Protein 6VVG (pdb70)

Structure (mmCIF, N/CA/C/O backbone):
data_6VVG
#
_entry.id   6VVG
#
_cell.length_a   41.937
_cell.length_b   115.370
_cell.length_c   119.395
_cell.angle_alpha   90.000
_cell.angle_beta   90.000
_cell.angle_gamma   90.000
#
_symmetry.space_group_name_H-M   'P 21 21 21'
#
loop_
_entity.id
_entity.type
_entity.pdbx_description
1 polymer 'Arginine kinase'
2 non-polymer 'ADENOSINE MONOPHOSPHATE'
3 water water
#
loop_
_atom_site.group_PDB
_atom_site.id
_atom_site.type_symbol
_atom_site.label_atom_id
_atom_site.label_alt_id
_atom_site.label_comp_id
_atom_site.label_asym_id
_atom_site.label_entity_id
_atom_site.label_seq_id
_atom_site.pdbx_PDB_ins_code
_atom_site.Cartn_x
_atom_site.Cartn_y
_atom_site.Cartn_z
_atom_site.occupancy
_atom_site.B_iso_or_equiv
_atom_site.auth_seq_id
_atom_site.auth_comp_id
_atom_site.auth_asym_id
_atom_site.auth_atom_id
_atom_site.pdbx_PDB_model_num
ATOM 1 N N . PRO A 1 3 ? -38.03257 49.12442 105.57696 1.000 73.36875 3 PRO A N 1
ATOM 2 C CA . PRO A 1 3 ? -38.26802 49.46399 106.99033 1.000 81.27055 3 PRO A CA 1
ATOM 3 C C . PRO A 1 3 ? -37.03258 49.30519 107.87125 1.000 80.98892 3 PRO A C 1
ATOM 4 O O . PRO A 1 3 ? -37.07815 49.63285 109.05637 1.000 78.23246 3 PRO A O 1
ATOM 15 N N . SER A 1 4 ? -35.94235 48.82535 107.27989 1.000 87.38467 4 SER A N 1
ATOM 16 C CA . SER A 1 4 ? -34.67290 48.47583 107.90368 1.000 78.79717 4 SER A CA 1
ATOM 17 C C . SER A 1 4 ? -34.73325 47.12828 108.62264 1.000 78.93782 4 SER A C 1
ATOM 18 O O . SER A 1 4 ? -33.68637 46.62488 109.02820 1.000 78.30671 4 SER A O 1
ATOM 26 N N . LYS A 1 5 ? -35.90846 46.51275 108.77683 1.000 73.07811 5 LYS A N 1
ATOM 27 C CA . LYS A 1 5 ? -35.95800 45.12119 109.20558 1.000 69.88893 5 LYS A CA 1
ATOM 28 C C . LYS A 1 5 ? -35.75487 44.19223 108.01757 1.000 69.55631 5 LYS A C 1
ATOM 29 O O . LYS A 1 5 ? -35.30831 43.05218 108.19019 1.000 59.86909 5 LYS A O 1
ATOM 33 N N . SER A 1 6 ? -36.09099 44.66336 106.81271 1.000 78.33409 6 SER A N 1
ATOM 34 C CA . SER A 1 6 ? -35.84030 43.88034 105.60741 1.000 73.69106 6 SER A CA 1
ATOM 35 C C . SER A 1 6 ? -34.37066 43.49524 105.51068 1.000 64.07999 6 SER A C 1
ATOM 36 O O . SER A 1 6 ? -34.03432 42.32063 105.31287 1.000 60.73528 6 SER A O 1
ATOM 40 N N . ILE A 1 7 ? -33.47551 44.47606 105.65040 1.000 68.72816 7 ILE A N 1
ATOM 41 C CA . ILE A 1 7 ? -32.04430 44.20613 105.53230 1.000 40.42444 7 ILE A CA 1
ATOM 42 C C . ILE A 1 7 ? -31.63619 43.09102 106.48233 1.000 61.57047 7 ILE A C 1
ATOM 43 O O . ILE A 1 7 ? -31.03510 42.08791 106.07855 1.000 61.86695 7 ILE A O 1
ATOM 59 N N . SER A 1 8 ? -31.93523 43.26362 107.77071 1.000 54.65804 8 SER A N 1
ATOM 60 C CA . SER A 1 8 ? -31.52594 42.26276 108.74754 1.000 62.23004 8 SER A CA 1
ATOM 61 C C . SER A 1 8 ? -32.29719 40.95700 108.58642 1.000 58.71562 8 SER A C 1
ATOM 62 O O . SER A 1 8 ? -31.78212 39.90249 108.97161 1.000 50.43408 8 SER A O 1
ATOM 70 N N . ARG A 1 9 ? -33.51371 40.99194 108.02626 1.000 57.10212 9 ARG A N 1
ATOM 71 C CA . ARG A 1 9 ? -34.21844 39.75323 107.72308 1.000 52.35797 9 ARG A CA 1
ATOM 72 C C . ARG A 1 9 ? -33.49776 38.98383 106.61401 1.000 50.84246 9 ARG A C 1
ATOM 73 O O . ARG A 1 9 ? -33.42367 37.75753 106.63800 1.000 55.63328 9 ARG A O 1
ATOM 77 N N . VAL A 1 10 ? -33.01157 39.70986 105.61332 1.000 58.61975 10 VAL A N 1
ATOM 78 C CA . VAL A 1 10 ? -32.17863 39.09151 104.58916 1.000 51.84147 10 VAL A CA 1
ATOM 79 C C . VAL A 1 10 ? -30.98599 38.39493 105.22589 1.000 53.01717 10 VAL A C 1
ATOM 80 O O . VAL A 1 10 ? -30.70518 37.21985 104.94391 1.000 60.02245 10 VAL A O 1
ATOM 93 N N . ALA A 1 11 ? -30.30640 39.07131 106.14101 1.000 57.50320 11 ALA A N 1
ATOM 94 C CA . ALA A 1 11 ? -29.19029 38.46312 106.86013 1.000 53.45673 11 ALA A CA 1
ATOM 95 C C . ALA A 1 11 ? -29.65864 37.33072 107.76367 1.000 58.21648 11 ALA A C 1
ATOM 96 O O . ALA A 1 11 ? -28.95372 36.32616 107.95713 1.000 53.64634 11 ALA A O 1
ATOM 103 N N . GLN A 1 12 ? -30.85564 37.47533 108.32161 1.000 61.57418 12 GLN A N 1
ATOM 104 C CA . GLN A 1 12 ? -31.40059 36.42524 109.16814 1.000 61.85086 12 GLN A CA 1
ATOM 105 C C . GLN A 1 12 ? -31.80395 35.21145 108.33972 1.000 56.98798 12 GLN A C 1
ATOM 106 O O . GLN A 1 12 ? -31.43417 34.07845 108.67300 1.000 40.77180 12 GLN A O 1
ATOM 110 N N . GLU A 1 13 ? -32.57197 35.42113 107.26403 1.000 47.55603 13 GLU A N 1
ATOM 111 C CA . GLU A 1 13 ? -33.01478 34.30198 106.44318 1.000 52.31514 13 GLU A CA 1
ATOM 112 C C . GLU A 1 13 ? -31.81698 33.55824 105.85786 1.000 56.44537 13 GLU A C 1
ATOM 113 O O . GLU A 1 13 ? -31.66416 32.34686 106.04780 1.000 46.34775 13 GLU A O 1
ATOM 125 N N . LEU A 1 14 ? -30.96957 34.27790 105.11353 1.000 62.57642 14 LEU A N 1
ATOM 126 C CA . LEU A 1 14 ? -29.83980 33.64803 104.44612 1.000 54.39773 14 LEU A CA 1
ATOM 127 C C . LEU A 1 14 ? -28.74666 33.21467 105.41432 1.000 40.36522 14 LEU A C 1
ATOM 128 O O . LEU A 1 14 ? -27.72608 32.67968 104.96178 1.000 52.68931 14 LEU A O 1
ATOM 144 N N . SER A 1 15 ? -28.93249 33.40973 106.71795 1.000 53.67401 15 SER A N 1
ATOM 145 C CA . SER A 1 15 ? -28.04382 32.85216 107.72938 1.000 47.93819 15 SER A CA 1
ATOM 146 C C . SER A 1 15 ? -28.49855 31.48424 108.21876 1.000 40.19787 15 SER A C 1
ATOM 147 O O . SER A 1 15 ? -27.79857 30.86193 109.02606 1.000 40.44650 15 SER A O 1
ATOM 155 N N . LYS A 1 16 ? -29.65615 31.00943 107.76104 1.000 37.15304 16 LYS A N 1
ATOM 156 C CA . LYS A 1 16 ? -30.14710 29.69917 108.16293 1.000 48.89339 16 LYS A CA 1
ATOM 157 C C . LYS A 1 16 ? -29.51030 28.56570 107.36811 1.000 43.22693 16 LYS A C 1
ATOM 158 O O . LYS A 1 16 ? -29.56238 27.41136 107.80725 1.000 40.25480 16 LYS A O 1
ATOM 177 N N . TYR A 1 17 ? -28.91124 28.86752 106.21993 1.000 39.53055 17 TYR A N 1
ATOM 178 C CA . TYR A 1 17 ? -28.40538 27.83617 105.32684 1.000 38.85888 17 TYR A CA 1
ATOM 179 C C . TYR A 1 17 ? -27.03635 27.34069 105.77558 1.000 38.44336 17 TYR A C 1
ATOM 180 O O . TYR A 1 17 ? -26.16292 28.12844 106.15016 1.000 50.94108 17 TYR A O 1
ATOM 198 N N . GLU A 1 18 ? -26.86270 26.01936 105.73809 1.000 37.24103 18 GLU A N 1
ATOM 199 C CA . GLU A 1 18 ? -25.63131 25.35159 106.13414 1.000 40.54704 18 GLU A CA 1
ATOM 200 C C . GLU A 1 18 ? -25.17128 24.45132 104.99685 1.000 40.62355 18 GLU A C 1
ATOM 201 O O . GLU A 1 18 ? -25.99157 23.83775 104.30694 1.000 32.40921 18 GLU A O 1
ATOM 213 N N . ILE A 1 19 ? -23.85780 24.37608 104.80857 1.000 48.45187 19 ILE A N 1
ATOM 214 C CA . ILE A 1 19 ? -23.27012 23.73550 103.63723 1.000 32.18130 19 ILE A CA 1
ATOM 215 C C . ILE A 1 19 ? -22.99140 22.27234 103.94845 1.000 41.66252 19 ILE A C 1
ATOM 216 O O . ILE A 1 19 ? -22.32435 21.95156 104.93924 1.000 47.84241 19 ILE A O 1
ATOM 232 N N . LEU A 1 20 ? -23.48750 21.38254 103.09047 1.000 35.42778 20 LEU A N 1
ATOM 233 C CA . LEU A 1 20 ? -23.33464 19.94582 103.28388 1.000 44.76349 20 LEU A CA 1
ATOM 234 C C . LEU A 1 20 ? -22.19752 19.34583 102.46742 1.000 50.42403 20 LEU A C 1
ATOM 235 O O . LEU A 1 20 ? -21.44780 18.51117 102.98685 1.000 44.54349 20 LEU A O 1
ATOM 251 N N . LYS A 1 21 ? -22.04083 19.75314 101.21067 1.000 29.50037 21 LYS A N 1
ATOM 252 C CA . LYS A 1 21 ? -20.96381 19.22827 100.39043 1.000 35.84784 21 LYS A CA 1
ATOM 253 C C . LYS A 1 21 ? -20.82651 20.07478 99.13436 1.000 34.35935 21 LYS A C 1
ATOM 254 O O . LYS A 1 21 ? -21.73702 20.82345 98.76597 1.000 32.52612 21 LYS A O 1
ATOM 273 N N . LYS A 1 22 ? -19.68613 19.89981 98.46108 1.000 21.74978 22 LYS A N 1
ATOM 274 C CA . LYS A 1 22 ? -19.44426 20.47572 97.14381 1.000 25.27610 22 LYS A CA 1
ATOM 275 C C . LYS A 1 22 ? -19.92416 19.48089 96.09852 1.000 25.60826 22 LYS A C 1
ATOM 276 O O . LYS A 1 22 ? -19.55159 18.30423 96.13833 1.000 33.05605 22 LYS A O 1
ATOM 295 N N . LEU A 1 23 ? -20.75576 19.94935 95.17193 1.000 24.05207 23 LEU A N 1
ATOM 296 C CA . LEU A 1 23 ? -21.42772 19.05769 94.23426 1.000 23.99035 23 LEU A CA 1
ATOM 297 C C . LEU A 1 23 ? -20.74008 18.95819 92.88140 1.000 29.36191 23 LEU A C 1
ATOM 298 O O . LEU A 1 23 ? -20.85732 17.92391 92.21570 1.000 40.11115 23 LEU A O 1
ATOM 314 N N . ASP A 1 24 ? -20.03271 19.99598 92.45804 1.000 29.75160 24 ASP A N 1
ATOM 315 C CA . ASP A 1 24 ? -19.44272 20.04674 91.13249 1.000 38.92927 24 ASP A CA 1
ATOM 316 C C . ASP A 1 24 ? -17.96138 19.68033 91.19854 1.000 43.04479 24 ASP A C 1
ATOM 317 O O . ASP A 1 24 ? -17.44503 19.25551 92.23700 1.000 46.43261 24 ASP A O 1
ATOM 326 N N . GLU A 1 25 ? -17.26910 19.83777 90.07485 1.000 51.35545 25 GLU A N 1
ATOM 327 C CA . GLU A 1 25 ? -15.84022 19.55439 90.00042 1.000 44.55234 25 GLU A CA 1
ATOM 328 C C . GLU A 1 25 ? -15.04642 20.85728 89.93825 1.000 50.29471 25 GLU A C 1
ATOM 329 O O . GLU A 1 25 ? -13.87550 20.87028 89.55624 1.000 52.07217 25 GLU A O 1
ATOM 341 N N . SER A 1 30 ? -12.48164 28.47098 88.44364 1.000 65.24641 30 SER A N 1
ATOM 342 C CA . SER A 1 30 ? -13.77933 28.45683 87.78001 1.000 45.65499 30 SER A CA 1
ATOM 343 C C . SER A 1 30 ? -14.64261 29.62975 88.22971 1.000 46.69570 30 SER A C 1
ATOM 344 O O . SER A 1 30 ? -14.52458 30.11550 89.35860 1.000 46.90020 30 SER A O 1
ATOM 352 N N . TYR A 1 31 ? -15.52119 30.07927 87.33319 1.000 44.02683 31 TYR A N 1
ATOM 353 C CA . TYR A 1 31 ? -16.36342 31.23133 87.63419 1.000 45.08913 31 TYR A CA 1
ATOM 354 C C . TYR A 1 31 ? -17.33266 30.94525 88.77302 1.000 40.30788 31 TYR A C 1
ATOM 355 O O . TYR A 1 31 ? -17.65143 31.84344 89.55922 1.000 35.85490 31 TYR A O 1
ATOM 359 N N . SER A 1 32 ? -17.76531 29.70015 88.91383 1.000 37.97963 32 SER A N 1
ATOM 360 C CA . SER A 1 32 ? -18.80605 29.34470 89.85821 1.000 28.40080 32 SER A CA 1
ATOM 361 C C . SER A 1 32 ? -18.42395 28.04430 90.54106 1.000 39.27114 32 SER A C 1
ATOM 362 O O . SER A 1 32 ? -17.63290 27.25677 90.01522 1.000 32.85858 32 SER A O 1
ATOM 370 N N . SER A 1 33 ? -19.05421 27.80183 91.69172 1.000 31.86147 33 SER A N 1
ATOM 371 C CA . SER A 1 33 ? -18.98146 26.52296 92.38776 1.000 37.13816 33 SER A CA 1
ATOM 372 C C . SER A 1 33 ? -20.33151 26.25686 93.03698 1.000 35.13250 33 SER A C 1
ATOM 373 O O . SER A 1 33 ? -20.98419 27.18027 93.53091 1.000 21.19422 33 SER A O 1
ATOM 381 N N . VAL A 1 34 ? -20.75304 24.99587 93.02251 1.000 24.60367 34 VAL A N 1
ATOM 382 C CA . VAL A 1 34 ? -22.10387 24.60515 93.40758 1.000 25.09407 34 VAL A CA 1
ATOM 383 C C . VAL A 1 34 ? -22.01428 23.67958 94.60957 1.000 22.90285 34 VAL A C 1
ATOM 384 O O . VAL A 1 34 ? -21.20746 22.74185 94.61946 1.000 27.11404 34 VAL A O 1
ATOM 397 N N . TYR A 1 35 ? -22.85173 23.93506 95.61109 1.000 16.28617 35 TYR A N 1
ATOM 398 C CA . TYR A 1 35 ? -22.80957 23.20298 96.86606 1.000 17.91252 35 TYR A CA 1
ATOM 399 C C . TYR A 1 35 ? -24.19898 22.72704 97.26380 1.000 19.42726 35 TYR A C 1
ATOM 400 O O . TYR A 1 35 ? -25.20752 23.37243 96.96341 1.000 15.50393 35 TYR A O 1
ATOM 418 N N . LEU A 1 36 ? -24.23236 21.59409 97.96499 1.000 21.11257 36 LEU A N 1
ATOM 419 C CA . LEU A 1 36 ? -25.44841 21.12460 98.61450 1.000 17.11357 36 LEU A CA 1
ATOM 420 C C . LEU A 1 36 ? -25.65231 21.89334 99.91622 1.000 20.40452 36 LEU A C 1
ATOM 421 O O . LEU A 1 36 ? -24.73184 22.01521 100.73054 1.000 22.42112 36 LEU A O 1
ATOM 437 N N . CYS A 1 37 ? -26.85692 22.41528 100.10639 1.000 15.80502 37 CYS A N 1
ATOM 438 C CA . CYS A 1 37 ? -27.16305 23.27307 101.23791 1.000 20.56418 37 CYS A CA 1
ATOM 439 C C . CYS A 1 37 ? -28.36021 22.72946 101.99201 1.000 23.56634 37 CYS A C 1
ATOM 440 O O . CYS A 1 37 ? -29.07867 21.85492 101.50494 1.000 18.48088 37 CYS A O 1
ATOM 448 N N . LYS A 1 38 ? -28.60152 23.30652 103.17121 1.000 24.48708 38 LYS A N 1
ATOM 449 C CA . LYS A 1 38 ? -29.72469 22.89991 104.00643 1.000 21.23815 38 LYS A CA 1
ATOM 450 C C . LYS A 1 38 ? -29.96115 23.95206 105.08266 1.000 27.02008 38 LYS A C 1
ATOM 451 O O . LYS A 1 38 ? -29.00919 24.52864 105.61345 1.000 30.74385 38 LYS A O 1
ATOM 470 N N . LYS A 1 39 ? -31.23302 24.21089 105.37977 1.000 26.42518 39 LYS A N 1
ATOM 471 C CA . LYS A 1 39 ? -31.57801 25.03096 106.53423 1.000 23.88636 39 LYS A CA 1
ATOM 472 C C . LYS A 1 39 ? -31.35996 24.23118 107.81554 1.000 28.78802 39 LYS A C 1
ATOM 473 O O . LYS A 1 39 ? -31.72748 23.05606 107.90155 1.000 33.10304 39 LYS A O 1
ATOM 492 N N . LYS A 1 40 ? -30.74844 24.86727 108.81340 1.000 29.20393 40 LYS A N 1
ATOM 493 C CA . LYS A 1 40 ? -30.45756 24.17634 110.06466 1.000 40.25357 40 LYS A CA 1
ATOM 494 C C . LYS A 1 40 ? -31.73503 23.59954 110.66319 1.000 40.30812 40 LYS A C 1
ATOM 495 O O . LYS A 1 40 ? -32.74370 24.29758 110.80426 1.000 34.84488 40 LYS A O 1
ATOM 499 N N . GLY A 1 41 ? -31.69420 22.31168 110.99406 1.000 35.38522 41 GLY A N 1
ATOM 500 C CA . GLY A 1 41 ? -32.83172 21.63955 111.58082 1.000 36.76519 41 GLY A CA 1
ATOM 501 C C . GLY A 1 41 ? -33.96755 21.32701 110.63363 1.000 41.17930 41 GLY A C 1
ATOM 502 O O . GLY A 1 41 ? -34.98648 20.78801 111.08016 1.000 42.57100 41 GLY A O 1
ATOM 506 N N . GLU A 1 42 ? -33.83277 21.63863 109.34773 1.000 31.40089 42 GLU A N 1
ATOM 507 C CA . GLU A 1 42 ? -34.88496 21.41916 108.36822 1.000 31.88125 42 GLU A CA 1
ATOM 508 C C . GLU A 1 42 ? -34.40471 20.44121 107.30652 1.000 27.06705 42 GLU A C 1
ATOM 509 O O . GLU A 1 42 ? -33.21169 20.36503 106.99613 1.000 34.53019 42 GLU A O 1
ATOM 521 N N . HIS A 1 43 ? -35.35308 19.68511 106.75516 1.000 28.64667 43 HIS A N 1
ATOM 522 C CA . HIS A 1 43 ? -34.99161 18.51666 105.96129 1.000 20.85790 43 HIS A CA 1
ATOM 523 C C . HIS A 1 43 ? -34.55012 18.88919 104.55189 1.000 21.32352 43 HIS A C 1
ATOM 524 O O . HIS A 1 43 ? -33.51994 18.40649 104.07059 1.000 20.38782 43 HIS A O 1
ATOM 538 N N . LYS A 1 44 ? -35.32730 19.72802 103.87113 1.000 16.71577 44 LYS A N 1
ATOM 539 C CA . LYS A 1 44 ? -35.17951 19.88757 102.43051 1.000 17.92489 44 LYS A CA 1
ATOM 540 C C . LYS A 1 44 ? -33.75425 20.25996 102.04656 1.000 19.59156 44 LYS A C 1
ATOM 541 O O . LYS A 1 44 ? -33.12302 21.11678 102.67052 1.000 15.42360 44 LYS A O 1
ATOM 560 N N . ARG A 1 45 ? -33.25584 19.60355 101.00378 1.000 15.68540 45 ARG A N 1
ATOM 561 C CA . ARG A 1 45 ? -31.96367 19.93011 100.42490 1.000 19.10714 45 ARG A CA 1
ATOM 562 C C . ARG A 1 45 ? -32.14128 20.96883 99.32645 1.000 22.10743 45 ARG A C 1
ATOM 563 O O . ARG A 1 45 ? -33.07514 20.88974 98.52358 1.000 21.51708 45 ARG A O 1
ATOM 584 N N . PHE A 1 46 ? -31.24710 21.94680 99.30011 1.000 17.27932 46 PHE A N 1
ATOM 585 C CA . PHE A 1 46 ? -31.21008 22.95108 98.24972 1.000 20.48474 46 PHE A CA 1
ATOM 586 C C . PHE A 1 46 ? -29.83994 22.91030 97.58319 1.000 20.09972 46 PHE A C 1
ATOM 587 O O . PHE A 1 46 ? -28.92076 22.22485 98.03934 1.000 17.49106 46 PHE A O 1
ATOM 604 N N . VAL A 1 47 ? -29.67976 23.73301 96.55149 1.000 13.95053 47 VAL A N 1
ATOM 605 C CA . VAL A 1 47 ? -28.40706 23.91747 95.86383 1.000 15.29201 47 VAL A CA 1
ATOM 606 C C . VAL A 1 47 ? -28.01824 25.38340 95.98442 1.000 19.80535 47 VAL A C 1
ATOM 607 O O . VAL A 1 47 ? -28.76963 26.26417 95.54563 1.000 13.96076 47 VAL A O 1
ATOM 620 N N . CYS A 1 48 ? -26.85313 25.65507 96.56922 1.000 16.74981 48 CYS A N 1
ATOM 621 C CA . CYS A 1 48 ? -26.34115 27.01974 96.67619 1.000 15.19133 48 CYS A CA 1
ATOM 622 C C . CYS A 1 48 ? -25.15323 27.18488 95.73684 1.000 15.36895 48 CYS A C 1
ATOM 623 O O . CYS A 1 48 ? -24.14426 26.48699 95.88404 1.000 16.31214 48 CYS A O 1
ATOM 631 N N . LYS A 1 49 ? -25.27281 28.10350 94.78214 1.000 16.13288 49 LYS A N 1
ATOM 632 C CA . LYS A 1 49 ? -24.26563 28.36724 93.76231 1.000 13.64697 49 LYS A CA 1
ATOM 633 C C . LYS A 1 49 ? -23.59547 29.69191 94.09266 1.000 20.55975 49 LYS A C 1
ATOM 634 O O . LYS A 1 49 ? -24.27062 30.72295 94.18491 1.000 16.12508 49 LYS A O 1
ATOM 653 N N . ILE A 1 50 ? -22.28166 29.65580 94.28291 1.000 21.20420 50 ILE A N 1
ATOM 654 C CA . ILE A 1 50 ? -21.48942 30.83184 94.61861 1.000 26.04393 50 ILE A CA 1
ATOM 655 C C . ILE A 1 50 ? -20.74322 31.26873 93.36548 1.000 30.43940 50 ILE A C 1
ATOM 656 O O . ILE A 1 50 ? -19.97281 30.49026 92.79210 1.000 26.85374 50 ILE A O 1
ATOM 672 N N . VAL A 1 51 ? -20.94473 32.51509 92.94781 1.000 22.73595 51 VAL A N 1
ATOM 673 C CA . VAL A 1 51 ? -20.32024 33.04788 91.74230 1.000 26.30017 51 VAL A CA 1
ATOM 674 C C . VAL A 1 51 ? -19.26759 34.07613 92.13231 1.000 21.14520 51 VAL A C 1
ATOM 675 O O . VAL A 1 51 ? -19.48163 34.89193 93.03674 1.000 31.03745 51 VAL A O 1
ATOM 688 N N . LYS A 1 52 ? -18.14251 34.05174 91.41890 1.000 39.23178 52 LYS A N 1
ATOM 689 C CA . LYS A 1 52 ? -17.02043 34.92293 91.72756 1.000 38.82531 52 LYS A CA 1
ATOM 690 C C . LYS A 1 52 ? -17.38468 36.38375 91.46524 1.000 31.42094 52 LYS A C 1
ATOM 691 O O . LYS A 1 52 ? -18.27070 36.67860 90.65540 1.000 28.43750 52 LYS A O 1
ATOM 710 N N . PRO A 1 53 ? -16.70735 37.32091 92.12883 1.000 40.61080 53 PRO A N 1
ATOM 711 C CA . PRO A 1 53 ? -16.93205 38.74077 91.81859 1.000 39.94087 53 PRO A CA 1
ATOM 712 C C . PRO A 1 53 ? -16.59790 39.06592 90.37091 1.000 33.32314 53 PRO A C 1
ATOM 713 O O . PRO A 1 53 ? -15.65178 38.52773 89.79250 1.000 32.08716 53 PRO A O 1
ATOM 724 N N . SER A 1 54 ? -17.39824 39.96189 89.79226 1.000 35.78320 54 SER A N 1
ATOM 725 C CA . SER A 1 54 ? -17.16626 40.50305 88.45372 1.000 37.66723 54 SER A CA 1
ATOM 726 C C . SER A 1 54 ? -17.22273 39.42967 87.37182 1.000 38.95166 54 SER A C 1
ATOM 727 O O . SER A 1 54 ? -16.59996 39.56931 86.31544 1.000 35.19532 54 SER A O 1
ATOM 735 N N . THR A 1 55 ? -17.97812 38.35850 87.60586 1.000 31.28620 55 THR A N 1
ATOM 736 C CA . THR A 1 55 ? -18.16822 37.33927 86.58482 1.000 40.50283 55 THR A CA 1
ATOM 737 C C . THR A 1 55 ? -19.63080 37.01769 86.31303 1.000 27.05762 55 THR A C 1
ATOM 738 O O . THR A 1 55 ? -19.90933 36.17870 85.45051 1.000 28.77232 55 THR A O 1
ATOM 749 N N . PHE A 1 56 ? -20.56928 37.65068 87.00787 1.000 22.40679 56 PHE A N 1
ATOM 750 C CA . PHE A 1 56 ? -21.95613 37.21710 86.92195 1.000 20.64171 56 PHE A CA 1
ATOM 751 C C . PHE A 1 56 ? -22.59364 37.65361 85.60899 1.000 24.82666 56 PHE A C 1
ATOM 752 O O . PHE A 1 56 ? -22.44666 38.80327 85.18410 1.000 20.52793 56 PHE A O 1
ATOM 769 N N . ASN A 1 57 ? -23.31088 36.72550 84.97611 1.000 13.26807 57 ASN A N 1
ATOM 770 C CA . ASN A 1 57 ? -24.17817 37.01992 83.83925 1.000 18.23781 57 ASN A CA 1
ATOM 771 C C . ASN A 1 57 ? -25.56902 37.31623 84.39096 1.000 14.70903 57 ASN A C 1
ATOM 772 O O . ASN A 1 57 ? -26.27258 36.40505 84.83843 1.000 15.64457 57 ASN A O 1
ATOM 783 N N . SER A 1 58 ? -25.96582 38.59187 84.36168 1.000 16.43641 58 SER A N 1
ATOM 784 C CA . SER A 1 58 ? -27.21549 38.98912 85.00490 1.000 11.72437 58 SER A CA 1
ATOM 785 C C . SER A 1 58 ? -28.41649 38.25793 84.41924 1.000 14.15488 58 SER A C 1
ATOM 786 O O . SER A 1 58 ? -29.42684 38.07489 85.10863 1.000 13.68780 58 SER A O 1
ATOM 794 N N . LEU A 1 59 ? -28.33275 37.83228 83.15835 1.000 12.33346 59 LEU A N 1
ATOM 795 C CA . LEU A 1 59 ? -29.45437 37.13262 82.54232 1.000 11.99851 59 LEU A CA 1
ATOM 796 C C . LEU A 1 59 ? -29.75033 35.80029 83.21900 1.000 11.52634 59 LEU A C 1
ATOM 797 O O . LEU A 1 59 ? -30.86413 35.28189 83.08057 1.000 9.98438 59 LEU A O 1
ATOM 813 N N . GLU A 1 60 ? -28.78003 35.22902 83.93637 1.000 11.33096 60 GLU A N 1
ATOM 814 C CA . GLU A 1 60 ? -29.03455 33.99051 84.66386 1.000 9.18750 60 GLU A CA 1
ATOM 815 C C . GLU A 1 60 ? -30.18235 34.16703 85.64907 1.000 12.72801 60 GLU A C 1
ATOM 816 O O . GLU A 1 60 ? -30.99817 33.25690 85.83479 1.000 13.36596 60 GLU A O 1
ATOM 828 N N . PHE A 1 61 ? -30.26936 35.33932 86.27929 1.000 11.18545 61 PHE A N 1
ATOM 829 C CA . PHE A 1 61 ? -31.38160 35.62070 87.18066 1.000 11.38058 61 PHE A CA 1
ATOM 830 C C . PHE A 1 61 ? -32.70647 35.61102 86.42673 1.000 10.31977 61 PHE A C 1
ATOM 831 O O . PHE A 1 61 ? -33.68910 35.01287 86.87956 1.000 11.77521 61 PHE A O 1
ATOM 848 N N . ASP A 1 62 ? -32.74641 36.25927 85.26031 1.000 12.08746 62 ASP A N 1
ATOM 849 C CA . ASP A 1 62 ? -33.99634 36.35951 84.51165 1.000 11.47260 62 ASP A CA 1
ATOM 850 C C . ASP A 1 62 ? -34.53938 34.98660 84.13876 1.000 12.29615 62 ASP A C 1
ATOM 851 O O . ASP A 1 62 ? -35.75070 34.74759 84.21705 1.000 12.25540 62 ASP A O 1
ATOM 860 N N . VAL A 1 63 ? -33.66489 34.07841 83.70178 1.000 9.13711 63 VAL A N 1
ATOM 861 C CA . VAL A 1 63 ? -34.13120 32.77150 83.24841 1.000 11.57471 63 VAL A CA 1
ATOM 862 C C . VAL A 1 63 ? -34.85561 32.05076 84.37770 1.000 9.49350 63 VAL A C 1
ATOM 863 O O . VAL A 1 63 ? -35.93778 31.48644 84.18344 1.000 13.15476 63 VAL A O 1
ATOM 876 N N . HIS A 1 64 ? -34.26993 32.05810 85.57757 1.000 10.94299 64 HIS A N 1
ATOM 877 C CA . HIS A 1 64 ? -34.94457 31.45614 86.72372 1.000 9.10214 64 HIS A CA 1
ATOM 878 C C . HIS A 1 64 ? -36.32640 32.06628 86.91524 1.000 11.63739 64 HIS A C 1
ATOM 879 O O . HIS A 1 64 ? -37.32929 31.35036 87.02589 1.000 12.14681 64 HIS A O 1
ATOM 893 N N . ILE A 1 65 ? -36.39303 33.39931 86.95834 1.000 16.05319 65 ILE A N 1
ATOM 894 C CA . ILE A 1 65 ? -37.65441 34.08109 87.23173 1.000 9.32669 65 ILE A CA 1
ATOM 895 C C . ILE A 1 65 ? -38.64518 33.84328 86.10100 1.000 11.54687 65 ILE A C 1
ATOM 896 O O . ILE A 1 65 ? -39.79158 33.43887 86.33000 1.000 9.58992 65 ILE A O 1
ATOM 912 N N . LEU A 1 66 ? -38.22300 34.10828 84.86325 1.000 11.25123 66 LEU A N 1
ATOM 913 C CA . LEU A 1 66 ? -39.13619 33.98342 83.73352 1.000 12.03708 66 LEU A CA 1
ATOM 914 C C . LEU A 1 66 ? -39.73034 32.58359 83.65546 1.000 13.46575 66 LEU A C 1
ATOM 915 O O . LEU A 1 66 ? -40.90333 32.41962 83.30237 1.000 19.33212 66 LEU A O 1
ATOM 931 N N . MET A 1 67 ? -38.94075 31.56144 83.98673 1.000 16.71722 67 MET A N 1
ATOM 932 C CA . MET A 1 67 ? -39.37052 30.17372 83.87669 1.000 12.18621 67 MET A CA 1
ATOM 933 C C . MET A 1 67 ? -39.80520 29.58999 85.21731 1.000 13.31913 67 MET A C 1
ATOM 934 O O . MET A 1 67 ? -39.83539 28.36446 85.37539 1.000 15.68036 67 MET A O 1
ATOM 948 N N . ARG A 1 68 ? -40.16704 30.44540 86.17518 1.000 11.78443 68 ARG A N 1
ATOM 949 C CA . ARG A 1 68 ? -40.51412 29.97032 87.51120 1.000 13.06199 68 ARG A CA 1
ATOM 950 C C . ARG A 1 68 ? -41.59921 28.90164 87.47268 1.000 13.21111 68 ARG A C 1
ATOM 951 O O . ARG A 1 68 ? -41.54693 27.92617 88.23011 1.000 18.89012 68 ARG A O 1
ATOM 955 N N . ASN A 1 69 ? -42.58832 29.06048 86.59866 1.000 13.35496 69 ASN A N 1
ATOM 956 C CA . ASN A 1 69 ? -43.74649 28.17944 86.57112 1.000 18.21281 69 ASN A CA 1
ATOM 957 C C . ASN A 1 69 ? -43.63377 27.07285 85.52870 1.000 22.10982 69 ASN A C 1
ATOM 958 O O . ASN A 1 69 ? -44.62291 26.38143 85.26605 1.000 19.29899 69 ASN A O 1
ATOM 969 N N . ASN A 1 70 ? -42.45699 26.88381 84.93587 1.000 21.48877 70 ASN A N 1
ATOM 970 C CA . ASN A 1 70 ? -42.23803 25.79818 83.99183 1.000 16.50828 70 ASN A CA 1
ATOM 971 C C . ASN A 1 70 ? -41.64213 24.61769 84.73962 1.000 16.56082 70 ASN A C 1
ATOM 972 O O . ASN A 1 70 ? -40.58985 24.77798 85.37952 1.000 16.73657 70 ASN A O 1
ATOM 983 N N . PRO A 1 71 ? -42.25348 23.43083 84.69202 1.000 16.89510 71 PRO A N 1
ATOM 984 C CA . PRO A 1 71 ? -41.74206 22.31365 85.50763 1.000 18.94432 71 PRO A CA 1
ATOM 985 C C . PRO A 1 71 ? -40.37120 21.80567 85.08028 1.000 19.05500 71 PRO A C 1
ATOM 986 O O . PRO A 1 71 ? -39.76576 21.02685 85.82850 1.000 18.12503 71 PRO A O 1
ATOM 997 N N . ASN A 1 72 ? -39.85953 22.20886 83.91931 1.000 13.47277 72 ASN A N 1
ATOM 998 C CA . ASN A 1 72 ? -38.58860 21.70255 83.41930 1.000 17.35499 72 ASN A CA 1
ATOM 999 C C . ASN A 1 72 ? -37.43135 22.67242 83.64006 1.000 18.66927 72 ASN A C 1
ATOM 1000 O O . ASN A 1 72 ? -36.32268 22.41983 83.15518 1.000 13.20523 72 ASN A O 1
ATOM 1011 N N . PHE A 1 73 ? -37.66154 23.76511 84.36011 1.000 14.50470 73 PHE A N 1
ATOM 1012 C CA . PHE A 1 73 ? -36.61814 24.67513 84.80601 1.000 14.20207 73 PHE A CA 1
ATOM 1013 C C . PHE A 1 73 ? -36.55522 24.63653 86.32883 1.000 14.26073 73 PHE A C 1
ATOM 1014 O O . PHE A 1 73 ? -37.37682 23.99451 86.98857 1.000 18.82234 73 PHE A O 1
ATOM 1031 N N . ILE A 1 74 ? -35.55450 25.31206 86.88986 1.000 9.22900 74 ILE A N 1
ATOM 1032 C CA . ILE A 1 74 ? -35.20833 25.18523 88.30296 1.000 18.97202 74 ILE A CA 1
ATOM 1033 C C . ILE A 1 74 ? -35.59997 26.46649 89.02575 1.000 16.00058 74 ILE A C 1
ATOM 1034 O O . ILE A 1 74 ? -35.19522 27.56505 88.62597 1.000 12.44030 74 ILE A O 1
ATOM 1050 N N . LYS A 1 75 ? -36.38369 26.32321 90.09231 1.000 13.96112 75 LYS A N 1
ATOM 1051 C CA . LYS A 1 75 ? -36.87063 27.48523 90.82238 1.000 13.85409 75 LYS A CA 1
ATOM 1052 C C . LYS A 1 75 ? -35.74525 28.12199 91.63253 1.000 13.14915 75 LYS A C 1
ATOM 1053 O O . LYS A 1 75 ? -34.95207 27.43103 92.27896 1.000 13.51745 75 LYS A O 1
ATOM 1072 N N . LEU A 1 76 ? -35.68775 29.45023 91.60571 1.000 17.13354 76 LEU A N 1
ATOM 1073 C CA . LEU A 1 76 ? -34.72892 30.21687 92.39257 1.000 11.56261 76 LEU A CA 1
ATOM 1074 C C . LEU A 1 76 ? -35.41689 30.72490 93.65438 1.000 16.94899 76 LEU A C 1
ATOM 1075 O O . LEU A 1 76 ? -36.40759 31.45743 93.57278 1.000 15.33466 76 LEU A O 1
ATOM 1091 N N . HIS A 1 77 ? -34.88093 30.35359 94.81504 1.000 16.75439 77 HIS A N 1
ATOM 1092 C CA . HIS A 1 77 ? -35.50082 30.71365 96.08391 1.000 20.42798 77 HIS A CA 1
ATOM 1093 C C . HIS A 1 77 ? -34.90865 31.99122 96.66640 1.000 23.52533 77 HIS A C 1
ATOM 1094 O O . HIS A 1 77 ? -35.64926 32.86791 97.11998 1.000 17.88806 77 HIS A O 1
ATOM 1108 N N . ASN A 1 78 ? -33.58529 32.12145 96.64860 1.000 15.94582 78 ASN A N 1
ATOM 1109 C CA . ASN A 1 78 ? -32.92506 33.33123 97.11387 1.000 19.60086 78 ASN A CA 1
ATOM 1110 C C . ASN A 1 78 ? -31.77623 33.66066 96.17496 1.000 16.82985 78 ASN A C 1
ATOM 1111 O O . ASN A 1 78 ? -31.22865 32.77735 95.51308 1.000 16.24126 78 ASN A O 1
ATOM 1122 N N . PHE A 1 79 ? -31.41131 34.94056 96.13050 1.000 16.42887 79 PHE A N 1
ATOM 1123 C CA . PHE A 1 79 ? -30.32582 35.40229 95.27556 1.000 17.65604 79 PHE A CA 1
ATOM 1124 C C . PHE A 1 79 ? -29.79827 36.70281 95.85899 1.000 15.39464 79 PHE A C 1
ATOM 1125 O O . PHE A 1 79 ? -30.56877 37.63691 96.10138 1.000 16.41013 79 PHE A O 1
ATOM 1142 N N . VAL A 1 80 ? -28.49379 36.74429 96.10535 1.000 15.97950 80 VAL A N 1
ATOM 1143 C CA . VAL A 1 80 ? -27.81905 37.91521 96.64175 1.000 17.80335 80 VAL A CA 1
ATOM 1144 C C . VAL A 1 80 ? -26.66696 38.23166 95.70068 1.000 22.03596 80 VAL A C 1
ATOM 1145 O O . VAL A 1 80 ? -25.72877 37.43613 95.57698 1.000 22.90020 80 VAL A O 1
ATOM 1158 N N . PHE A 1 81 ? -26.73757 39.37699 95.03047 1.000 20.27133 81 PHE A N 1
ATOM 1159 C CA . PHE A 1 81 ? -25.65417 39.85432 94.18457 1.000 20.01719 81 PHE A CA 1
ATOM 1160 C C . PHE A 1 81 ? -24.88126 40.92928 94.93412 1.000 18.83756 81 PHE A C 1
ATOM 1161 O O . PHE A 1 81 ? -25.47922 41.80191 95.56951 1.000 15.16307 81 PHE A O 1
ATOM 1178 N N . ASN A 1 82 ? -23.55127 40.85339 94.87048 1.000 18.57500 82 ASN A N 1
ATOM 1179 C CA . ASN A 1 82 ? -22.66992 41.87401 95.42902 1.000 18.56794 82 ASN A CA 1
ATOM 1180 C C . ASN A 1 82 ? -21.69583 42.32558 94.35150 1.000 25.72700 82 ASN A C 1
ATOM 1181 O O . ASN A 1 82 ? -21.02988 41.49455 93.72698 1.000 22.33575 82 ASN A O 1
ATOM 1192 N N . ASP A 1 83 ? -21.62708 43.63534 94.11431 1.000 16.54719 83 ASP A N 1
ATOM 1193 C CA . ASP A 1 83 ? -20.68392 44.15018 93.12650 1.000 19.95639 83 ASP A CA 1
ATOM 1194 C C . ASP A 1 83 ? -19.24377 43.85191 93.52748 1.000 22.10269 83 ASP A C 1
ATOM 1195 O O . ASP A 1 83 ? -18.41221 43.50756 92.67924 1.000 23.92373 83 ASP A O 1
ATOM 1204 N N . ASN A 1 84 ? -18.93201 43.97402 94.81568 1.000 23.41004 84 ASN A N 1
ATOM 1205 C CA . ASN A 1 84 ? -17.56977 43.85168 95.32417 1.000 39.78802 84 ASN A CA 1
ATOM 1206 C C . ASN A 1 84 ? -17.36021 42.54656 96.08639 1.000 45.51368 84 ASN A C 1
ATOM 1207 O O . ASN A 1 84 ? -16.68142 42.51561 97.11561 1.000 46.54458 84 ASN A O 1
ATOM 1218 N N . GLY A 1 85 ? -17.94341 41.45749 95.60404 1.000 32.49289 85 GLY A N 1
ATOM 1219 C CA . GLY A 1 85 ? -17.74605 40.18533 96.26688 1.000 30.45700 85 GLY A CA 1
ATOM 1220 C C . GLY A 1 85 ? -18.47542 39.05490 95.58172 1.000 31.11185 85 GLY A C 1
ATOM 1221 O O . GLY A 1 85 ? -18.77442 39.11377 94.38741 1.000 28.80666 85 GLY A O 1
ATOM 1225 N N . GLU A 1 86 ? -18.74681 38.01365 96.36349 1.000 28.10949 86 GLU A N 1
ATOM 1226 C CA . GLU A 1 86 ? -19.42548 36.82893 95.86485 1.000 30.49903 86 GLU A CA 1
ATOM 1227 C C . GLU A 1 86 ? -20.93290 37.04839 95.83230 1.000 27.40669 86 GLU A C 1
ATOM 1228 O O . GLU A 1 86 ? -21.49021 37.81424 96.62382 1.000 32.09345 86 GLU A O 1
ATOM 1240 N N . SER A 1 87 ? -21.59149 36.35883 94.90561 1.000 32.45103 87 SER A N 1
ATOM 1241 C CA . SER A 1 87 ? -23.04124 36.36910 94.79060 1.000 24.00781 87 SER A CA 1
ATOM 1242 C C . SER A 1 87 ? -23.57408 34.94927 94.91491 1.000 29.56978 87 SER A C 1
ATOM 1243 O O . SER A 1 87 ? -22.94908 33.98418 94.46038 1.000 20.41483 87 SER A O 1
ATOM 1251 N N . LEU A 1 88 ? -24.74022 34.83524 95.53506 1.000 21.55499 88 LEU A N 1
ATOM 1252 C CA . LEU A 1 88 ? -25.31785 33.55025 95.88996 1.000 21.40969 88 LEU A CA 1
ATOM 1253 C C . LEU A 1 88 ? -26.61993 33.31451 95.14160 1.000 18.46790 88 LEU A C 1
ATOM 1254 O O . LEU A 1 88 ? -27.45968 34.21103 95.04485 1.000 17.87322 88 LEU A O 1
ATOM 1270 N N . LEU A 1 89 ? -26.79657 32.09540 94.64306 1.000 18.13255 89 LEU A N 1
ATOM 1271 C CA . LEU A 1 89 ? -28.07938 31.63131 94.13042 1.000 16.64985 89 LEU A CA 1
ATOM 1272 C C . LEU A 1 89 ? -28.46703 30.37434 94.89720 1.000 17.31558 89 LEU A C 1
ATOM 1273 O O . LEU A 1 89 ? -27.75148 29.36933 94.84016 1.000 17.06443 89 LEU A O 1
ATOM 1289 N N . ILE A 1 90 ? -29.58629 30.42743 95.61445 1.000 18.18280 90 ILE A N 1
ATOM 1290 C CA . ILE A 1 90 ? -30.10240 29.27805 96.35424 1.000 15.91506 90 ILE A CA 1
ATOM 1291 C C . ILE A 1 90 ? -31.31111 28.75165 95.59391 1.000 14.69329 90 ILE A C 1
ATOM 1292 O O . ILE A 1 90 ? -32.33972 29.43289 95.49355 1.000 12.78737 90 ILE A O 1
ATOM 1308 N N . MET A 1 91 ? -31.18798 27.53496 95.06733 1.000 13.63023 91 MET A N 1
ATOM 1309 C CA . MET A 1 91 ? -32.16578 26.94598 94.16688 1.000 15.02436 91 MET A CA 1
ATOM 1310 C C . MET A 1 91 ? -32.53747 25.55278 94.65560 1.000 15.92218 91 MET A C 1
ATOM 1311 O O . MET A 1 91 ? -31.89719 24.98594 95.54515 1.000 12.56009 91 MET A O 1
ATOM 1325 N N . ASP A 1 92 ? -33.58991 25.00119 94.05935 1.000 14.82585 92 ASP A N 1
ATOM 1326 C CA . ASP A 1 92 ? -33.99883 23.64547 94.39023 1.000 15.10907 92 ASP A CA 1
ATOM 1327 C C . ASP A 1 92 ? -32.91576 22.64759 93.99192 1.000 16.25220 92 ASP A C 1
ATOM 1328 O O . ASP A 1 92 ? -32.16631 22.86179 93.03545 1.000 15.01614 92 ASP A O 1
ATOM 1337 N N . TYR A 1 93 ? -32.83547 21.54967 94.74608 1.000 13.68264 93 TYR A N 1
ATOM 1338 C CA . TYR A 1 93 ? -32.16354 20.33259 94.30352 1.000 16.69571 93 TYR A CA 1
ATOM 1339 C C . TYR A 1 93 ? -33.21591 19.46644 93.61985 1.000 12.08399 93 TYR A C 1
ATOM 1340 O O . TYR A 1 93 ? -34.19694 19.07319 94.25696 1.000 16.54932 93 TYR A O 1
ATOM 1358 N N . VAL A 1 94 ? -33.02864 19.17959 92.33150 1.000 16.04100 94 VAL A N 1
ATOM 1359 C CA . VAL A 1 94 ? -34.03847 18.47175 91.56065 1.000 10.97734 94 VAL A CA 1
ATOM 1360 C C . VAL A 1 94 ? -33.63015 17.04273 91.21981 1.000 15.13110 94 VAL A C 1
ATOM 1361 O O . VAL A 1 94 ? -34.50486 16.17350 91.12189 1.000 16.12790 94 VAL A O 1
ATOM 1374 N N . SER A 1 95 ? -32.34230 16.77034 91.02497 1.000 16.15860 95 SER A N 1
ATOM 1375 C CA . SER A 1 95 ? -31.93116 15.43069 90.62812 1.000 19.36797 95 SER A CA 1
ATOM 1376 C C . SER A 1 95 ? -30.43017 15.27705 90.80625 1.000 17.49674 95 SER A C 1
ATOM 1377 O O . SER A 1 95 ? -29.67931 16.25604 90.75604 1.000 17.23402 95 SER A O 1
ATOM 1385 N N . ASP A 1 96 ? -30.00848 14.02963 91.00392 1.000 11.65248 96 ASP A N 1
ATOM 1386 C CA . ASP A 1 96 ? -28.60035 13.68736 91.12782 1.000 18.99244 96 ASP A CA 1
ATOM 1387 C C . ASP A 1 96 ? -27.94644 13.35265 89.79291 1.000 15.84181 96 ASP A C 1
ATOM 1388 O O . ASP A 1 96 ? -26.71426 13.30651 89.71996 1.000 15.84097 96 ASP A O 1
ATOM 1397 N N . GLY A 1 97 ? -28.73254 13.10941 88.73972 1.000 15.76557 97 GLY A N 1
ATOM 1398 C CA . GLY A 1 97 ? -28.21250 12.62385 87.48172 1.000 15.82046 97 GLY A CA 1
ATOM 1399 C C . GLY A 1 97 ? -28.40795 13.61446 86.34344 1.000 13.37817 97 GLY A C 1
ATOM 1400 O O . GLY A 1 97 ? -29.07583 14.64569 86.48205 1.000 13.06554 97 GLY A O 1
ATOM 1404 N N . ASP A 1 98 ? -27.80256 13.28184 85.20426 1.000 9.09246 98 ASP A N 1
ATOM 1405 C CA . ASP A 1 98 ? -27.94843 14.06560 83.98628 1.000 13.18132 98 ASP A CA 1
ATOM 1406 C C . ASP A 1 98 ? -27.80408 13.12576 82.79855 1.000 10.61418 98 ASP A C 1
ATOM 1407 O O . ASP A 1 98 ? -27.49310 11.94134 82.95162 1.000 12.53775 98 ASP A O 1
ATOM 1416 N N . LEU A 1 99 ? -28.02830 13.66941 81.60138 1.000 7.91152 99 LEU A N 1
ATOM 1417 C CA . LEU A 1 99 ? -28.03457 12.82756 80.41122 1.000 12.84595 99 LEU A CA 1
ATOM 1418 C C . LEU A 1 99 ? -26.65275 12.26201 80.11510 1.000 12.59689 99 LEU A C 1
ATOM 1419 O O . LEU A 1 99 ? -26.54313 11.20102 79.49006 1.000 16.00093 99 LEU A O 1
ATOM 1435 N N . PHE A 1 100 ? -25.58882 12.93519 80.56071 1.000 14.12357 100 PHE A N 1
ATOM 1436 C CA . PHE A 1 100 ? -24.25482 12.38640 80.34395 1.000 13.14890 100 PHE A CA 1
ATOM 1437 C C . PHE A 1 100 ? -24.06055 11.08411 81.10486 1.000 12.71305 100 PHE A C 1
ATOM 1438 O O . PHE A 1 100 ? -23.33898 10.19363 80.64002 1.000 11.86250 100 PHE A O 1
ATOM 1455 N N . ASP A 1 101 ? -24.68341 10.95849 82.27977 1.000 13.29431 101 ASP A N 1
ATOM 1456 C CA . ASP A 1 101 ? -24.56947 9.72134 83.04467 1.000 14.24972 101 ASP A CA 1
ATOM 1457 C C . ASP A 1 101 ? -25.06866 8.52596 82.24436 1.000 13.42527 101 ASP A C 1
ATOM 1458 O O . ASP A 1 101 ? -24.61697 7.39613 82.46451 1.000 13.97061 101 ASP A O 1
ATOM 1467 N N . PHE A 1 102 ? -25.99340 8.75128 81.31415 1.000 15.65286 102 PHE A N 1
ATOM 1468 C CA . PHE A 1 102 ? -26.60565 7.66745 80.55935 1.000 14.24735 102 PHE A CA 1
ATOM 1469 C C . PHE A 1 102 ? -25.84178 7.30369 79.29906 1.000 24.12634 102 PHE A C 1
ATOM 1470 O O . PHE A 1 102 ? -26.20680 6.33244 78.62771 1.000 17.23690 102 PHE A O 1
ATOM 1487 N N . VAL A 1 103 ? -24.77809 8.03731 78.95682 1.000 15.06609 103 VAL A N 1
ATOM 1488 C CA . VAL A 1 103 ? -23.97915 7.73557 77.79461 1.000 13.13365 103 VAL A CA 1
ATOM 1489 C C . VAL A 1 103 ? -22.50035 7.56469 78.10619 1.000 15.49518 103 VAL A C 1
ATOM 1490 O O . VAL A 1 103 ? -21.74137 7.11857 77.23985 1.000 17.82560 103 VAL A O 1
ATOM 1503 N N . LYS A 1 104 ? -22.07108 7.88437 79.32789 1.000 14.59963 104 LYS A N 1
ATOM 1504 C CA . LYS A 1 104 ? -20.65832 7.82796 79.66323 1.000 19.74422 104 LYS A CA 1
ATOM 1505 C C . LYS A 1 104 ? -20.12804 6.39660 79.61908 1.000 17.42150 104 LYS A C 1
ATOM 1506 O O . LYS A 1 104 ? -20.87468 5.41448 79.67587 1.000 15.49172 104 LYS A O 1
ATOM 1525 N N . MET A 1 105 ? -18.79975 6.29677 79.54467 1.000 17.21396 105 MET A N 1
ATOM 1526 C CA . MET A 1 105 ? -18.15358 4.99351 79.42272 1.000 17.99993 105 MET A CA 1
ATOM 1527 C C . MET A 1 105 ? -18.23427 4.20635 80.72635 1.000 22.79497 105 MET A C 1
ATOM 1528 O O . MET A 1 105 ? -18.48128 2.99593 80.70963 1.000 22.48898 105 MET A O 1
ATOM 1542 N N . ASN A 1 106 ? -18.04741 4.87054 81.86480 1.000 15.87293 106 ASN A N 1
ATOM 1543 C CA . ASN A 1 106 ? -18.08838 4.21658 83.17345 1.000 20.15362 106 ASN A CA 1
ATOM 1544 C C . ASN A 1 106 ? -19.54336 4.10439 83.60577 1.000 22.42081 106 ASN A C 1
ATOM 1545 O O . ASN A 1 106 ? -20.09610 5.00035 84.24473 1.000 34.47593 106 ASN A O 1
ATOM 1556 N N . ASP A 1 107 ? -20.17669 2.98903 83.25351 1.000 20.77709 107 ASP A N 1
ATOM 1557 C CA . ASP A 1 107 ? -21.59159 2.76759 83.54343 1.000 20.99560 107 ASP A CA 1
ATOM 1558 C C . ASP A 1 107 ? -21.71872 1.55529 84.45710 1.000 22.52611 107 ASP A C 1
ATOM 1559 O O . ASP A 1 107 ? -22.00045 0.44144 84.00782 1.000 40.35652 107 ASP A O 1
ATOM 1568 N N . THR A 1 108 ? -21.55151 1.79159 85.75818 1.000 16.32785 108 THR A N 1
ATOM 1569 C CA . THR A 1 108 ? -21.66260 0.72180 86.73858 1.000 18.52995 108 THR A CA 1
ATOM 1570 C C . THR A 1 108 ? -23.10725 0.43268 87.11540 1.000 15.66246 108 THR A C 1
ATOM 1571 O O . THR A 1 108 ? -23.39819 -0.65881 87.61691 1.000 20.32017 108 THR A O 1
ATOM 1582 N N . ARG A 1 109 ? -24.01400 1.37819 86.87946 1.000 25.16525 109 ARG A N 1
ATOM 1583 C CA . ARG A 1 109 ? -25.39797 1.26593 87.31459 1.000 19.19349 109 ARG A CA 1
ATOM 1584 C C . ARG A 1 109 ? -26.33485 0.83254 86.19360 1.000 21.12487 109 ARG A C 1
ATOM 1585 O O . ARG A 1 109 ? -27.55678 0.92607 86.34877 1.000 20.28734 109 ARG A O 1
ATOM 1606 N N . GLU A 1 110 ? -25.79085 0.35832 85.07406 1.000 19.53191 110 GLU A N 1
ATOM 1607 C CA . GLU A 1 110 ? -26.59151 -0.18339 83.97637 1.000 19.44275 110 GLU A CA 1
ATOM 1608 C C . GLU A 1 110 ? -27.59677 0.84229 83.46066 1.000 18.03743 110 GLU A C 1
ATOM 1609 O O . GLU A 1 110 ? -28.73854 0.51113 83.13285 1.000 23.81950 110 GLU A O 1
ATOM 1621 N N . LEU A 1 111 ? -27.16601 2.09649 83.37583 1.000 19.95199 111 LEU A N 1
ATOM 1622 C CA . LEU A 1 111 ? -28.03106 3.14944 82.86471 1.000 20.01414 111 LEU A CA 1
ATOM 1623 C C . LEU A 1 111 ? -28.13537 3.04794 81.34851 1.000 15.89946 111 LEU A C 1
ATOM 1624 O O . LEU A 1 111 ? -27.12263 2.93289 80.65186 1.000 19.10601 111 LEU A O 1
ATOM 1640 N N . ARG A 1 112 ? -29.36097 3.08869 80.83393 1.000 16.04154 112 ARG A N 1
ATOM 1641 C CA . ARG A 1 112 ? -29.56084 3.13119 79.39405 1.000 14.85764 112 ARG A CA 1
ATOM 1642 C C . ARG A 1 112 ? -30.81146 3.92989 79.06224 1.000 17.46615 112 ARG A C 1
ATOM 1643 O O . ARG A 1 112 ? -31.78063 3.93995 79.82476 1.000 20.17751 112 ARG A O 1
ATOM 1664 N N . LEU A 1 113 ? -30.78668 4.57283 77.89428 1.000 12.79697 113 LEU A N 1
ATOM 1665 C CA . LEU A 1 113 ? -31.92900 5.29767 77.34567 1.000 11.04103 113 LEU A CA 1
ATOM 1666 C C . LEU A 1 113 ? -32.29011 4.66218 76.00778 1.000 15.11216 113 LEU A C 1
ATOM 1667 O O . LEU A 1 113 ? -31.52158 4.76115 75.04386 1.000 15.87521 113 LEU A O 1
ATOM 1683 N N . ASN A 1 114 ? -33.44910 4.00961 75.94105 1.000 14.61708 114 ASN A N 1
ATOM 1684 C CA . ASN A 1 114 ? -33.90504 3.45675 74.67445 1.000 15.78938 114 ASN A CA 1
ATOM 1685 C C . ASN A 1 114 ? -34.54856 4.55842 73.83123 1.000 18.63767 114 ASN A C 1
ATOM 1686 O O . ASN A 1 114 ? -34.67341 5.71159 74.25446 1.000 18.41899 114 ASN A O 1
ATOM 1697 N N . GLU A 1 115 ? -34.96468 4.19889 72.61392 1.000 13.24388 115 GLU A N 1
ATOM 1698 C CA . GLU A 1 115 ? -35.49024 5.20177 71.69162 1.000 20.39586 115 GLU A CA 1
ATOM 1699 C C . GLU A 1 115 ? -36.68122 5.93917 72.29041 1.000 15.79388 115 GLU A C 1
ATOM 1700 O O . GLU A 1 115 ? -36.76999 7.16733 72.18832 1.000 14.97610 115 GLU A O 1
ATOM 1712 N N . ALA A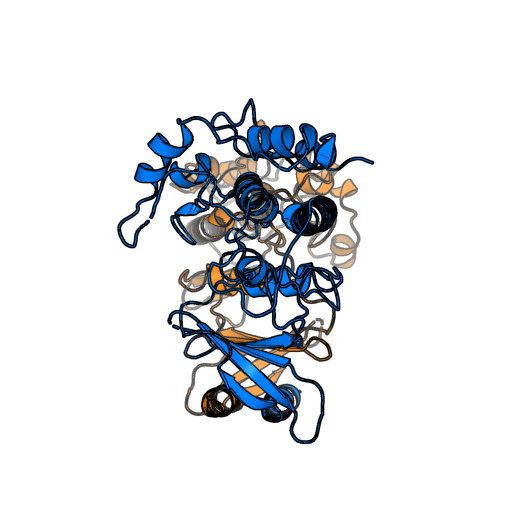 1 116 ? -37.60901 5.21014 72.91643 1.000 18.79226 116 ALA A N 1
ATOM 1713 C CA . ALA A 1 116 ? -38.78358 5.85334 73.49841 1.000 17.20571 116 ALA A CA 1
ATOM 1714 C C . ALA A 1 116 ? -38.38544 6.87674 74.55407 1.000 13.84720 116 ALA A C 1
ATOM 1715 O O . ALA A 1 116 ? -38.95803 7.97216 74.61721 1.000 11.96977 116 ALA A O 1
ATOM 1722 N N . ALA A 1 117 ? -37.39858 6.54203 75.38820 1.000 15.21493 117 ALA A N 1
ATOM 1723 C CA . ALA A 1 117 ? -36.94968 7.48340 76.40834 1.000 11.32773 117 ALA A CA 1
ATOM 1724 C C . ALA A 1 117 ? -36.33463 8.72431 75.77559 1.000 13.18768 117 ALA A C 1
ATOM 1725 O O . ALA A 1 117 ? -36.52915 9.84283 76.26579 1.000 12.72683 117 ALA A O 1
ATOM 1732 N N . CYS A 1 118 ? -35.57958 8.54480 74.68993 1.000 12.19839 118 CYS A N 1
ATOM 1733 C CA . CYS A 1 118 ? -34.98732 9.68909 74.00657 1.000 14.18451 118 CYS A CA 1
ATOM 1734 C C . CYS A 1 118 ? -36.06418 10.56587 73.37798 1.000 12.11676 118 CYS A C 1
ATOM 1735 O O . CYS A 1 118 ? -35.99225 11.79663 73.45508 1.000 11.95188 118 CYS A O 1
ATOM 1743 N N . LYS A 1 119 ? -37.07062 9.94926 72.75656 1.000 16.06288 119 LYS A N 1
ATOM 1744 C CA . LYS A 1 119 ? -38.16745 10.71291 72.17227 1.000 17.74608 119 LYS A CA 1
ATOM 1745 C C . LYS A 1 119 ? -38.81897 11.61008 73.21509 1.000 16.13060 119 LYS A C 1
ATOM 1746 O O . LYS A 1 119 ? -38.99307 12.81323 72.99930 1.000 7.86429 119 LYS A O 1
ATOM 1765 N N . LYS A 1 120 ? -39.16811 11.03818 74.36668 1.000 10.37855 120 LYS A N 1
ATOM 1766 C CA . LYS A 1 120 ? -39.82008 11.81995 75.41305 1.000 14.86743 120 LYS A CA 1
ATOM 1767 C C . LYS A 1 120 ? -38.92531 12.94608 75.91038 1.000 15.47220 120 LYS A C 1
ATOM 1768 O O . LYS A 1 120 ? -39.37934 14.08480 76.07358 1.000 12.79175 120 LYS A O 1
ATOM 1772 N N . ILE A 1 121 ? -37.64631 12.65870 76.13791 1.000 16.80498 121 ILE A N 1
ATOM 1773 C CA . ILE A 1 121 ? -36.71812 13.68671 76.60000 1.000 11.84480 121 ILE A CA 1
ATOM 1774 C C . ILE A 1 121 ? -36.63841 14.82226 75.58750 1.000 12.82166 121 ILE A C 1
ATOM 1775 O O . ILE A 1 121 ? -36.68492 16.00935 75.94120 1.000 7.77397 121 ILE A O 1
ATOM 1791 N N . ILE A 1 122 ? -36.53661 14.47160 74.30581 1.000 10.48498 122 ILE A N 1
ATOM 1792 C CA . ILE A 1 122 ? -36.35140 15.48521 73.27545 1.000 8.76412 122 ILE A CA 1
ATOM 1793 C C . ILE A 1 122 ? -37.59347 16.35475 73.14929 1.000 9.23442 122 ILE A C 1
ATOM 1794 O O . ILE A 1 122 ? -37.49555 17.57544 72.97665 1.000 12.60666 122 ILE A O 1
ATOM 1810 N N . ILE A 1 123 ? -38.77991 15.74998 73.22179 1.000 9.68139 123 ILE A N 1
ATOM 1811 C CA . ILE A 1 123 ? -40.00624 16.53954 73.16449 1.000 12.72491 123 ILE A CA 1
ATOM 1812 C C . ILE A 1 123 ? -40.03121 17.54068 74.31120 1.000 14.05192 123 ILE A C 1
ATOM 1813 O O . ILE A 1 123 ? -40.31804 18.72845 74.12179 1.000 11.22020 123 ILE A O 1
ATOM 1829 N N . THR A 1 124 ? -39.72782 17.06945 75.52176 1.000 9.88067 124 THR A N 1
ATOM 1830 C CA . THR A 1 124 ? -39.70825 17.94966 76.68430 1.000 10.38177 124 THR A CA 1
ATOM 1831 C C . THR A 1 124 ? -38.67647 19.05604 76.51386 1.000 10.54300 124 THR A C 1
ATOM 1832 O O . THR A 1 124 ? -38.96118 20.23208 76.76598 1.000 9.98685 124 THR A O 1
ATOM 1843 N N . LEU A 1 125 ? -37.46411 18.69440 76.09029 1.000 10.79864 125 LEU A N 1
ATOM 1844 C CA . LEU A 1 125 ? -36.40376 19.68563 75.93434 1.000 10.42169 125 LEU A CA 1
ATOM 1845 C C . LEU A 1 125 ? -36.79260 20.75135 74.91827 1.000 13.34291 125 LEU A C 1
ATOM 1846 O O . LEU A 1 125 ? -36.62328 21.95160 75.16306 1.000 10.51679 125 LEU A O 1
ATOM 1862 N N . VAL A 1 126 ? -37.30694 20.32638 73.76248 1.000 10.11587 126 VAL A N 1
ATOM 1863 C CA . VAL A 1 126 ? -37.69518 21.27343 72.72021 1.000 11.59453 126 VAL A CA 1
ATOM 1864 C C . VAL A 1 126 ? -38.79772 22.19254 73.22757 1.000 13.03908 126 VAL A C 1
ATOM 1865 O O . VAL A 1 126 ? -38.75628 23.41336 73.03236 1.000 10.04386 126 VAL A O 1
ATOM 1878 N N . THR A 1 127 ? -39.80140 21.61435 73.88968 1.000 8.22033 127 THR A N 1
ATOM 1879 C CA . THR A 1 127 ? -40.90456 22.40980 74.41608 1.000 13.52888 127 THR A CA 1
ATOM 1880 C C . THR A 1 127 ? -40.41735 23.40098 75.46251 1.000 11.56700 127 THR A C 1
ATOM 1881 O O . THR A 1 127 ? -40.83097 24.56655 75.46434 1.000 10.83578 127 THR A O 1
ATOM 1892 N N . ALA A 1 128 ? -39.53896 22.95494 76.36234 1.000 8.09304 128 ALA A N 1
ATOM 1893 C CA . ALA A 1 128 ? -39.03678 23.83335 77.41191 1.000 10.27022 128 ALA A CA 1
ATOM 1894 C C . ALA A 1 128 ? -38.21585 24.97225 76.82342 1.000 8.99858 128 ALA A C 1
ATOM 1895 O O . ALA A 1 128 ? -38.40049 26.13903 77.18709 1.000 8.16113 128 ALA A O 1
ATOM 1902 N N . LEU A 1 129 ? -37.29371 24.65217 75.91391 1.000 11.70176 129 LEU A N 1
ATOM 1903 C CA . LEU A 1 129 ? -36.47722 25.69936 75.30914 1.000 9.27343 129 LEU A CA 1
ATOM 1904 C C . LEU A 1 129 ? -37.33890 26.67123 74.51136 1.000 9.86912 129 LEU A C 1
ATOM 1905 O O . LEU A 1 129 ? -37.08003 27.88073 74.50741 1.000 10.34702 129 LEU A O 1
ATOM 1921 N N . ASN A 1 130 ? -38.37639 26.16531 73.83665 1.000 13.57281 130 ASN A N 1
ATOM 1922 C CA . ASN A 1 130 ? -39.28897 27.06287 73.13192 1.000 12.78438 130 ASN A CA 1
ATOM 1923 C C . ASN A 1 130 ? -39.94334 28.03922 74.09558 1.000 13.47665 130 ASN A C 1
ATOM 1924 O O . ASN A 1 130 ? -40.05254 29.23825 73.79992 1.000 14.22786 130 ASN A O 1
ATOM 1935 N N . ASP A 1 131 ? -40.40449 27.55306 75.25493 1.000 10.22238 131 ASP A N 1
ATOM 1936 C CA A ASP A 1 131 ? -40.99583 28.43061 76.25032 0.497 13.83183 131 ASP A CA 1
ATOM 1937 C CA B ASP A 1 131 ? -40.99657 28.43182 76.24837 0.503 15.75488 131 ASP A CA 1
ATOM 1938 C C . ASP A 1 131 ? -40.02250 29.54091 76.65475 1.000 13.78872 131 ASP A C 1
ATOM 1939 O O . ASP A 1 131 ? -40.40248 30.70347 76.75540 1.000 12.72458 131 ASP A O 1
ATOM 1955 N N . LEU A 1 132 ? -38.75912 29.17278 76.88210 1.000 13.37199 132 LEU A N 1
ATOM 1956 C CA . LEU A 1 132 ? -37.74817 30.18964 77.16736 1.000 20.02159 132 LEU A CA 1
ATOM 1957 C C . LEU A 1 132 ? -37.61795 31.16849 76.01055 1.000 10.01095 132 LEU A C 1
ATOM 1958 O O . LEU A 1 132 ? -37.54642 32.38420 76.22186 1.000 11.18592 132 LEU A O 1
ATOM 1974 N N . HIS A 1 133 ? -37.60422 30.65753 74.77833 1.000 10.02242 133 HIS A N 1
ATOM 1975 C CA . HIS A 1 133 ? -37.37305 31.49491 73.61010 1.000 9.07327 133 HIS A CA 1
ATOM 1976 C C . HIS A 1 133 ? -38.46500 32.53482 73.40749 1.000 10.21693 133 HIS A C 1
ATOM 1977 O O . HIS A 1 133 ? -38.19800 33.57657 72.80037 1.000 10.71494 133 HIS A O 1
ATOM 1991 N N . LYS A 1 134 ? -39.68220 32.28901 73.89922 1.000 10.46057 134 LYS A N 1
ATOM 1992 C CA . LYS A 1 134 ? -40.73033 33.29586 73.78010 1.000 13.41194 134 LYS A CA 1
ATOM 1993 C C . LYS A 1 134 ? -40.32519 34.61936 74.42252 1.000 15.81336 134 LYS A C 1
ATOM 1994 O O . LYS A 1 134 ? -40.89854 35.66376 74.08944 1.000 10.74149 134 LYS A O 1
ATOM 2013 N N . ASN A 1 135 ? -39.35986 34.59718 75.33822 1.000 14.55192 135 ASN A N 1
ATOM 2014 C CA . ASN A 1 135 ? -38.84288 35.80060 75.97569 1.000 12.99717 135 ASN A CA 1
ATOM 2015 C C . ASN A 1 135 ? -37.70354 36.43864 75.19131 1.000 10.61434 135 ASN A C 1
ATOM 2016 O O . ASN A 1 135 ? -37.12950 37.42891 75.65690 1.000 12.49544 135 ASN A O 1
ATOM 2027 N N . ASN A 1 136 ? -37.37577 35.90207 74.01357 1.000 12.92536 136 ASN A N 1
ATOM 2028 C CA . ASN A 1 136 ? -36.22972 36.35321 73.22133 1.000 12.80002 136 ASN A CA 1
ATOM 2029 C C . ASN A 1 136 ? -34.92827 36.18797 74.00365 1.000 6.89220 136 ASN A C 1
ATOM 2030 O O . ASN A 1 136 ? -34.03812 37.04043 73.97079 1.000 8.08972 136 ASN A O 1
ATOM 2041 N N . ILE A 1 137 ? -34.82266 35.06710 74.70790 1.000 9.93328 137 ILE A N 1
ATOM 2042 C CA . ILE A 1 137 ? -33.61102 34.65831 75.40384 1.000 11.55746 137 ILE A CA 1
ATOM 2043 C C . ILE A 1 137 ? -33.25981 33.25489 74.93089 1.000 11.21960 137 ILE A C 1
ATOM 2044 O O . ILE A 1 137 ? -34.14929 32.41819 74.74151 1.000 11.71802 137 ILE A O 1
ATOM 2060 N N . VAL A 1 138 ? -31.96944 32.99487 74.73900 1.000 8.22756 138 VAL A N 1
ATOM 2061 C CA . VAL A 1 138 ? -31.48599 31.66292 74.39492 1.000 11.81442 138 VAL A CA 1
ATOM 2062 C C . VAL A 1 138 ? -30.66365 31.13210 75.56125 1.000 12.42080 138 VAL A C 1
ATOM 2063 O O . VAL A 1 138 ? -30.00322 31.89066 76.28012 1.000 8.60793 138 VAL A O 1
ATOM 2076 N N . HIS A 1 139 ? -30.71425 29.81286 75.75391 1.000 12.90238 139 HIS A N 1
ATOM 2077 C CA . HIS A 1 139 ? -29.95648 29.19517 76.83903 1.000 11.82833 139 HIS A CA 1
ATOM 2078 C C . HIS A 1 139 ? -28.45841 29.26154 76.56158 1.000 11.06583 139 HIS A C 1
ATOM 2079 O O . HIS A 1 139 ? -27.67074 29.67284 77.42225 1.000 9.19128 139 HIS A O 1
ATOM 2093 N N . ASN A 1 140 ? -28.04708 28.85673 75.36317 1.000 9.72826 140 ASN A N 1
ATOM 2094 C CA . ASN A 1 140 ? -26.70884 29.06057 74.82080 1.000 8.84947 140 ASN A CA 1
ATOM 2095 C C . ASN A 1 140 ? -25.64066 28.16667 75.44170 1.000 11.35673 140 ASN A C 1
ATOM 2096 O O . ASN A 1 140 ? -24.46317 28.34187 75.12022 1.000 9.78965 140 ASN A O 1
ATOM 2107 N N . ASP A 1 141 ? -25.98412 27.24335 76.33808 1.000 11.28140 141 ASP A N 1
ATOM 2108 C CA . ASP A 1 141 ? -25.02093 26.20824 76.71736 1.000 10.99181 141 ASP A CA 1
ATOM 2109 C C . ASP A 1 141 ? -25.73324 24.85477 76.90133 1.000 13.80921 141 ASP A C 1
ATOM 2110 O O . ASP A 1 141 ? -25.52139 24.15470 77.89465 1.000 12.33948 141 ASP A O 1
ATOM 2119 N N . VAL A 1 142 ? -26.72612 24.55888 76.06606 1.000 9.03647 142 VAL A N 1
ATOM 2120 C CA . VAL A 1 142 ? -27.40614 23.26713 76.11382 1.000 12.07014 142 VAL A CA 1
ATOM 2121 C C . VAL A 1 142 ? -26.39831 22.15447 75.85017 1.000 7.23378 142 VAL A C 1
ATOM 2122 O O . VAL A 1 142 ? -25.70971 22.15682 74.82288 1.000 9.68234 142 VAL A O 1
ATOM 2135 N N . LYS A 1 143 ? -26.31165 21.19990 76.77206 1.000 11.13496 143 LYS A N 1
ATOM 2136 C CA . LYS A 1 143 ? -25.46261 20.02824 76.61177 1.000 8.90253 143 LYS A CA 1
ATOM 2137 C C . LYS A 1 143 ? -25.88229 18.99917 77.65157 1.000 6.73877 143 LYS A C 1
ATOM 2138 O O . LYS A 1 143 ? -26.64529 19.29430 78.57479 1.000 7.48671 143 LYS A O 1
ATOM 2157 N N . LEU A 1 144 ? -25.35379 17.78474 77.49509 1.000 9.19912 144 LEU A N 1
ATOM 2158 C CA . LEU A 1 144 ? -25.73939 16.67992 78.36648 1.000 13.11213 144 LEU A CA 1
ATOM 2159 C C . LEU A 1 144 ? -25.60760 17.05408 79.83792 1.000 13.40614 144 LEU A C 1
ATOM 2160 O O . LEU A 1 144 ? -26.49609 16.77119 80.64752 1.000 14.60780 144 LEU A O 1
ATOM 2176 N N . GLU A 1 145 ? -24.49599 17.69082 80.20129 1.000 13.47134 145 GLU A N 1
ATOM 2177 C CA . GLU A 1 145 ? -24.21658 17.97845 81.60141 1.000 13.79061 145 GLU A CA 1
ATOM 2178 C C . GLU A 1 145 ? -25.16894 19.01113 82.19387 1.000 18.66565 145 GLU A C 1
ATOM 2179 O O . GLU A 1 145 ? -25.25478 19.12217 83.42177 1.000 13.93261 145 GLU A O 1
ATOM 2191 N N . ASN A 1 146 ? -25.89071 19.76013 81.36155 1.000 16.23825 146 ASN A N 1
ATOM 2192 C CA . ASN A 1 146 ? -26.83930 20.75716 81.83865 1.000 9.78206 146 ASN A CA 1
ATOM 2193 C C . ASN A 1 146 ? -28.28813 20.30071 81.69532 1.000 12.85889 146 ASN A C 1
ATOM 2194 O O . ASN A 1 146 ? -29.20348 21.12604 81.77597 1.000 10.09378 146 ASN A O 1
ATOM 2205 N N . LEU A 1 147 ? -28.51370 19.00690 81.48392 1.000 7.44766 147 LEU A N 1
ATOM 2206 C CA . LEU A 1 147 ? -29.85056 18.43084 81.35828 1.000 11.61011 147 LEU A CA 1
ATOM 2207 C C . LEU A 1 147 ? -29.95567 17.34912 82.43143 1.000 10.77677 147 LEU A C 1
ATOM 2208 O O . LEU A 1 147 ? -29.56275 16.19976 82.21694 1.000 9.93624 147 LEU A O 1
ATOM 2224 N N . LEU A 1 148 ? -30.46576 17.73289 83.59862 1.000 10.63353 148 LEU A N 1
ATOM 2225 C CA . LEU A 1 148 ? -30.58016 16.81716 84.72370 1.000 12.27636 148 LEU A CA 1
ATOM 2226 C C . LEU A 1 148 ? -31.73761 15.85271 84.49854 1.000 16.37878 148 LEU A C 1
ATOM 2227 O O . LEU A 1 148 ? -32.78809 16.23452 83.97611 1.000 12.22766 148 LEU A O 1
ATOM 2243 N N . TYR A 1 149 ? -31.53415 14.59555 84.89286 1.000 13.02621 149 TYR A N 1
ATOM 2244 C CA . TYR A 1 149 ? -32.46351 13.50840 84.60929 1.000 14.83057 149 TYR A CA 1
ATOM 2245 C C . TYR A 1 149 ? -32.02101 12.28968 85.40848 1.000 14.00282 149 TYR A C 1
ATOM 2246 O O . TYR A 1 149 ? -30.82372 12.00484 85.49256 1.000 14.69048 149 TYR A O 1
ATOM 2264 N N . ASP A 1 150 ? -32.98461 11.59122 86.00681 1.000 20.25363 150 ASP A N 1
ATOM 2265 C CA . ASP A 1 150 ? -32.72768 10.33838 86.70545 1.000 16.93751 150 ASP A CA 1
ATOM 2266 C C . ASP A 1 150 ? -33.82849 9.35432 86.33477 1.000 21.46156 150 ASP A C 1
ATOM 2267 O O . ASP A 1 150 ? -34.92402 9.74524 85.92946 1.000 16.95022 150 ASP A O 1
ATOM 2276 N N . ARG A 1 151 ? -33.52887 8.06759 86.46131 1.000 20.86117 151 ARG A N 1
ATOM 2277 C CA . ARG A 1 151 ? -34.44548 7.04993 85.97194 1.000 31.43320 151 ARG A CA 1
ATOM 2278 C C . ARG A 1 151 ? -35.57563 6.74195 86.92902 1.000 29.43190 151 ARG A C 1
ATOM 2279 O O . ARG A 1 151 ? -36.39193 5.85812 86.64643 1.000 32.51605 151 ARG A O 1
ATOM 2300 N N . LYS A 1 152 ? -35.67848 7.46804 88.02969 1.000 21.81414 152 LYS A N 1
ATOM 2301 C CA . LYS A 1 152 ? -36.83164 7.33494 88.91187 1.000 29.35489 152 LYS A CA 1
ATOM 2302 C C . LYS A 1 152 ? -37.87653 8.42912 88.70600 1.000 28.45511 152 LYS A C 1
ATOM 2303 O O . LYS A 1 152 ? -39.03862 8.13148 88.43082 1.000 35.11850 152 LYS A O 1
ATOM 2322 N N . LYS A 1 153 ? -37.47561 9.69757 88.77524 1.000 26.02731 153 LYS A N 1
ATOM 2323 C CA . LYS A 1 153 ? -38.38156 10.78664 88.40208 1.000 23.37352 153 LYS A CA 1
ATOM 2324 C C . LYS A 1 153 ? -38.66284 10.79355 86.89897 1.000 24.71523 153 LYS A C 1
ATOM 2325 O O . LYS A 1 153 ? -39.79999 11.03036 86.46556 1.000 22.62232 153 LYS A O 1
ATOM 2344 N N . LYS A 1 154 ? -37.63948 10.52425 86.09069 1.000 19.98231 154 LYS A N 1
ATOM 2345 C CA . LYS A 1 154 ? -37.74598 10.64823 84.64067 1.000 22.04395 154 LYS A CA 1
ATOM 2346 C C . LYS A 1 154 ? -38.22066 12.04491 84.25839 1.000 19.07745 154 LYS A C 1
ATOM 2347 O O . LYS A 1 154 ? -38.96921 12.22008 83.29739 1.000 20.50679 154 LYS A O 1
ATOM 2366 N N . ARG A 1 155 ? -37.79718 13.04318 85.02816 1.000 16.34155 155 ARG A N 1
ATOM 2367 C CA . ARG A 1 155 ? -38.13237 14.43798 84.78791 1.000 15.52615 155 ARG A CA 1
ATOM 2368 C C . ARG A 1 155 ? -36.88497 15.15875 84.30218 1.000 14.36542 155 ARG A C 1
ATOM 2369 O O . ARG A 1 155 ? -35.82651 15.07058 84.93373 1.000 12.67973 155 ARG A O 1
ATOM 2390 N N . LEU A 1 156 ? -37.01689 15.86621 83.18553 1.000 16.30525 156 LEU A N 1
ATOM 2391 C CA . LEU A 1 156 ? -35.91270 16.61554 82.60784 1.000 14.26923 156 LEU A CA 1
ATOM 2392 C C . LEU A 1 156 ? -35.90068 18.02833 83.17285 1.000 15.47579 156 LEU A C 1
ATOM 2393 O O . LEU A 1 156 ? -36.91703 18.72935 83.13268 1.000 18.48454 156 LEU A O 1
ATOM 2409 N N . PHE A 1 157 ? -34.75062 18.44045 83.70032 1.000 9.74190 157 PHE A N 1
ATOM 2410 C CA . PHE A 1 157 ? -34.54435 19.80379 84.17263 1.000 16.94117 157 PHE A CA 1
ATOM 2411 C C . PHE A 1 157 ? -33.41023 20.43750 83.38033 1.000 11.64206 157 PHE A C 1
ATOM 2412 O O . PHE A 1 157 ? -32.28717 19.92364 83.38689 1.000 11.90203 157 PHE A O 1
ATOM 2429 N N . VAL A 1 158 ? -33.70546 21.54823 82.70764 1.000 5.84099 158 VAL A N 1
ATOM 2430 C CA . VAL A 1 158 ? -32.67594 22.40083 82.12144 1.000 7.49439 158 VAL A CA 1
ATOM 2431 C C . VAL A 1 158 ? -32.05396 23.23178 83.23475 1.000 7.39395 158 VAL A C 1
ATOM 2432 O O . VAL A 1 158 ? -32.76992 23.80653 84.06321 1.000 14.22235 158 VAL A O 1
ATOM 2445 N N . CYS A 1 159 ? -30.72344 23.30760 83.25931 1.000 12.50751 159 CYS A N 1
ATOM 2446 C CA . CYS A 1 159 ? -30.03280 24.01680 84.32677 1.000 9.63983 159 CYS A CA 1
ATOM 2447 C C . CYS A 1 159 ? -28.86003 24.81622 83.77329 1.000 13.63751 159 CYS A C 1
ATOM 2448 O O . CYS A 1 159 ? -28.52424 24.74522 82.58813 1.000 13.88735 159 CYS A O 1
ATOM 2456 N N . ASP A 1 160 ? -28.24240 25.59122 84.66953 1.000 12.51955 160 ASP A N 1
ATOM 2457 C CA . ASP A 1 160 ? -27.08380 26.44067 84.37749 1.000 11.37979 160 ASP A CA 1
ATOM 2458 C C . ASP A 1 160 ? -27.39380 27.47163 83.28500 1.000 12.15969 160 ASP A C 1
ATOM 2459 O O . ASP A 1 160 ? -26.97532 27.35768 82.13255 1.000 12.71465 160 ASP A O 1
ATOM 2468 N N . TYR A 1 161 ? -28.18380 28.46544 83.67129 1.000 12.51699 161 TYR A N 1
ATOM 2469 C CA . TYR A 1 161 ? -28.49226 29.59814 82.80614 1.000 10.77463 161 TYR A CA 1
ATOM 2470 C C . TYR A 1 161 ? -27.39865 30.67231 82.81175 1.000 13.45984 161 TYR A C 1
ATOM 2471 O O . TYR A 1 161 ? -27.66053 31.81348 82.41394 1.000 9.95251 161 TYR A O 1
ATOM 2489 N N . GLY A 1 162 ? -26.17278 30.31835 83.20492 1.000 13.89022 162 GLY A N 1
ATOM 2490 C CA . GLY A 1 162 ? -25.10947 31.29976 83.34305 1.000 13.32498 162 GLY A CA 1
ATOM 2491 C C . GLY A 1 162 ? -24.54762 31.82131 82.03504 1.000 14.94987 162 GLY A C 1
ATOM 2492 O O . GLY A 1 162 ? -23.87348 32.85698 82.03557 1.000 10.79448 162 GLY A O 1
ATOM 2496 N N . LEU A 1 163 ? -24.79754 31.13118 80.92347 1.000 9.14525 163 LEU A N 1
ATOM 2497 C CA . LEU A 1 163 ? -24.35855 31.59269 79.61214 1.000 10.00849 163 LEU A CA 1
ATOM 2498 C C . LEU A 1 163 ? -25.52095 32.06800 78.74903 1.000 13.11257 163 LEU A C 1
ATOM 2499 O O . LEU A 1 163 ? -25.34587 32.26178 77.54040 1.000 13.42595 163 LEU A O 1
ATOM 2515 N N . SER A 1 164 ? -26.69752 32.26870 79.34201 1.000 11.27984 164 SER A N 1
ATOM 2516 C CA A SER A 1 164 ? -27.86075 32.68359 78.57396 0.454 43.84652 164 SER A CA 1
ATOM 2517 C CA B SER A 1 164 ? -27.87256 32.69359 78.59364 0.546 38.55326 164 SER A CA 1
ATOM 2518 C C . SER A 1 164 ? -27.66185 34.07968 77.99206 1.000 13.84479 164 SER A C 1
ATOM 2519 O O . SER A 1 164 ? -26.95955 34.92618 78.55532 1.000 11.36515 164 SER A O 1
ATOM 2534 N N . ARG A 1 165 ? -28.29323 34.31197 76.84247 1.000 7.04920 165 ARG A N 1
ATOM 2535 C CA . ARG A 1 165 ? -28.09652 35.55340 76.11104 1.000 10.22412 165 ARG A CA 1
ATOM 2536 C C . ARG A 1 165 ? -29.40496 36.05627 75.51389 1.000 11.78629 165 ARG A C 1
ATOM 2537 O O . ARG A 1 165 ? -30.35246 35.29739 75.28710 1.000 7.90229 165 ARG A O 1
ATOM 2558 N N . ILE A 1 166 ? -29.42472 37.35845 75.23189 1.000 11.47947 166 ILE A N 1
ATOM 2559 C CA . ILE A 1 166 ? -30.56500 37.99662 74.58290 1.000 9.51889 166 ILE A CA 1
ATOM 2560 C C . ILE A 1 166 ? -30.45886 37.79758 73.07665 1.000 12.07584 166 ILE A C 1
ATOM 2561 O O . ILE A 1 166 ? -29.39343 38.00151 72.48302 1.000 9.29246 166 ILE A O 1
ATOM 2577 N N . VAL A 1 167 ? -31.57350 37.41116 72.45265 1.000 9.05517 167 VAL A N 1
ATOM 2578 C CA . VAL A 1 167 ? -31.59233 37.19879 71.01106 1.000 10.72661 167 VAL A CA 1
ATOM 2579 C C . VAL A 1 167 ? -31.19925 38.48296 70.29922 1.000 9.93793 167 VAL A C 1
ATOM 2580 O O . VAL A 1 167 ? -31.70246 39.56869 70.61457 1.000 10.98305 167 VAL A O 1
ATOM 2593 N N . GLY A 1 168 ? -30.28870 38.36544 69.33375 1.000 10.51537 168 GLY A N 1
ATOM 2594 C CA . GLY A 1 168 ? -29.92097 39.47421 68.47947 1.000 14.85970 168 GLY A CA 1
ATOM 2595 C C . GLY A 1 168 ? -28.63618 40.18710 68.84572 1.000 11.74523 168 GLY A C 1
ATOM 2596 O O . GLY A 1 168 ? -28.15737 41.00282 68.04756 1.000 14.40005 168 GLY A O 1
ATOM 2600 N N . THR A 1 169 ? -28.06300 39.90672 70.01025 1.000 13.41048 169 THR A N 1
ATOM 2601 C CA . THR A 1 169 ? -26.84364 40.57262 70.43396 1.000 12.94236 169 THR A CA 1
ATOM 2602 C C . THR A 1 169 ? -25.61983 39.90091 69.82151 1.000 14.64074 169 THR A C 1
ATOM 2603 O O . THR A 1 169 ? -25.67282 38.73396 69.42522 1.000 12.69763 169 THR A O 1
ATOM 2614 N N . PRO A 1 170 ? -24.50422 40.62442 69.71896 1.000 15.20589 170 PRO A N 1
ATOM 2615 C CA . PRO A 1 170 ? -23.29482 40.02609 69.12990 1.000 16.27310 170 PRO A CA 1
ATOM 2616 C C . PRO A 1 170 ? -22.81179 38.84044 69.95357 1.000 11.24974 170 PRO A C 1
ATOM 2617 O O . PRO A 1 170 ? -22.75076 38.89816 71.18297 1.000 10.43409 170 PRO A O 1
ATOM 2628 N N . SER A 1 171 ? -22.44416 37.76825 69.26637 1.000 13.62524 171 SER A N 1
ATOM 2629 C CA . SER A 1 171 ? -22.00868 36.56214 69.95077 1.000 19.22970 171 SER A CA 1
ATOM 2630 C C . SER A 1 171 ? -20.48771 36.52856 70.08182 1.000 16.93583 171 SER A C 1
ATOM 2631 O O . SER A 1 171 ? -19.75564 37.19262 69.34422 1.000 8.72776 171 SER A O 1
ATOM 2639 N N . PHE A 1 172 ? -20.02536 35.74021 71.04971 1.000 13.82780 172 PHE A N 1
ATOM 2640 C CA . PHE A 1 172 ? -18.61558 35.43735 71.24428 1.000 17.25273 172 PHE A CA 1
ATOM 2641 C C . PHE A 1 172 ? -18.51578 33.96338 71.61624 1.000 18.36829 172 PHE A C 1
ATOM 2642 O O . PHE A 1 172 ? -19.52382 33.28668 71.84130 1.000 17.50464 172 PHE A O 1
ATOM 2659 N N . TYR A 1 173 ? -17.28534 33.46311 71.68560 1.000 15.14408 173 TYR A N 1
ATOM 2660 C CA . TYR A 1 173 ? -17.04548 32.03066 71.84553 1.000 17.01234 173 TYR A CA 1
ATOM 2661 C C . TYR A 1 173 ? -17.14074 31.60676 73.31570 1.000 17.13189 173 TYR A C 1
ATOM 2662 O O . TYR A 1 173 ? -16.18380 31.12935 73.92458 1.000 21.13368 173 TYR A O 1
ATOM 2680 N N . ASP A 1 174 ? -18.32694 31.79093 73.88633 1.000 15.58006 174 ASP A N 1
ATOM 2681 C CA . ASP A 1 174 ? -18.61547 31.26852 75.21395 1.000 13.20123 174 ASP A CA 1
ATOM 2682 C C . ASP A 1 174 ? -19.27160 29.89370 75.09846 1.000 14.01787 174 ASP A C 1
ATOM 2683 O O . ASP A 1 174 ? -19.84030 29.53446 74.06604 1.000 16.91377 174 ASP A O 1
ATOM 2692 N N . GLY A 1 175 ? -19.16028 29.11095 76.16301 1.000 12.18501 175 GLY A N 1
ATOM 2693 C CA . GLY A 1 175 ? -19.72446 27.77574 76.16127 1.000 19.71577 175 GLY A CA 1
ATOM 2694 C C . GLY A 1 175 ? -18.74148 26.72881 75.67363 1.000 13.62776 175 GLY A C 1
ATOM 2695 O O . GLY A 1 175 ? -17.52093 26.91450 75.68284 1.000 14.81135 175 GLY A O 1
ATOM 2699 N N . THR A 1 176 ? -19.29535 25.60724 75.22245 1.000 14.65919 176 THR A N 1
ATOM 2700 C CA . THR A 1 176 ? -18.50188 24.44035 74.85329 1.000 11.94168 176 THR A CA 1
ATOM 2701 C C . THR A 1 176 ? -18.39357 24.33449 73.33700 1.000 19.05896 176 THR A C 1
ATOM 2702 O O . THR A 1 176 ? -19.40484 24.18303 72.64017 1.000 15.16952 176 THR A O 1
ATOM 2713 N N . THR A 1 177 ? -17.15505 24.35760 72.84241 1.000 13.41834 177 THR A N 1
ATOM 2714 C CA . THR A 1 177 ? -16.90352 24.44925 71.41006 1.000 14.24432 177 THR A CA 1
ATOM 2715 C C . THR A 1 177 ? -17.60203 23.34144 70.63539 1.000 16.36202 177 THR A C 1
ATOM 2716 O O . THR A 1 177 ? -18.14347 23.58158 69.55178 1.000 15.25279 177 THR A O 1
ATOM 2727 N N . VAL A 1 178 ? -17.61388 22.12376 71.17375 1.000 8.07081 178 VAL A N 1
ATOM 2728 C CA . VAL A 1 178 ? -18.06818 20.97848 70.39229 1.000 11.42759 178 VAL A CA 1
ATOM 2729 C C . VAL A 1 178 ? -19.58606 20.96011 70.26300 1.000 14.18155 178 VAL A C 1
ATOM 2730 O O . VAL A 1 178 ? -20.14962 20.08543 69.59427 1.000 11.67354 178 VAL A O 1
ATOM 2743 N N . TYR A 1 179 ? -20.25991 21.91267 70.89984 1.000 11.67999 179 TYR A N 1
ATOM 2744 C CA . TYR A 1 179 ? -21.68841 22.10597 70.70231 1.000 9.65031 179 TYR A CA 1
ATOM 2745 C C . TYR A 1 179 ? -21.99305 23.33142 69.84974 1.000 11.19395 179 TYR A C 1
ATOM 2746 O O . TYR A 1 179 ? -23.16882 23.66655 69.66840 1.000 10.94282 179 TYR A O 1
ATOM 2764 N N . PHE A 1 180 ? -20.96940 24.00431 69.32115 1.000 12.97692 180 PHE A N 1
ATOM 2765 C CA . PHE A 1 180 ? -21.17920 25.23347 68.56465 1.000 11.15231 180 PHE A CA 1
ATOM 2766 C C . PHE A 1 180 ? -21.82986 24.93636 67.21742 1.000 10.48959 180 PHE A C 1
ATOM 2767 O O . PHE A 1 180 ? -21.34663 24.08916 66.46188 1.000 12.07445 180 PHE A O 1
ATOM 2784 N N . SER A 1 181 ? -22.89954 25.66357 66.89563 1.000 11.87438 181 SER A N 1
ATOM 2785 C CA . SER A 1 181 ? -23.50240 25.57195 65.57502 1.000 12.40907 181 SER A CA 1
ATOM 2786 C C . SER A 1 181 ? -22.62251 26.25993 64.53503 1.000 7.81074 181 SER A C 1
ATOM 2787 O O . SER A 1 181 ? -21.77333 27.08683 64.87725 1.000 7.85078 181 SER A O 1
ATOM 2795 N N . PRO A 1 182 ? -22.81085 25.93817 63.24946 1.000 7.92676 182 PRO A N 1
ATOM 2796 C CA . PRO A 1 182 ? -22.06011 26.67024 62.21017 1.000 10.38918 182 PRO A CA 1
ATOM 2797 C C . PRO A 1 182 ? -22.19266 28.17630 62.35902 1.000 12.03163 182 PRO A C 1
ATOM 2798 O O . PRO A 1 182 ? -21.22187 28.91618 62.16026 1.000 12.26970 182 PRO A O 1
ATOM 2809 N N . GLU A 1 183 ? -23.38522 28.64439 62.72982 1.000 12.24500 183 GLU A N 1
ATOM 2810 C CA . GLU A 1 183 ? -23.63217 30.07789 62.83017 1.000 16.30245 183 GLU A CA 1
ATOM 2811 C C . GLU A 1 183 ? -22.88167 30.69133 64.00615 1.000 14.26419 183 GLU A C 1
ATOM 2812 O O . GLU A 1 183 ? -22.35786 31.80690 63.89954 1.000 14.16008 183 GLU A O 1
ATOM 2824 N N . LYS A 1 184 ? -22.82559 29.98986 65.14117 1.000 10.10535 184 LYS A N 1
ATOM 2825 C CA . LYS A 1 184 ? -22.07185 30.51910 66.27331 1.000 9.69623 184 LYS A CA 1
ATOM 2826 C C . LYS A 1 184 ? -20.58046 30.54259 65.96914 1.000 11.38957 184 LYS A C 1
ATOM 2827 O O . LYS A 1 184 ? -19.87414 31.47705 66.36776 1.000 13.43720 184 LYS A O 1
ATOM 2846 N N . ILE A 1 185 ? -20.08219 29.51971 65.26830 1.000 8.05906 185 ILE A N 1
ATOM 2847 C CA . ILE A 1 185 ? -18.68625 29.52718 64.84177 1.000 10.52569 185 ILE A CA 1
ATOM 2848 C C . ILE A 1 185 ? -18.39795 30.77250 64.01548 1.000 11.11798 185 ILE A C 1
ATOM 2849 O O . ILE A 1 185 ? -17.32850 31.38274 64.13477 1.000 13.08508 185 ILE A O 1
ATOM 2865 N N . ARG A 1 186 ? -19.35212 31.17701 63.17478 1.000 10.48970 186 ARG A N 1
ATOM 2866 C CA . ARG A 1 186 ? -19.19067 32.31654 62.28292 1.000 11.74154 186 ARG A CA 1
ATOM 2867 C C . ARG A 1 186 ? -19.60739 33.63473 62.93314 1.000 10.79351 186 ARG A C 1
ATOM 2868 O O . ARG A 1 186 ? -19.81109 34.62979 62.22755 1.000 12.10446 186 ARG A O 1
ATOM 2889 N N . HIS A 1 187 ? -19.72667 33.66078 64.25905 1.000 10.25901 187 HIS A N 1
ATOM 2890 C CA . HIS A 1 187 ? -20.01719 34.88343 65.00925 1.000 14.30102 187 HIS A CA 1
ATOM 2891 C C . HIS A 1 187 ? -21.29488 35.56766 64.52344 1.000 13.46596 187 HIS A C 1
ATOM 2892 O O . HIS A 1 187 ? -21.36748 36.79487 64.44659 1.000 21.41106 187 HIS A O 1
ATOM 2906 N N . GLU A 1 188 ? -22.31240 34.77846 64.19382 1.000 13.79544 188 GLU A N 1
ATOM 2907 C CA . GLU A 1 188 ? -23.63580 35.34640 63.99170 1.000 10.52566 188 GLU A CA 1
ATOM 2908 C C . GLU A 1 188 ? -24.23280 35.75370 65.33722 1.000 12.02273 188 GLU A C 1
ATOM 2909 O O . GLU A 1 188 ? -23.80468 35.29425 66.39967 1.000 9.62412 188 GLU A O 1
ATOM 2921 N N . ALA A 1 189 ? -25.23418 36.62985 65.28411 1.000 12.04820 189 ALA A N 1
ATOM 2922 C CA . ALA A 1 189 ? -25.90612 37.06332 66.50294 1.000 12.63538 189 ALA A CA 1
ATOM 2923 C C . ALA A 1 189 ? -26.52956 35.87128 67.22437 1.000 15.11742 189 ALA A C 1
ATOM 2924 O O . ALA A 1 189 ? -26.90595 34.87152 66.60749 1.000 11.60916 189 ALA A O 1
ATOM 2931 N N . TYR A 1 190 ? -26.62365 35.97786 68.54983 1.000 8.89911 190 TYR A N 1
ATOM 2932 C CA . TYR A 1 190 ? -27.29970 34.95109 69.33347 1.000 9.55687 190 TYR A CA 1
ATOM 2933 C C . TYR A 1 190 ? -28.71817 34.75261 68.81362 1.000 11.10343 190 TYR A C 1
ATOM 2934 O O . TYR A 1 190 ? -29.46148 35.71725 68.61440 1.000 11.11756 190 TYR A O 1
ATOM 2952 N N . GLN A 1 191 ? -29.08826 33.49540 68.58220 1.000 9.92046 191 GLN A N 1
ATOM 2953 C CA . GLN A 1 191 ? -30.37131 33.17725 67.97474 1.000 15.25068 191 GLN A CA 1
ATOM 2954 C C . GLN A 1 191 ? -30.81267 31.80284 68.45113 1.000 8.34402 191 GLN A C 1
ATOM 2955 O O . GLN A 1 191 ? -30.01122 31.01482 68.95924 1.000 10.24664 191 GLN A O 1
ATOM 2969 N N . THR A 1 192 ? -32.10905 31.52685 68.28827 1.000 9.93487 192 THR A N 1
ATOM 2970 C CA . THR A 1 192 ? -32.64881 30.25620 68.75963 1.000 7.46845 192 THR A CA 1
ATOM 2971 C C . THR A 1 192 ? -31.95869 29.07387 68.09265 1.000 7.22599 192 THR A C 1
ATOM 2972 O O . THR A 1 192 ? -31.82918 28.00765 68.70377 1.000 7.35210 192 THR A O 1
ATOM 2983 N N . SER A 1 193 ? -31.50981 29.23925 66.84570 1.000 9.20914 193 SER A N 1
ATOM 2984 C CA . SER A 1 193 ? -30.87690 28.13081 66.13896 1.000 10.68167 193 SER A CA 1
ATOM 2985 C C . SER A 1 193 ? -29.63019 27.64135 66.86504 1.000 11.16224 193 SER A C 1
ATOM 2986 O O . SER A 1 193 ? -29.26242 26.46693 66.73953 1.000 11.93014 193 SER A O 1
ATOM 2994 N N . PHE A 1 194 ? -28.96360 28.52103 67.61783 1.000 8.21831 194 PHE A N 1
ATOM 2995 C CA . PHE A 1 194 ? -27.85014 28.08482 68.45562 1.000 8.68439 194 PHE A CA 1
ATOM 2996 C C . PHE A 1 194 ? -28.28874 26.94980 69.37099 1.000 10.61872 194 PHE A C 1
ATOM 2997 O O . PHE A 1 194 ? -27.63308 25.90420 69.45813 1.000 7.80515 194 PHE A O 1
ATOM 3014 N N . ASP A 1 195 ? -29.40082 27.16065 70.08134 1.000 8.85567 195 ASP A N 1
ATOM 3015 C CA . ASP A 1 195 ? -29.91501 26.14858 70.99579 1.000 8.54926 195 ASP A CA 1
ATOM 3016 C C . ASP A 1 195 ? -30.36239 24.90388 70.24218 1.000 7.63278 195 ASP A C 1
ATOM 3017 O O . ASP A 1 195 ? -30.11100 23.77773 70.68373 1.000 9.34911 195 ASP A O 1
ATOM 3026 N N . TRP A 1 196 ? -31.03432 25.08482 69.10349 1.000 7.39483 196 TRP A N 1
ATOM 3027 C CA . TRP A 1 196 ? -31.56476 23.93549 68.37920 1.000 9.91477 196 TRP A CA 1
ATOM 3028 C C . TRP A 1 196 ? -30.44533 23.03043 67.88403 1.000 8.27649 196 TRP A C 1
ATOM 3029 O O . TRP A 1 196 ? -30.58082 21.80226 67.90401 1.000 6.57627 196 TRP A O 1
ATOM 3050 N N . TRP A 1 197 ? -29.33044 23.61391 67.43819 1.000 7.26414 197 TRP A N 1
ATOM 3051 C CA . TRP A 1 197 ? -28.18786 22.79972 67.03284 1.000 10.66179 197 TRP A CA 1
ATOM 3052 C C . TRP A 1 197 ? -27.67520 21.96932 68.20288 1.000 8.46341 197 TRP A C 1
ATOM 3053 O O . TRP A 1 197 ? -27.42367 20.76665 68.06579 1.000 9.51755 197 TRP A O 1
ATOM 3074 N N . ALA A 1 198 ? -27.51572 22.59973 69.36855 1.000 11.21539 198 ALA A N 1
ATOM 3075 C CA . ALA A 1 198 ? -27.08506 21.86372 70.55190 1.000 11.77596 198 ALA A CA 1
ATOM 3076 C C . ALA A 1 198 ? -28.08264 20.76951 70.90850 1.000 9.88867 198 ALA A C 1
ATOM 3077 O O . ALA A 1 198 ? -27.68958 19.66948 71.31449 1.000 8.76784 198 ALA A O 1
ATOM 3084 N N . VAL A 1 199 ? -29.38024 21.05195 70.77191 1.000 9.79058 199 VAL A N 1
ATOM 3085 C CA . VAL A 1 199 ? -30.38026 20.00728 70.97237 1.000 10.21294 199 VAL A CA 1
ATOM 3086 C C . VAL A 1 199 ? -30.11738 18.84529 70.02550 1.000 12.78846 199 VAL A C 1
ATOM 3087 O O . VAL A 1 199 ? -30.21381 17.67289 70.40955 1.000 6.24001 199 VAL A O 1
ATOM 3100 N N . GLY A 1 200 ? -29.77888 19.15279 68.77248 1.000 8.00861 200 GLY A N 1
ATOM 3101 C CA . GLY A 1 200 ? -29.45729 18.09882 67.82629 1.000 9.33469 200 GLY A CA 1
ATOM 3102 C C . GLY A 1 200 ? -28.29545 17.23971 68.28278 1.000 8.40493 200 GLY A C 1
ATOM 3103 O O . GLY A 1 200 ? -28.33332 16.01323 68.16319 1.000 9.92018 200 GLY A O 1
ATOM 3107 N N . VAL A 1 201 ? -27.24538 17.86731 68.81345 1.000 12.22271 201 VAL A N 1
ATOM 3108 C CA . VAL A 1 201 ? -26.11458 17.09095 69.31213 1.000 9.20624 201 VAL A CA 1
ATOM 3109 C C . VAL A 1 201 ? -26.54746 16.22608 70.48874 1.000 11.39321 201 VAL A C 1
ATOM 3110 O O . VAL A 1 201 ? -26.19662 15.04209 70.57354 1.000 11.40394 201 VAL A O 1
ATOM 3123 N N . VAL A 1 202 ? -27.31428 16.80266 71.41571 1.000 9.72299 202 VAL A N 1
ATOM 3124 C CA . VAL A 1 202 ? -27.81354 16.03173 72.54995 1.000 10.48966 202 VAL A CA 1
ATOM 3125 C C . VAL A 1 202 ? -28.64162 14.84924 72.06532 1.000 10.26681 202 VAL A C 1
ATOM 3126 O O . VAL A 1 202 ? -28.50812 13.73033 72.57517 1.000 10.44023 202 VAL A O 1
ATOM 3139 N N . ALA A 1 203 ? -29.51377 15.07627 71.07920 1.000 8.15634 203 ALA A N 1
ATOM 3140 C CA . ALA A 1 203 ? -30.36522 14.00158 70.57916 1.000 12.53071 203 ALA A CA 1
ATOM 3141 C C . ALA A 1 203 ? -29.52463 12.88611 69.97257 1.000 13.06586 203 ALA A C 1
ATOM 3142 O O . ALA A 1 203 ? -29.76366 11.69888 70.22435 1.000 12.22502 203 ALA A O 1
ATOM 3149 N N . TYR A 1 204 ? -28.52599 13.25107 69.16864 1.000 10.20595 204 TYR A N 1
ATOM 3150 C CA . TYR A 1 204 ? -27.64002 12.23773 68.61036 1.000 11.12868 204 TYR A CA 1
ATOM 3151 C C . TYR A 1 204 ? -26.93384 11.46263 69.71482 1.000 11.79159 204 TYR A C 1
ATOM 3152 O O . TYR A 1 204 ? -26.76530 10.24122 69.62133 1.000 10.25755 204 TYR A O 1
ATOM 3170 N N . GLU A 1 205 ? -26.52508 12.15641 70.77614 1.000 11.34181 205 GLU A N 1
ATOM 3171 C CA . GLU A 1 205 ? -25.73525 11.51692 71.82073 1.000 8.95931 205 GLU A CA 1
ATOM 3172 C C . GLU A 1 205 ? -26.57629 10.53942 72.63081 1.000 11.62869 205 GLU A C 1
ATOM 3173 O O . GLU A 1 205 ? -26.14164 9.41440 72.89939 1.000 14.83041 205 GLU A O 1
ATOM 3185 N N . ILE A 1 206 ? -27.78477 10.93975 73.03348 1.000 15.55240 206 ILE A N 1
ATOM 3186 C CA . ILE A 1 206 ? -28.58259 10.01385 73.83211 1.000 10.21386 206 ILE A CA 1
ATOM 3187 C C . ILE A 1 206 ? -29.08719 8.85744 72.97874 1.000 12.74062 206 ILE A C 1
ATOM 3188 O O . ILE A 1 206 ? -29.22649 7.73159 73.47152 1.000 12.57099 206 ILE A O 1
ATOM 3204 N N . LEU A 1 207 ? -29.37242 9.10245 71.69858 1.000 10.92631 207 LEU A N 1
ATOM 3205 C CA . LEU A 1 207 ? -29.86677 8.02771 70.84321 1.000 15.84415 207 LEU A CA 1
ATOM 3206 C C . LEU A 1 207 ? -28.76896 7.01787 70.53479 1.000 11.42902 207 LEU A C 1
ATOM 3207 O O . LEU A 1 207 ? -29.01032 5.80460 70.55109 1.000 13.02601 207 LEU A O 1
ATOM 3223 N N . SER A 1 208 ? -27.55448 7.49759 70.26292 1.000 12.04616 208 SER A N 1
ATOM 3224 C CA . SER A 1 208 ? -26.45642 6.63606 69.84187 1.000 13.65054 208 SER A CA 1
ATOM 3225 C C . SER A 1 208 ? -25.45568 6.33569 70.94636 1.000 7.05150 208 SER A C 1
ATOM 3226 O O . SER A 1 208 ? -24.71759 5.35037 70.83788 1.000 12.73723 208 SER A O 1
ATOM 3234 N N . THR A 1 209 ? -25.42478 7.14467 72.00239 1.000 6.74495 209 THR A N 1
ATOM 3235 C CA . THR A 1 209 ? -24.40301 7.12905 73.04592 1.000 14.18537 209 THR A CA 1
ATOM 3236 C C . THR A 1 209 ? -23.03903 7.55505 72.51791 1.000 14.30398 209 THR A C 1
ATOM 3237 O O . THR A 1 209 ? -22.02690 7.35959 73.20482 1.000 17.41420 209 THR A O 1
ATOM 3248 N N . GLU A 1 210 ? -22.97782 8.12254 71.31351 1.000 15.38059 210 GLU A N 1
ATOM 3249 C CA . GLU A 1 210 ? -21.73782 8.62579 70.74087 1.000 14.54917 210 GLU A CA 1
ATOM 3250 C C . GLU A 1 210 ? -21.92948 10.07030 70.29073 1.000 15.77909 210 GLU A C 1
ATOM 3251 O O . GLU A 1 210 ? -23.04519 10.51506 70.01363 1.000 10.15929 210 GLU A O 1
ATOM 3263 N N . TYR A 1 211 ? -20.81412 10.80470 70.22139 1.000 15.66293 211 TYR A N 1
ATOM 3264 C CA . TYR A 1 211 ? -20.79676 12.17673 69.72824 1.000 12.38657 211 TYR A CA 1
ATOM 3265 C C . TYR A 1 211 ? -20.88774 12.17453 68.20216 1.000 16.94663 211 TYR A C 1
ATOM 3266 O O . TYR A 1 211 ? -20.22539 11.36925 67.54097 1.000 13.00658 211 TYR A O 1
ATOM 3284 N N . PRO A 1 212 ? -21.71315 13.04864 67.61909 1.000 13.62377 212 PRO A N 1
ATOM 3285 C CA . PRO A 1 212 ? -21.97571 12.92374 66.17297 1.000 10.51458 212 PRO A CA 1
ATOM 3286 C C . PRO A 1 212 ? -20.73556 13.01342 65.29683 1.000 11.02392 212 PRO A C 1
ATOM 3287 O O . PRO A 1 212 ? -20.60653 12.23194 64.34755 1.000 19.75738 212 PRO A O 1
ATOM 3298 N N . PHE A 1 213 ? -19.82473 13.93992 65.57268 1.000 13.87060 213 PHE A N 1
ATOM 3299 C CA . PHE A 1 213 ? -18.77067 14.29313 64.63255 1.000 15.04607 213 PHE A CA 1
ATOM 3300 C C . PHE A 1 213 ? -17.43406 13.67591 65.03270 1.000 16.76758 213 PHE A C 1
ATOM 3301 O O . PHE A 1 213 ? -17.26519 13.12636 66.12234 1.000 18.18109 213 PHE A O 1
ATOM 3318 N N . ASP A 1 214 ? -16.47092 13.78681 64.11690 1.000 18.97717 214 ASP A N 1
ATOM 3319 C CA . ASP A 1 214 ? -15.27361 12.94529 64.11475 1.000 23.87058 214 ASP A CA 1
ATOM 3320 C C . ASP A 1 214 ? -14.16612 13.59676 64.93569 1.000 22.83456 214 ASP A C 1
ATOM 3321 O O . ASP A 1 214 ? -13.26329 14.25754 64.41815 1.000 34.02309 214 ASP A O 1
ATOM 3330 N N . ILE A 1 215 ? -14.21993 13.36550 66.24774 1.000 23.14004 215 ILE A N 1
ATOM 3331 C CA . ILE A 1 215 ? -13.15555 13.78481 67.14857 1.000 28.13954 215 ILE A CA 1
ATOM 3332 C C . ILE A 1 215 ? -12.94053 12.71766 68.21411 1.000 37.34645 215 ILE A C 1
ATOM 3333 O O . ILE A 1 215 ? -13.77117 11.82952 68.41762 1.000 37.53490 215 ILE A O 1
ATOM 3349 N N . ASN A 1 216 ? -11.80742 12.82545 68.90552 1.000 53.86422 216 ASN A N 1
ATOM 3350 C CA . ASN A 1 216 ? -11.51656 11.95728 70.04298 1.000 60.32688 216 ASN A CA 1
ATOM 3351 C C . ASN A 1 216 ? -12.38336 12.36658 71.23135 1.000 71.65749 216 ASN A C 1
ATOM 3352 O O . ASN A 1 216 ? -12.05083 13.30414 71.96264 1.000 73.34452 216 ASN A O 1
ATOM 3363 N N . MET A 1 223 ? -8.02326 17.32335 73.01873 1.000 57.63834 223 MET A N 1
ATOM 3364 C CA . MET A 1 223 ? -9.27735 18.01214 72.73305 1.000 51.33309 223 MET A CA 1
ATOM 3365 C C . MET A 1 223 ? -9.32209 19.37415 73.42652 1.000 57.32935 223 MET A C 1
ATOM 3366 O O . MET A 1 223 ? -10.19708 20.19160 73.14694 1.000 63.69603 223 MET A O 1
ATOM 3380 N N . ASP A 1 224 ? -8.38987 19.62062 74.34819 1.000 60.04329 224 ASP A N 1
ATOM 3381 C CA . ASP A 1 224 ? -8.29697 20.95683 74.92379 1.000 60.09881 224 ASP A CA 1
ATOM 3382 C C . ASP A 1 224 ? -8.00823 21.99412 73.84662 1.000 45.65374 224 ASP A C 1
ATOM 3383 O O . ASP A 1 224 ? -8.38005 23.16482 73.99317 1.000 46.27483 224 ASP A O 1
ATOM 3392 N N . ALA A 1 225 ? -7.37789 21.57774 72.74876 1.000 37.55730 225 ALA A N 1
ATOM 3393 C CA . ALA A 1 225 ? -6.93488 22.48935 71.70380 1.000 47.69991 225 ALA A CA 1
ATOM 3394 C C . ALA A 1 225 ? -7.9540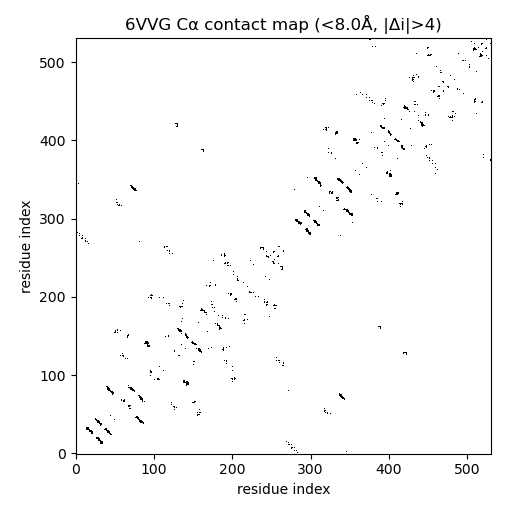2 22.67094 70.58832 1.000 47.46134 225 ALA A C 1
ATOM 3395 O O . ALA A 1 225 ? -7.68641 23.42602 69.64907 1.000 39.64370 225 ALA A O 1
ATOM 3402 N N . ILE A 1 226 ? -9.10662 22.00702 70.65816 1.000 40.86077 226 ILE A N 1
ATOM 3403 C CA . ILE A 1 226 ? -10.08827 22.11515 69.58625 1.000 38.18446 226 ILE A CA 1
ATOM 3404 C C . ILE A 1 226 ? -10.65055 23.52929 69.55542 1.000 22.95826 226 ILE A C 1
ATOM 3405 O O . ILE A 1 226 ? -11.06070 24.07764 70.58702 1.000 30.12206 226 ILE A O 1
ATOM 3421 N N . GLU A 1 227 ? -10.67223 24.12680 68.36724 1.000 20.75741 227 GLU A N 1
ATOM 3422 C CA . GLU A 1 227 ? -11.09589 25.50396 68.20742 1.000 24.82770 227 GLU A CA 1
ATOM 3423 C C . GLU A 1 227 ? -12.34443 25.58514 67.34026 1.000 20.13214 227 GLU A C 1
ATOM 3424 O O . GLU A 1 227 ? -12.59884 24.69647 66.51943 1.000 16.61003 227 GLU A O 1
ATOM 3436 N N . PRO A 1 228 ? -13.14280 26.64397 67.50177 1.000 15.08356 228 PRO A N 1
ATOM 3437 C CA . PRO A 1 228 ? -14.39075 26.73599 66.71966 1.000 15.98591 228 PRO A CA 1
ATOM 3438 C C . PRO A 1 228 ? -14.23231 26.44051 65.23099 1.000 13.20993 228 PRO A C 1
ATOM 3439 O O . PRO A 1 228 ? -15.05280 25.71050 64.65554 1.000 13.56645 228 PRO A O 1
ATOM 3450 N N . LYS A 1 229 ? -13.22064 27.01644 64.57906 1.000 8.91583 229 LYS A N 1
ATOM 3451 C CA . LYS A 1 229 ? -13.06807 26.82153 63.14404 1.000 7.75022 229 LYS A CA 1
ATOM 3452 C C . LYS A 1 229 ? -12.63451 25.40252 62.80148 1.000 13.94163 229 LYS A C 1
ATOM 3453 O O . LYS A 1 229 ? -12.84216 24.96328 61.66628 1.000 13.46616 229 LYS A O 1
ATOM 3472 N N . ASP A 1 230 ? -12.04781 24.67384 63.75422 1.000 13.20181 230 ASP A N 1
ATOM 3473 C CA . ASP A 1 230 ? -11.74242 23.26510 63.53098 1.000 16.00619 230 ASP A CA 1
ATOM 3474 C C . ASP A 1 230 ? -13.00219 22.41409 63.43170 1.000 13.00478 230 ASP A C 1
ATOM 3475 O O . ASP A 1 230 ? -12.94587 21.30024 62.89839 1.000 13.91633 230 ASP A O 1
ATOM 3484 N N . MET A 1 231 ? -14.13241 22.90357 63.94532 1.000 17.25358 231 MET A N 1
ATOM 3485 C CA . MET A 1 231 ? -15.36365 22.12721 63.87135 1.000 11.34334 231 MET A CA 1
ATOM 3486 C C . MET A 1 231 ? -15.93400 22.11588 62.45886 1.000 16.15801 231 MET A C 1
ATOM 3487 O O . MET A 1 231 ? -16.57801 21.13869 62.06115 1.000 14.14564 231 MET A O 1
ATOM 3501 N N . LEU A 1 232 ? -15.70706 23.18189 61.69201 1.000 17.42931 232 LEU A N 1
ATOM 3502 C CA . LEU A 1 232 ? -16.36519 23.29433 60.38548 1.000 10.40105 232 LEU A CA 1
ATOM 3503 C C . LEU A 1 232 ? -16.01606 22.14711 59.46630 1.000 10.89865 232 LEU A C 1
ATOM 3504 O O . LEU A 1 232 ? -16.94959 21.54316 58.88498 1.000 15.08820 232 LEU A O 1
ATOM 3520 N N . PRO A 1 233 ? -14.75054 21.77041 59.25444 1.000 18.84385 233 PRO A N 1
ATOM 3521 C CA . PRO A 1 233 ? -14.47480 20.60305 58.40022 1.000 21.76682 233 PRO A CA 1
ATOM 3522 C C . PRO A 1 233 ? -15.24025 19.36836 58.84777 1.000 17.30632 233 PRO A C 1
ATOM 3523 O O . PRO A 1 233 ? -15.69935 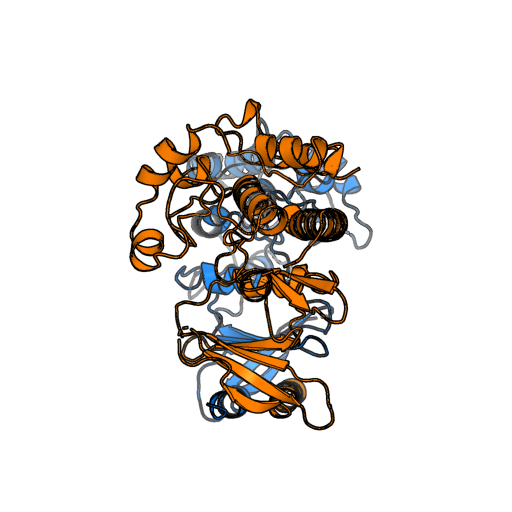18.57545 58.01639 1.000 19.06878 233 PRO A O 1
ATOM 3534 N N . LEU A 1 234 ? -15.39748 19.19749 60.16176 1.000 16.88868 234 LEU A N 1
ATOM 3535 C CA . LEU A 1 234 ? -16.07512 18.01644 60.68237 1.000 15.84068 234 LEU A CA 1
ATOM 3536 C C . LEU A 1 234 ? -17.55111 18.02267 60.31312 1.000 16.98646 234 LEU A C 1
ATOM 3537 O O . LEU A 1 234 ? -18.10849 16.98115 59.94591 1.000 11.98537 234 LEU A O 1
ATOM 3553 N N . TYR A 1 235 ? -18.19984 19.18672 60.39465 1.000 12.92502 235 TYR A N 1
ATOM 3554 C CA . TYR A 1 235 ? -19.60401 19.27564 60.01403 1.000 14.16429 235 TYR A CA 1
ATOM 3555 C C . TYR A 1 235 ? -19.81479 18.96420 58.53764 1.000 15.26437 235 TYR A C 1
ATOM 3556 O O . TYR A 1 235 ? -20.94186 18.65766 58.13314 1.000 14.21642 235 TYR A O 1
ATOM 3574 N N . SER A 1 236 ? -18.75864 19.03240 57.72621 1.000 10.04769 236 SER A N 1
ATOM 3575 C CA . SER A 1 236 ? -18.86875 18.74088 56.30324 1.000 15.55074 236 SER A CA 1
ATOM 3576 C C . SER A 1 236 ? -18.84097 17.24913 55.99334 1.000 20.08232 236 SER A C 1
ATOM 3577 O O . SER A 1 236 ? -19.15149 16.86689 54.86168 1.000 20.19196 236 SER A O 1
ATOM 3585 N N . LYS A 1 237 ? -18.47048 16.40592 56.94955 1.000 19.98612 237 LYS A N 1
ATOM 3586 C CA . LYS A 1 237 ? -18.41662 14.96808 56.72971 1.000 10.10164 237 LYS A CA 1
ATOM 3587 C C . LYS A 1 237 ? -19.77526 14.33485 56.98788 1.000 17.92915 237 LYS A C 1
ATOM 3588 O O . LYS A 1 237 ? -20.63023 14.91722 57.66013 1.000 20.49952 237 LYS A O 1
ATOM 3607 N N . PRO A 1 238 ? -20.02052 13.14868 56.43579 1.000 20.21974 238 PRO A N 1
ATOM 3608 C CA . PRO A 1 238 ? -21.32634 12.50481 56.63919 1.000 14.90782 238 PRO A CA 1
ATOM 3609 C C . PRO A 1 238 ? -21.61571 12.24344 58.11347 1.000 12.55463 238 PRO A C 1
ATOM 3610 O O . PRO A 1 238 ? -20.73297 11.86275 58.88469 1.000 16.44880 238 PRO A O 1
ATOM 3621 N N . LEU A 1 239 ? -22.87377 12.43888 58.49425 1.000 14.45850 239 LEU A N 1
ATOM 3622 C CA . LEU A 1 239 ? -23.32971 12.06678 59.82869 1.000 14.21966 239 LEU A CA 1
ATOM 3623 C C . LEU A 1 239 ? -23.52829 10.56169 59.89312 1.000 16.47193 239 LEU A C 1
ATOM 3624 O O . LEU A 1 239 ? -24.31001 10.01237 59.10648 1.000 19.81291 239 LEU A O 1
ATOM 3640 N N . PRO A 1 240 ? -22.84231 9.84896 60.79209 1.000 24.29934 240 PRO A N 1
ATOM 3641 C CA . PRO A 1 240 ? -23.01020 8.39154 60.84573 1.000 13.74610 240 PRO A CA 1
ATOM 3642 C C . PRO A 1 240 ? -24.44612 7.99019 61.15469 1.000 20.37399 240 PRO A C 1
ATOM 3643 O O . PRO A 1 240 ? -25.11822 8.59370 61.99438 1.000 20.28341 240 PRO A O 1
ATOM 3654 N N . THR A 1 241 ? -24.90700 6.94691 60.46925 1.000 20.42613 241 THR A N 1
ATOM 3655 C CA . THR A 1 241 ? -26.18455 6.33823 60.80766 1.000 22.54015 241 THR A CA 1
ATOM 3656 C C . THR A 1 241 ? -26.11988 5.73606 62.20629 1.000 19.93714 241 THR A C 1
ATOM 3657 O O . THR A 1 241 ? -25.11524 5.13385 62.59376 1.000 18.46576 241 THR A O 1
ATOM 3668 N N . ILE A 1 242 ? -27.19697 5.90282 62.96788 1.000 12.98814 242 ILE A N 1
ATOM 3669 C CA . ILE A 1 242 ? -27.33391 5.26591 64.27437 1.000 14.35267 242 ILE A CA 1
ATOM 3670 C C . ILE A 1 242 ? -27.98665 3.91065 64.03325 1.000 17.35710 242 ILE A C 1
ATOM 3671 O O . ILE A 1 242 ? -29.17867 3.83228 63.72898 1.000 13.61563 242 ILE A O 1
ATOM 3687 N N . GLU A 1 243 ? -27.20186 2.84104 64.16927 1.000 22.78486 243 GLU A N 1
ATOM 3688 C CA . GLU A 1 243 ? -27.59246 1.55544 63.59732 1.000 28.67990 243 GLU A CA 1
ATOM 3689 C C . GLU A 1 243 ? -28.87516 1.02234 64.22524 1.000 28.09553 243 GLU A C 1
ATOM 3690 O O . GLU A 1 243 ? -29.77898 0.56285 63.51743 1.000 36.32149 243 GLU A O 1
ATOM 3702 N N . HIS A 1 244 ? -28.97751 1.06527 65.55032 1.000 18.36101 244 HIS A N 1
ATOM 3703 C CA . HIS A 1 244 ? -30.04296 0.36244 66.26159 1.000 29.62426 244 HIS A CA 1
ATOM 3704 C C . HIS A 1 244 ? -31.12208 1.30696 66.79222 1.000 27.58068 244 HIS A C 1
ATOM 3705 O O . HIS A 1 244 ? -31.70613 1.08640 67.85778 1.000 22.95871 244 HIS A O 1
ATOM 3719 N N . VAL A 1 245 ? -31.41893 2.35985 66.03748 1.000 16.84181 245 VAL A N 1
ATOM 3720 C CA . VAL A 1 245 ? -32.60235 3.17764 66.25452 1.000 23.10083 245 VAL A CA 1
ATOM 3721 C C . VAL A 1 245 ? -33.33978 3.28211 64.92503 1.000 18.58280 245 VAL A C 1
ATOM 3722 O O . VAL A 1 245 ? -32.81604 2.92727 63.86905 1.000 17.02285 245 VAL A O 1
ATOM 3735 N N . SER A 1 246 ? -34.56569 3.79379 64.98853 1.000 16.37122 246 SER A N 1
ATOM 3736 C CA . SER A 1 246 ? -35.46881 3.74393 63.84984 1.000 17.29496 246 SER A CA 1
ATOM 3737 C C . SER A 1 246 ? -34.98070 4.63970 62.71219 1.000 17.87809 246 SER A C 1
ATOM 3738 O O . SER A 1 246 ? -34.08533 5.47544 62.87081 1.000 12.96823 246 SER A O 1
ATOM 3746 N N . LYS A 1 247 ? -35.60635 4.45888 61.54545 1.000 16.24605 247 LYS A N 1
ATOM 3747 C CA . LYS A 1 247 ? -35.32926 5.33292 60.41068 1.000 15.92990 247 LYS A CA 1
ATOM 3748 C C . LYS A 1 247 ? -35.77998 6.75953 60.69961 1.000 10.96071 247 LYS A C 1
ATOM 3749 O O . LYS A 1 247 ? -35.13575 7.72306 60.26902 1.000 11.41765 247 LYS A O 1
ATOM 3768 N N . LYS A 1 248 ? -36.89404 6.91475 61.41901 1.000 13.21373 248 LYS A N 1
ATOM 3769 C CA . LYS A 1 248 ? -37.35527 8.25107 61.77788 1.000 15.58385 248 LYS A CA 1
ATOM 3770 C C . LYS A 1 248 ? -36.37260 8.93330 62.72102 1.000 16.70214 248 LYS A C 1
ATOM 3771 O O . LYS A 1 248 ? -36.09183 10.12802 62.57399 1.000 13.25782 248 LYS A O 1
ATOM 3790 N N . ALA A 1 249 ? -35.83793 8.19063 63.69407 1.000 15.58683 249 ALA A N 1
ATOM 3791 C CA . ALA A 1 249 ? -34.85890 8.76877 64.60894 1.000 14.43342 249 ALA A CA 1
ATOM 3792 C C . ALA A 1 249 ? -33.60696 9.20510 63.86236 1.000 13.32368 249 ALA A C 1
ATOM 3793 O O . ALA A 1 249 ? -33.03840 10.26566 64.14886 1.000 16.60518 249 ALA A O 1
ATOM 3800 N N . ASN A 1 250 ? -33.15797 8.39832 62.90278 1.000 10.65216 250 ASN A N 1
ATOM 3801 C CA . ASN A 1 250 ? -32.00235 8.78790 62.10680 1.000 11.71114 250 ASN A CA 1
ATOM 3802 C C . ASN A 1 250 ? -32.31127 10.02469 61.27539 1.000 13.51915 250 ASN A C 1
ATOM 3803 O O . ASN A 1 250 ? -31.54195 10.98809 61.27751 1.000 15.58563 250 ASN A O 1
ATOM 3814 N N . ASP A 1 251 ? -33.45179 10.03315 60.58323 1.000 11.40969 251 ASP A N 1
ATOM 3815 C CA . ASP A 1 251 ? -33.80911 11.20314 59.78721 1.000 14.58228 251 ASP A CA 1
ATOM 3816 C C . ASP A 1 251 ? -33.87768 12.45936 60.64503 1.000 16.11035 251 ASP A C 1
ATOM 3817 O O . ASP A 1 251 ? -33.55002 13.55449 60.17244 1.000 13.28613 251 ASP A O 1
ATOM 3826 N N . PHE A 1 252 ? -34.29096 12.32067 61.90605 1.000 12.95121 252 PHE A N 1
ATOM 3827 C CA . PHE A 1 252 ? -34.35408 13.47094 62.80105 1.000 9.06237 252 PHE A CA 1
ATOM 3828 C C . PHE A 1 252 ? -32.97258 14.08187 63.00472 1.000 13.58425 252 PHE A C 1
ATOM 3829 O O . PHE A 1 252 ? -32.78313 15.28819 62.81505 1.000 11.60575 252 PHE A O 1
ATOM 3846 N N . VAL A 1 253 ? -31.98576 13.26444 63.38096 1.000 10.23067 253 VAL A N 1
ATOM 3847 C CA . VAL A 1 253 ? -30.68657 13.82875 63.73436 1.000 11.15240 253 VAL A CA 1
ATOM 3848 C C . VAL A 1 253 ? -29.97435 14.34656 62.49212 1.000 12.59464 253 VAL A C 1
ATOM 3849 O O . VAL A 1 253 ? -29.26981 15.36308 62.54482 1.000 11.15369 253 VAL A O 1
ATOM 3862 N N . ARG A 1 254 ? -30.14893 13.67244 61.35248 1.000 9.90828 254 ARG A N 1
ATOM 3863 C CA . ARG A 1 254 ? -29.57808 14.20036 60.11655 1.000 12.61014 254 ARG A CA 1
ATOM 3864 C C . ARG A 1 254 ? -30.05632 15.62929 59.88013 1.000 10.07760 254 ARG A C 1
ATOM 3865 O O . ARG A 1 254 ? -29.25578 16.54284 59.64732 1.000 7.99203 254 ARG A O 1
ATOM 3886 N N . ARG A 1 255 ? -31.37833 15.83062 59.91454 1.000 8.84951 255 ARG A N 1
ATOM 3887 C CA . ARG A 1 255 ? -31.95567 17.13695 59.62200 1.000 10.89488 255 ARG A CA 1
ATOM 3888 C C . ARG A 1 255 ? -31.73210 18.12406 60.75697 1.000 11.41971 255 ARG A C 1
ATOM 3889 O O . ARG A 1 255 ? -31.70526 19.33308 60.51094 1.000 14.14222 255 ARG A O 1
ATOM 3910 N N . MET A 1 256 ? -31.54613 17.64174 61.98765 1.000 8.24429 256 MET A N 1
ATOM 3911 C CA . MET A 1 256 ? -31.19661 18.55109 63.07269 1.000 10.54206 256 MET A CA 1
ATOM 3912 C C . MET A 1 256 ? -29.79820 19.12820 62.88360 1.000 9.75247 256 MET A C 1
ATOM 3913 O O . MET A 1 256 ? -29.53270 20.25873 63.30842 1.000 12.85865 256 MET A O 1
ATOM 3927 N N . LEU A 1 257 ? -28.89426 18.37312 62.25108 1.000 9.49593 257 LEU A N 1
ATOM 3928 C CA . LEU A 1 257 ? -27.48355 18.73973 62.17878 1.000 10.82566 257 LEU A CA 1
ATOM 3929 C C . LEU A 1 257 ? -27.02754 19.02161 60.75222 1.000 9.30874 257 LEU A C 1
ATOM 3930 O O . LEU A 1 257 ? -25.82298 19.01072 60.47566 1.000 7.28077 257 LEU A O 1
ATOM 3946 N N . ALA A 1 258 ? -27.96407 19.28773 59.84531 1.000 8.27776 258 ALA A N 1
ATOM 3947 C CA . ALA A 1 258 ? -27.60749 19.70578 58.49756 1.000 9.46688 258 ALA A CA 1
ATOM 3948 C C . ALA A 1 258 ? -26.70668 20.93230 58.54842 1.000 9.95284 258 ALA A C 1
ATOM 3949 O O . ALA A 1 258 ? -27.03256 21.93036 59.19541 1.000 12.23602 258 ALA A O 1
ATOM 3956 N N . LEU A 1 259 ? -25.56103 20.85051 57.86965 1.000 7.66702 259 LEU A N 1
ATOM 3957 C CA . LEU A 1 259 ? -24.65837 21.99667 57.81875 1.000 11.74443 259 LEU A CA 1
ATOM 3958 C C . LEU A 1 259 ? -25.37602 23.23082 57.28532 1.000 8.53045 259 LEU A C 1
ATOM 3959 O O . LEU A 1 259 ? -25.29166 24.31598 57.87120 1.000 11.56445 259 LEU A O 1
ATOM 3975 N N . ASP A 1 260 ? -26.08207 23.08078 56.16658 1.000 10.98656 260 ASP A N 1
ATOM 3976 C CA . ASP A 1 260 ? -26.84030 24.17056 55.56268 1.000 12.15111 260 ASP A CA 1
ATOM 3977 C C . ASP A 1 260 ? -28.11823 24.39537 56.36057 1.000 10.19876 260 ASP A C 1
ATOM 3978 O O . ASP A 1 260 ? -28.95954 23.49558 56.46045 1.000 10.48783 260 ASP A O 1
ATOM 3987 N N . ILE A 1 261 ? -28.26624 25.59181 56.93389 1.000 10.67008 261 ILE A N 1
ATOM 3988 C CA . ILE A 1 261 ? -29.44459 25.85541 57.75463 1.000 12.82176 261 ILE A CA 1
ATOM 3989 C C . ILE A 1 261 ? -30.71297 25.74628 56.91868 1.000 12.81750 261 ILE A C 1
ATOM 3990 O O . ILE A 1 261 ? -31.78533 25.41437 57.44030 1.000 10.01160 261 ILE A O 1
ATOM 4006 N N . ASN A 1 262 ? -30.61499 26.00356 55.61362 1.000 10.29296 262 ASN A N 1
ATOM 4007 C CA . ASN A 1 262 ? -31.75502 25.86775 54.71510 1.000 11.05381 262 ASN A CA 1
ATOM 4008 C C . ASN A 1 262 ? -32.14724 24.41812 54.47135 1.000 17.92371 262 ASN A C 1
ATOM 4009 O O . ASN A 1 262 ? -33.13019 24.16878 53.76339 1.000 13.11029 262 ASN A O 1
ATOM 4020 N N . SER A 1 263 ? -31.40799 23.46401 55.03476 1.000 10.22423 263 SER A N 1
ATOM 4021 C CA . SER A 1 263 ? -31.77689 22.05471 55.00201 1.000 13.92581 263 SER A CA 1
ATOM 4022 C C . SER A 1 263 ? -31.93009 21.49174 56.40981 1.000 12.57677 263 SER A C 1
ATOM 4023 O O . SER A 1 263 ? -31.96434 20.26981 56.58770 1.000 8.69203 263 SER A O 1
ATOM 4031 N N . ARG A 1 264 ? -32.03600 22.36447 57.40964 1.000 13.17012 264 ARG A N 1
ATOM 4032 C CA . ARG A 1 264 ? -31.96861 21.98999 58.81312 1.000 10.90171 264 ARG A CA 1
ATOM 4033 C C . ARG A 1 264 ? -33.28598 22.29686 59.51271 1.000 11.85083 264 ARG A C 1
ATOM 4034 O O . ARG A 1 264 ? -34.02009 23.21194 59.12662 1.000 9.86508 264 ARG A O 1
ATOM 4055 N N . LEU A 1 265 ? -33.59030 21.50008 60.53443 1.000 10.92165 265 LEU A N 1
ATOM 4056 C CA . LEU A 1 265 ? -34.65785 21.82296 61.47704 1.000 11.38681 265 LEU A CA 1
ATOM 4057 C C . LEU A 1 265 ? -34.09129 22.86385 62.43439 1.000 10.42985 265 LEU A C 1
ATOM 4058 O O . LEU A 1 265 ? -33.51100 22.53751 63.47135 1.000 14.54242 265 LEU A O 1
ATOM 4074 N N . SER A 1 266 ? -34.24423 24.13741 62.07513 1.000 10.60400 266 SER A N 1
ATOM 4075 C CA . SER A 1 266 ? -33.62678 25.23374 62.81133 1.000 8.32250 266 SER A CA 1
ATOM 4076 C C . SER A 1 266 ? -34.64049 26.07340 63.57345 1.000 7.92493 266 SER A C 1
ATOM 4077 O O . SER A 1 266 ? -34.27396 27.11182 64.13678 1.000 9.58509 266 SER A O 1
ATOM 4085 N N . THR A 1 267 ? -35.90211 25.65522 63.59924 1.000 9.34490 267 THR A N 1
ATOM 4086 C CA . THR A 1 267 ? -36.95512 26.37651 64.29265 1.000 10.49254 267 THR A CA 1
ATOM 4087 C C . THR A 1 267 ? -37.75587 25.40259 65.14373 1.000 9.26822 267 THR A C 1
ATOM 4088 O O . THR A 1 267 ? -37.73980 24.19024 64.91803 1.000 11.04625 267 THR A O 1
ATOM 4099 N N . TYR A 1 268 ? -38.47251 25.95256 66.12637 1.000 9.52726 268 TYR A N 1
ATOM 4100 C CA . TYR A 1 268 ? -39.34168 25.12669 66.96006 1.000 9.56971 268 TYR A CA 1
ATOM 4101 C C . TYR A 1 268 ? -40.32775 24.33297 66.11235 1.000 11.43124 268 TYR A C 1
ATOM 4102 O O . TYR A 1 268 ? -40.47382 23.11700 66.27884 1.000 12.46354 268 TYR A O 1
ATOM 4120 N N . ASP A 1 269 ? -41.01997 25.01408 65.19485 1.000 8.98956 269 ASP A N 1
ATOM 4121 C CA . ASP A 1 269 ? -42.08257 24.36282 64.43375 1.000 12.95848 269 ASP A CA 1
ATOM 4122 C C . ASP A 1 269 ? -41.53230 23.24039 63.56469 1.000 12.53319 269 ASP A C 1
ATOM 4123 O O . ASP A 1 269 ? -42.15673 22.17969 63.43732 1.000 9.07991 269 ASP A O 1
ATOM 4132 N N . GLU A 1 270 ? -40.36572 23.45346 62.95585 1.000 9.44363 270 GLU A N 1
ATOM 4133 C CA . GLU A 1 270 ? -39.74508 22.39380 62.16921 1.000 8.75795 270 GLU A CA 1
ATOM 4134 C C . GLU A 1 270 ? -39.42965 21.18830 63.04377 1.000 13.55404 270 GLU A C 1
ATOM 4135 O O . GLU A 1 270 ? -39.73698 20.04525 62.68636 1.000 11.10547 270 GLU A O 1
ATOM 4147 N N . ILE A 1 271 ? -38.81620 21.42989 64.20317 1.000 11.93335 271 ILE A N 1
ATOM 4148 C CA . ILE A 1 271 ? -38.40613 20.33164 65.07341 1.000 8.84758 271 ILE A CA 1
ATOM 4149 C C . ILE A 1 271 ? -39.62338 19.55391 65.55586 1.000 15.20399 271 ILE A C 1
ATOM 4150 O O . ILE A 1 271 ? -39.69360 18.32699 65.42343 1.000 14.44881 271 ILE A O 1
ATOM 4166 N N . ILE A 1 272 ? -40.60331 20.26101 66.12239 1.000 13.70901 272 ILE A N 1
ATOM 4167 C CA . ILE A 1 272 ? -41.71395 19.60113 66.79504 1.000 12.89432 272 ILE A CA 1
ATOM 4168 C C . ILE A 1 272 ? -42.63725 18.88024 65.82395 1.000 16.77834 272 ILE A C 1
ATOM 4169 O O . ILE A 1 272 ? -43.40549 18.00688 66.24279 1.000 13.04121 272 ILE A O 1
ATOM 4185 N N . LYS A 1 273 ? -42.57197 19.19586 64.53479 1.000 17.46643 273 LYS A N 1
ATOM 4186 C CA . LYS A 1 273 ? -43.43130 18.56042 63.54697 1.000 14.81063 273 LYS A CA 1
ATOM 4187 C C . LYS A 1 273 ? -42.75438 17.40811 62.81190 1.000 18.05206 273 LYS A C 1
ATOM 4188 O O . LYS A 1 273 ? -43.38003 16.79822 61.94142 1.000 13.37268 273 LYS A O 1
ATOM 4207 N N . HIS A 1 274 ? -41.50765 17.08610 63.14084 1.000 14.97763 274 HIS A N 1
ATOM 4208 C CA . HIS A 1 274 ? -40.82900 15.99335 62.46098 1.000 15.18636 274 HIS A CA 1
ATOM 4209 C C . HIS A 1 274 ? -41.44185 14.65636 62.87386 1.000 14.03543 274 HIS A C 1
ATOM 4210 O O . HIS A 1 274 ? -41.83358 14.48636 64.03346 1.000 14.82355 274 HIS A O 1
ATOM 4224 N N . PRO A 1 275 ? -41.54378 13.69177 61.94922 1.000 14.00457 275 PRO A N 1
ATOM 4225 C CA . PRO A 1 275 ? -42.15677 12.39797 62.31119 1.000 11.96221 275 PRO A CA 1
ATOM 4226 C C . PRO A 1 275 ? -41.62964 11.80837 63.60844 1.000 11.52468 275 PRO A C 1
ATOM 4227 O O . PRO A 1 275 ? -42.41516 11.27391 64.39953 1.000 18.05671 275 PRO A O 1
ATOM 4238 N N . PHE A 1 276 ? -40.32194 11.89895 63.85721 1.000 15.40326 276 PHE A N 1
ATOM 4239 C CA . PHE A 1 276 ? -39.75855 11.29069 65.05745 1.000 13.94691 276 PHE A CA 1
ATOM 4240 C C . PHE A 1 276 ? -40.48623 11.74832 66.31280 1.000 14.65634 276 PHE A C 1
ATOM 4241 O O . PHE A 1 276 ? -40.76239 10.94336 67.20863 1.000 15.98608 276 PHE A O 1
ATOM 4258 N N . LEU A 1 277 ? -40.79584 13.03746 66.40134 1.000 13.89365 277 LEU A N 1
ATOM 4259 C CA . LEU A 1 277 ? -41.41256 13.60491 67.59171 1.000 18.78731 277 LEU A CA 1
ATOM 4260 C C . LEU A 1 277 ? -42.93419 13.55078 67.55770 1.000 26.53506 277 LEU A C 1
ATOM 4261 O O . LEU A 1 277 ? -43.57401 13.96805 68.52832 1.000 28.75837 277 LEU A O 1
ATOM 4277 N N . CYS A 1 278 ? -43.52312 13.04443 66.47976 1.000 27.53467 278 CYS A N 1
ATOM 4278 C CA . CYS A 1 278 ? -44.96404 12.88376 66.36450 1.000 27.84098 278 CYS A CA 1
ATOM 4279 C C . CYS A 1 278 ? -45.36129 11.45051 66.69380 1.000 28.71104 278 CYS A C 1
ATOM 4280 O O . CYS A 1 278 ? -44.54516 10.52614 66.65226 1.000 39.12658 278 CYS A O 1
ATOM 4288 N N . PHE A 1 279 ? -46.63378 11.27897 67.03160 1.000 53.39277 279 PHE A N 1
ATOM 4289 C CA . PHE A 1 279 ? -47.13298 9.98575 67.47735 1.000 63.95156 279 PHE A CA 1
ATOM 4290 C C . PHE A 1 279 ? -48.17629 9.41924 66.52255 1.000 50.38673 279 PHE A C 1
ATOM 4291 O O . PHE A 1 279 ? -48.96640 8.55340 66.90098 1.000 71.65503 279 PHE A O 1
ATOM 4295 N N . PRO B 1 3 ? -16.95133 28.68269 101.42846 1.000 55.12242 3 PRO B N 1
ATOM 4296 C CA . PRO B 1 3 ? -17.74904 27.59398 102.00677 1.000 54.99687 3 PRO B CA 1
ATOM 4297 C C . PRO B 1 3 ? -18.98470 28.17751 102.67091 1.000 55.29447 3 PRO B C 1
ATOM 4298 O O . PRO B 1 3 ? -19.66103 28.99658 102.04807 1.000 54.66385 3 PRO B O 1
ATOM 4309 N N . SER B 1 4 ? -19.28428 27.78883 103.91117 1.000 62.82697 4 SER B N 1
ATOM 4310 C CA . SER B 1 4 ? -20.28967 28.53354 104.65625 1.000 59.02711 4 SER B CA 1
ATOM 4311 C C . SER B 1 4 ? -19.79467 29.93151 105.00638 1.000 59.66846 4 SER B C 1
ATOM 4312 O O . SER B 1 4 ? -20.61217 30.82801 105.24706 1.000 56.10892 4 SER B O 1
ATOM 4320 N N . LYS B 1 5 ? -18.47251 30.13245 105.02980 1.000 60.22767 5 LYS B N 1
ATOM 4321 C CA . LYS B 1 5 ? -17.91861 31.46157 105.26431 1.000 53.25355 5 LYS B CA 1
ATOM 4322 C C . LYS B 1 5 ? -18.40103 32.45966 104.22174 1.000 52.35980 5 LYS B C 1
ATOM 4323 O O . LYS B 1 5 ? -18.46566 33.66285 104.49808 1.000 47.02788 5 LYS B O 1
ATOM 4327 N N . SER B 1 6 ? -18.73565 31.98856 103.01864 1.000 46.77874 6 SER B N 1
ATOM 4328 C CA . SER B 1 6 ? -19.22179 32.89763 101.98683 1.000 48.01653 6 SER B CA 1
ATOM 4329 C C . SER B 1 6 ? -20.60417 33.43817 102.33521 1.000 44.70265 6 SER B C 1
ATOM 4330 O O . SER B 1 6 ? -20.90104 34.61111 102.07871 1.000 46.19891 6 SER B O 1
ATOM 4338 N N . ILE B 1 7 ? -21.46717 32.59241 102.90746 1.000 45.40179 7 ILE B N 1
ATOM 4339 C CA . ILE B 1 7 ? -22.77615 33.06054 103.35681 1.000 38.51485 7 ILE B CA 1
ATOM 4340 C C . ILE B 1 7 ? -22.60728 34.10909 104.44820 1.000 49.30127 7 ILE B C 1
ATOM 4341 O O . ILE B 1 7 ? -23.22695 35.17918 104.41143 1.000 38.52101 7 ILE B O 1
ATOM 4357 N N . SER B 1 8 ? -21.77019 33.80926 105.44325 1.000 51.54366 8 SER B N 1
ATOM 4358 C CA . SER B 1 8 ? -21.50102 34.77381 106.50325 1.000 51.36761 8 SER B CA 1
ATOM 4359 C C . SER B 1 8 ? -21.04270 36.10639 105.92476 1.000 46.70917 8 SER B C 1
ATOM 4360 O O . SER B 1 8 ? -21.57091 37.16524 106.28315 1.000 50.68454 8 SER B O 1
ATOM 4368 N N . ARG B 1 9 ? -20.05855 36.07091 105.02017 1.000 38.73308 9 ARG B N 1
ATOM 4369 C CA . ARG B 1 9 ? -19.54901 37.30747 104.43747 1.000 47.37002 9 ARG B CA 1
ATOM 4370 C C . ARG B 1 9 ? -20.63403 38.02541 103.64393 1.000 45.51726 9 ARG B C 1
ATOM 4371 O O . ARG B 1 9 ? -20.76555 39.25318 103.72988 1.000 43.96663 9 ARG B O 1
ATOM 4375 N N . VAL B 1 10 ? -21.40595 37.27567 102.84935 1.000 43.08213 10 VAL B N 1
ATOM 4376 C CA . VAL B 1 10 ? -22.45139 37.88962 102.03470 1.000 39.62443 10 VAL B CA 1
ATOM 4377 C C . VAL B 1 10 ? -23.46703 38.58594 102.93104 1.000 27.87581 10 VAL B C 1
ATOM 4378 O O . VAL B 1 10 ? -23.84695 39.73508 102.68756 1.000 40.66924 10 VAL B O 1
ATOM 4391 N N . ALA B 1 11 ? -23.92147 37.90122 103.98341 1.000 34.65668 11 ALA B N 1
ATOM 4392 C CA . ALA B 1 11 ? -24.81405 38.54400 104.94368 1.000 50.69845 11 ALA B CA 1
ATOM 4393 C C . ALA B 1 11 ? -24.14711 39.75469 105.58682 1.000 51.08579 11 ALA B C 1
ATOM 4394 O O . ALA B 1 11 ? -24.78238 40.79901 105.77360 1.000 43.23757 11 ALA B O 1
ATOM 4401 N N . GLN B 1 12 ? -22.85990 39.63490 105.91882 1.000 49.92654 12 GLN B N 1
ATOM 4402 C CA . GLN B 1 12 ? -22.14724 40.71682 106.59217 1.000 43.94285 12 GLN B CA 1
ATOM 4403 C C . GLN B 1 12 ? -22.11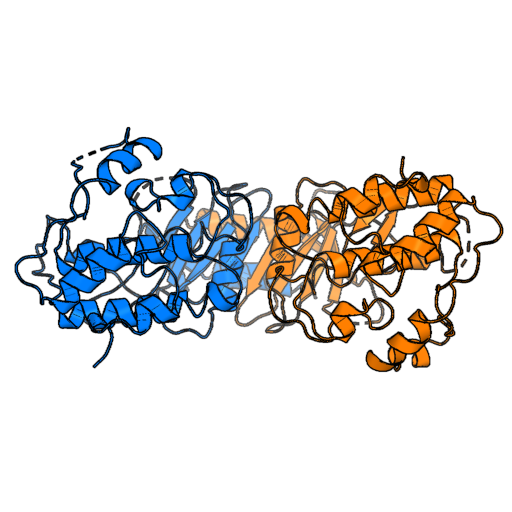623 41.97776 105.73576 1.000 40.67761 12 GLN B C 1
ATOM 4404 O O . GLN B 1 12 ? -22.40194 43.07817 106.22069 1.000 27.85961 12 GLN B O 1
ATOM 4418 N N . GLU B 1 13 ? -21.75835 41.83588 104.45803 1.000 36.30264 13 GLU B N 1
ATOM 4419 C CA . GLU B 1 13 ? -21.67495 42.99247 103.57208 1.000 38.32666 13 GLU B CA 1
ATOM 4420 C C . GLU B 1 13 ? -22.97759 43.78359 103.58035 1.000 43.30083 13 GLU B C 1
ATOM 4421 O O . GLU B 1 13 ? -22.97437 45.01492 103.68478 1.000 35.01943 13 GLU B O 1
ATOM 4433 N N . LEU B 1 14 ? -24.10629 43.08776 103.45738 1.000 34.80157 14 LEU B N 1
ATOM 4434 C CA . LEU B 1 14 ? -25.39297 43.77040 103.40202 1.000 40.23239 14 LEU B CA 1
ATOM 4435 C C . LEU B 1 14 ? -25.79556 44.37150 104.74023 1.000 36.47858 14 LEU B C 1
ATOM 4436 O O . LEU B 1 14 ? -26.56580 45.33583 104.76456 1.000 32.20327 14 LEU B O 1
ATOM 4452 N N . SER B 1 15 ? -25.26220 43.85327 105.84353 1.000 38.30847 15 SER B N 1
ATOM 4453 C CA . SER B 1 15 ? -25.57339 44.37151 107.16749 1.000 38.61701 15 SER B CA 1
ATOM 4454 C C . SER B 1 15 ? -24.95104 45.73359 107.42624 1.000 37.81152 15 SER B C 1
ATOM 4455 O O . SER B 1 15 ? -25.34550 46.39690 108.38914 1.000 29.95278 15 SER B O 1
ATOM 4463 N N . LYS B 1 16 ? -24.01785 46.17348 106.58031 1.000 30.00959 16 LYS B N 1
ATOM 4464 C CA . LYS B 1 16 ? -23.35578 47.45205 106.79536 1.000 33.11745 16 LYS B CA 1
ATOM 4465 C C . LYS B 1 16 ? -24.24487 48.63696 106.44420 1.000 38.35911 16 LYS B C 1
ATOM 4466 O O . LYS B 1 16 ? -23.93043 49.76437 106.83858 1.000 26.84935 16 LYS B O 1
ATOM 4485 N N . TYR B 1 17 ? -25.34531 48.41325 105.73053 1.000 33.54447 17 TYR B N 1
ATOM 4486 C CA . TYR B 1 17 ? -26.21646 49.49783 105.30119 1.000 32.10686 17 TYR B CA 1
ATOM 4487 C C . TYR B 1 17 ? -27.25392 49.81144 106.37124 1.000 31.52412 17 TYR B C 1
ATOM 4488 O O . TYR B 1 17 ? -27.77984 48.90824 107.02916 1.000 41.02204 17 TYR B O 1
ATOM 4506 N N . GLU B 1 18 ? -27.55199 51.10195 106.53078 1.000 35.44138 18 GLU B N 1
ATOM 4507 C CA . GLU B 1 18 ? -28.57072 51.56970 107.46234 1.000 46.80642 18 GLU B CA 1
ATOM 4508 C C . GLU B 1 18 ? -29.47327 52.59149 106.77876 1.000 45.97284 18 GLU B C 1
ATOM 4509 O O . GLU B 1 18 ? -29.00191 53.49925 106.08637 1.000 35.92887 18 GLU B O 1
ATOM 4521 N N . ILE B 1 19 ? -30.77171 52.43572 106.99004 1.000 50.16617 19 ILE B N 1
ATOM 4522 C CA . ILE B 1 19 ? -31.75975 53.30694 106.37205 1.000 43.92593 19 ILE B CA 1
ATOM 4523 C C . ILE B 1 19 ? -31.73666 54.64944 107.08462 1.000 50.34470 19 ILE B C 1
ATOM 4524 O O . ILE B 1 19 ? -31.89725 54.72211 108.31073 1.000 50.98235 19 ILE B O 1
ATOM 4540 N N . LEU B 1 20 ? -31.59443 55.72173 106.30120 1.000 51.62664 20 LEU B N 1
ATOM 4541 C CA . LEU B 1 20 ? -31.56556 57.06206 106.87155 1.000 38.63588 20 LEU B CA 1
ATOM 4542 C C . LEU B 1 20 ? -32.94623 57.70633 106.86885 1.000 49.93332 20 LEU B C 1
ATOM 4543 O O . LEU B 1 20 ? -33.38878 58.23786 107.89297 1.000 55.61868 20 LEU B O 1
ATOM 4559 N N . LYS B 1 21 ? -33.62716 57.67654 105.72744 1.000 39.38411 21 LYS B N 1
ATOM 4560 C CA . LYS B 1 21 ? -34.96823 58.22722 105.60844 1.000 31.12109 21 LYS B CA 1
ATOM 4561 C C . LYS B 1 21 ? -35.55706 57.77922 104.27976 1.000 38.43786 21 LYS B C 1
ATOM 4562 O O . LYS B 1 21 ? -34.83109 57.41276 103.35103 1.000 36.30715 21 LYS B O 1
ATOM 4581 N N . LYS B 1 22 ? -36.88456 57.80351 104.20948 1.000 27.92690 22 LYS B N 1
ATOM 4582 C CA . LYS B 1 22 ? -37.59801 57.55620 102.96715 1.000 28.52694 22 LYS B CA 1
ATOM 4583 C C . LYS B 1 22 ? -37.47962 58.77133 102.05883 1.000 34.90469 22 LYS B C 1
ATOM 4584 O O . LYS B 1 22 ? -37.28996 59.90048 102.51960 1.000 26.29031 22 LYS B O 1
ATOM 4603 N N . LEU B 1 23 ? -37.59954 58.53619 100.75388 1.000 38.56124 23 LEU B N 1
ATOM 4604 C CA . LEU B 1 23 ? -37.31270 59.56895 99.76799 1.000 43.80936 23 LEU B CA 1
ATOM 4605 C C . LEU B 1 23 ? -38.55741 60.05830 99.03869 1.000 53.61578 23 LEU B C 1
ATOM 4606 O O . LEU B 1 23 ? -38.44294 60.66766 97.96993 1.000 59.04791 23 LEU B O 1
ATOM 4622 N N . ASP B 1 24 ? -39.74427 59.82158 99.58771 1.000 65.85553 24 ASP B N 1
ATOM 4623 C CA . ASP B 1 24 ? -40.95271 60.35298 98.97492 1.000 59.94286 24 ASP B CA 1
ATOM 4624 C C . ASP B 1 24 ? -42.02845 60.55589 100.03556 1.000 71.41887 24 ASP B C 1
ATOM 4625 O O . ASP B 1 24 ? -41.85452 60.21556 101.20890 1.000 61.40950 24 ASP B O 1
ATOM 4634 N N . GLU B 1 25 ? -43.13380 61.16706 99.60519 1.000 81.10137 25 GLU B N 1
ATOM 4635 C CA . GLU B 1 25 ? -44.40546 61.17603 100.31765 1.000 62.17533 25 GLU B CA 1
ATOM 4636 C C . GLU B 1 25 ? -45.46696 60.48863 99.46125 1.000 62.84859 25 GLU B C 1
ATOM 4637 O O . GLU B 1 25 ? -46.65038 60.82911 99.51611 1.000 48.26697 25 GLU B O 1
ATOM 4649 N N . SER B 1 26 ? -45.03004 59.52898 98.64679 1.000 66.19308 26 SER B N 1
ATOM 4650 C CA . SER B 1 26 ? -45.87411 58.83272 97.67999 1.000 60.44104 26 SER B CA 1
ATOM 4651 C C . SER B 1 26 ? -46.82621 57.85899 98.35530 1.000 56.32319 26 SER B C 1
ATOM 4652 O O . SER B 1 26 ? -46.62976 57.49259 99.50962 1.000 52.04483 26 SER B O 1
ATOM 4660 N N . SER B 1 32 ? -43.38361 49.92980 95.09421 1.000 50.25541 32 SER B N 1
ATOM 4661 C CA . SER B 1 32 ? -41.98354 50.19649 95.39702 1.000 51.29124 32 SER B CA 1
ATOM 4662 C C . SER B 1 32 ? -41.83579 51.37842 96.35090 1.000 49.31355 32 SER B C 1
ATOM 4663 O O . SER B 1 32 ? -42.57146 52.35755 96.25681 1.000 46.49572 32 SER B O 1
ATOM 4671 N N . SER B 1 33 ? -40.88690 51.26999 97.27829 1.000 37.59563 33 SER B N 1
ATOM 4672 C CA . SER B 1 33 ? -40.51508 52.36197 98.16675 1.000 36.74029 33 SER B CA 1
ATOM 4673 C C . SER B 1 33 ? -39.00976 52.56668 98.07481 1.000 40.44013 33 SER B C 1
ATOM 4674 O O . SER B 1 33 ? -38.24332 51.59860 98.07016 1.000 29.42204 33 SER B O 1
ATOM 4682 N N . VAL B 1 34 ? -38.59127 53.82546 97.98214 1.000 35.52115 34 VAL B N 1
ATOM 4683 C CA . VAL B 1 34 ? -37.18645 54.18658 97.83416 1.000 28.85792 34 VAL B CA 1
ATOM 4684 C C . VAL B 1 34 ? -36.73813 54.88640 99.10607 1.000 35.59570 34 VAL B C 1
ATOM 4685 O O . VAL B 1 34 ? -37.44672 55.75773 99.62300 1.000 35.38855 34 VAL B O 1
ATOM 4698 N N . TYR B 1 35 ? -35.56264 54.51089 99.60558 1.000 31.72242 35 TYR B N 1
ATOM 4699 C CA . TYR B 1 35 ? -35.01869 55.07944 100.82820 1.000 30.29184 35 TYR B CA 1
ATOM 4700 C C . TYR B 1 35 ? -33.58496 55.53545 100.60279 1.000 26.45933 35 TYR B C 1
ATOM 4701 O O . TYR B 1 35 ? -32.83826 54.93330 99.82651 1.000 22.26987 35 TYR B O 1
ATOM 4719 N N . LEU B 1 36 ? -33.21020 56.60946 101.29322 1.000 23.51138 36 LEU B N 1
ATOM 4720 C CA . LEU B 1 36 ? -31.81099 56.99323 101.39817 1.000 23.77760 36 LEU B CA 1
ATOM 4721 C C . LEU B 1 36 ? -31.13538 56.13902 102.46166 1.000 28.04090 36 LEU B C 1
ATOM 4722 O O . LEU B 1 36 ? -31.67875 55.92866 103.54977 1.000 31.57912 36 LEU B O 1
ATOM 4738 N N . CYS B 1 37 ? -29.95910 55.62316 102.13255 1.000 27.46159 37 CYS B N 1
ATOM 4739 C CA . CYS B 1 37 ? -29.23071 54.73245 103.02053 1.000 26.45917 37 CYS B CA 1
ATOM 4740 C C . CYS B 1 37 ? -27.78588 55.18202 103.14339 1.000 24.50040 37 CYS B C 1
ATOM 4741 O O . CYS B 1 37 ? -27.24363 55.82528 102.24357 1.000 23.47681 37 CYS B O 1
ATOM 4749 N N . LYS B 1 38 ? -27.17140 54.83867 104.27453 1.000 26.05553 38 LYS B N 1
ATOM 4750 C CA . LYS B 1 38 ? -25.76172 55.09641 104.52344 1.000 28.50851 38 LYS B CA 1
ATOM 4751 C C . LYS B 1 38 ? -25.08048 53.78847 104.90428 1.000 29.86092 38 LYS B C 1
ATOM 4752 O O . LYS B 1 38 ? -25.70800 52.88043 105.45558 1.000 39.34131 38 LYS B O 1
ATOM 4771 N N . LYS B 1 39 ? -23.79636 53.69398 104.58006 1.000 33.28310 39 LYS B N 1
ATOM 4772 C CA . LYS B 1 39 ? -22.98528 52.51058 104.81890 1.000 32.82758 39 LYS B CA 1
ATOM 4773 C C . LYS B 1 39 ? -21.98995 52.81957 105.92372 1.000 38.00170 39 LYS B C 1
ATOM 4774 O O . LYS B 1 39 ? -21.44275 53.92694 105.97677 1.000 29.98409 39 LYS B O 1
ATOM 4793 N N . LYS B 1 40 ? -21.77114 51.85191 106.81866 1.000 37.95112 40 LYS B N 1
ATOM 4794 C CA . LYS B 1 40 ? -20.83587 52.05293 107.92926 1.000 51.60673 40 LYS B CA 1
ATOM 4795 C C . LYS B 1 40 ? -19.41746 52.23765 107.38444 1.000 42.22652 40 LYS B C 1
ATOM 4796 O O . LYS B 1 40 ? -18.89876 51.37042 106.67607 1.000 45.84109 40 LYS B O 1
ATOM 4800 N N . GLY B 1 41 ? -18.81658 53.39071 107.64267 1.000 47.04179 41 GLY B N 1
ATOM 4801 C CA . GLY B 1 41 ? -17.48266 53.66493 107.13683 1.000 62.81466 41 GLY B CA 1
ATOM 4802 C C . GLY B 1 41 ? -17.44726 54.36305 105.80161 1.000 52.73009 41 GLY B C 1
ATOM 4803 O O . GLY B 1 41 ? -16.41657 54.31889 105.12335 1.000 50.12669 41 GLY B O 1
ATOM 4807 N N . GLU B 1 42 ? -18.54678 54.98969 105.39176 1.000 47.10698 42 GLU B N 1
ATOM 4808 C CA . GLU B 1 42 ? -18.60020 55.73836 104.14584 1.000 38.81448 42 GLU B CA 1
ATOM 4809 C C . GLU B 1 42 ? -19.40442 57.00655 104.38153 1.000 31.98800 42 GLU B C 1
ATOM 4810 O O . GLU B 1 42 ? -20.40575 56.97580 105.09831 1.000 28.90495 42 GLU B O 1
ATOM 4822 N N . HIS B 1 43 ? -18.96842 58.12041 103.78920 1.000 17.48331 43 HIS B N 1
ATOM 4823 C CA . HIS B 1 43 ? -19.83484 59.28889 103.67144 1.000 17.50677 43 HIS B CA 1
ATOM 4824 C C . HIS B 1 43 ? -20.72337 59.20517 102.43724 1.000 18.93686 43 HIS B C 1
ATOM 4825 O O . HIS B 1 43 ? -21.78536 59.83704 102.40143 1.000 24.31776 43 HIS B O 1
ATOM 4839 N N . LYS B 1 44 ? -20.31617 58.41600 101.44636 1.000 22.11532 44 LYS B N 1
ATOM 4840 C CA . LYS B 1 44 ? -21.14037 58.13413 100.28031 1.000 21.09139 44 LYS B CA 1
ATOM 4841 C C . LYS B 1 44 ? -22.50777 57.61562 100.69387 1.000 17.16969 44 LYS B C 1
ATOM 4842 O O . LYS B 1 44 ? -22.62127 56.70928 101.52470 1.000 20.03426 44 LYS B O 1
ATOM 4861 N N . ARG B 1 45 ? -23.54620 58.19648 100.10872 1.000 14.72776 45 ARG B N 1
ATOM 4862 C CA . ARG B 1 45 ? -24.90559 57.73616 100.33322 1.000 16.95863 45 ARG B CA 1
ATOM 4863 C C . ARG B 1 45 ? -25.34582 56.81196 99.20674 1.000 19.06785 45 ARG B C 1
ATOM 4864 O O . ARG B 1 45 ? -24.80904 56.83787 98.09640 1.000 15.53315 45 ARG B O 1
ATOM 4885 N N . PHE B 1 46 ? -26.35912 56.00701 99.50595 1.000 14.34716 46 PHE B N 1
ATOM 4886 C CA . PHE B 1 46 ? -26.90744 55.03804 98.57354 1.000 13.48540 46 PHE B CA 1
ATOM 4887 C C . PHE B 1 46 ? -28.42111 55.17332 98.56303 1.000 16.62959 46 PHE B C 1
ATOM 4888 O O . PHE B 1 46 ? -29.01621 55.82852 99.42234 1.000 17.12319 46 PHE B O 1
ATOM 4905 N N . VAL B 1 47 ? -29.04269 54.51667 97.59147 1.000 15.03287 47 VAL B N 1
ATOM 4906 C CA . VAL B 1 47 ? -30.49211 54.46731 97.46179 1.000 14.70398 47 VAL B CA 1
ATOM 4907 C C . VAL B 1 47 ? -30.90475 53.00423 97.53462 1.000 20.93359 47 VAL B C 1
ATOM 4908 O O . VAL B 1 47 ? -30.49741 52.19823 96.68932 1.000 19.31751 47 VAL B O 1
ATOM 4921 N N . CYS B 1 48 ? -31.69549 52.65778 98.54596 1.000 19.70138 48 CYS B N 1
ATOM 4922 C CA . CYS B 1 48 ? -32.22460 51.30862 98.69984 1.000 15.77468 48 CYS B CA 1
ATOM 4923 C C . CYS B 1 48 ? -33.67629 51.29635 98.24380 1.000 22.64636 48 CYS B C 1
ATOM 4924 O O . CYS B 1 48 ? -34.52111 51.97383 98.83854 1.000 18.40555 48 CYS B O 1
ATOM 4932 N N . LYS B 1 49 ? -33.96242 50.52366 97.19865 1.000 22.45289 49 LYS B N 1
ATOM 4933 C CA . LYS B 1 49 ? -35.29068 50.44024 96.60047 1.000 20.88550 49 LYS B CA 1
ATOM 4934 C C . LYS B 1 49 ? -35.88965 49.08016 96.93157 1.000 21.95343 49 LYS B C 1
ATOM 4935 O O . LYS B 1 49 ? -35.41313 48.04823 96.44367 1.000 23.70062 49 LYS B O 1
ATOM 4954 N N . ILE B 1 50 ? -36.93392 49.08680 97.75235 1.000 30.25230 50 ILE B N 1
ATOM 4955 C CA . ILE B 1 50 ? -37.64873 47.87539 98.13501 1.000 32.44946 50 ILE B CA 1
ATOM 4956 C C . ILE B 1 50 ? -38.80209 47.68104 97.15701 1.000 37.43350 50 ILE B C 1
ATOM 4957 O O . ILE B 1 50 ? -39.70407 48.52113 97.07403 1.000 36.87780 50 ILE B O 1
ATOM 4973 N N . VAL B 1 51 ? -38.78210 46.57368 96.41978 1.000 35.99348 51 VAL B N 1
ATOM 4974 C CA . VAL B 1 51 ? -39.78117 46.30261 95.39378 1.000 42.63814 51 VAL B CA 1
ATOM 4975 C C . VAL B 1 51 ? -40.76031 45.25456 95.90876 1.000 40.88520 51 VAL B C 1
ATOM 4976 O O . VAL B 1 51 ? -40.37409 44.32111 96.62020 1.000 34.59076 51 VAL B O 1
ATOM 4989 N N . LYS B 1 52 ? -42.01747 45.38553 95.49106 1.000 49.63275 52 LYS B N 1
ATOM 4990 C CA . LYS B 1 52 ? -43.06775 44.53840 96.02530 1.000 52.49971 52 LYS B CA 1
ATOM 4991 C C . LYS B 1 52 ? -42.85830 43.09228 95.59315 1.000 55.70579 52 LYS B C 1
ATOM 4992 O O . LYS B 1 52 ? -42.48172 42.82996 94.44301 1.000 51.39688 52 LYS B O 1
ATOM 4996 N N . PRO B 1 53 ? -43.11359 42.13129 96.47809 1.000 62.87960 53 PRO B N 1
ATOM 4997 C CA . PRO B 1 53 ? -43.07020 40.73048 96.06317 1.000 62.70651 53 PRO B CA 1
ATOM 4998 C C . PRO B 1 53 ? -43.99205 40.50335 94.87736 1.000 61.64366 53 PRO B C 1
ATOM 4999 O O . PRO B 1 53 ? -45.08703 41.06620 94.79754 1.000 72.87978 53 PRO B O 1
ATOM 5002 N N . SER B 1 54 ? -43.55785 39.62928 93.97837 1.000 46.68713 54 SER B N 1
ATOM 5003 C CA . SER B 1 54 ? -44.28620 39.12012 92.82366 1.000 59.23755 54 SER B CA 1
ATOM 5004 C C . SER B 1 54 ? -44.33297 40.05435 91.61885 1.000 50.69524 54 SER B C 1
ATOM 5005 O O . SER B 1 54 ? -44.78003 39.62027 90.55990 1.000 56.09977 54 SER B O 1
ATOM 5013 N N . THR B 1 55 ? -43.84474 41.28727 91.70475 1.000 51.37461 55 THR B N 1
ATOM 5014 C CA . THR B 1 55 ? -44.08217 42.25096 90.63593 1.000 53.78790 55 THR B CA 1
ATOM 5015 C C . THR B 1 55 ? -42.79079 42.89778 90.14915 1.000 44.94880 55 THR B C 1
ATOM 5016 O O . THR B 1 55 ? -42.83218 43.97105 89.53846 1.000 47.26735 55 THR B O 1
ATOM 5027 N N . PHE B 1 56 ? -41.65157 42.25798 90.39560 1.000 45.08635 56 PHE B N 1
ATOM 5028 C CA . PHE B 1 56 ? -40.35922 42.78749 89.98434 1.000 26.89976 56 PHE B CA 1
ATOM 5029 C C . PHE B 1 56 ? -40.06639 42.38134 88.54477 1.000 23.09418 56 PHE B C 1
ATOM 5030 O O . PHE B 1 56 ? -40.12715 41.19709 88.19862 1.000 30.34105 56 PHE B O 1
ATOM 5047 N N . ASN B 1 57 ? -39.77438 43.37124 87.70248 1.000 23.31711 57 ASN B N 1
ATOM 5048 C CA . ASN B 1 57 ? -39.29991 43.12126 86.34512 1.000 23.52654 57 ASN B CA 1
ATOM 5049 C C . ASN B 1 57 ? -37.82998 42.72902 86.43033 1.000 17.72552 57 ASN B C 1
ATOM 5050 O O . ASN B 1 57 ? -36.97763 43.55977 86.75829 1.000 18.70922 57 ASN B O 1
ATOM 5061 N N . SER B 1 58 ? -37.53052 41.46049 86.14155 1.000 12.69122 58 SER B N 1
ATOM 5062 C CA . SER B 1 58 ? -36.16474 40.97138 86.28969 1.000 14.05029 58 SER B CA 1
ATOM 5063 C C . SER B 1 58 ? -35.17184 41.80691 85.49527 1.000 13.33416 58 SER B C 1
ATOM 5064 O O . SER B 1 58 ? -34.02681 41.98563 85.92441 1.000 10.51054 58 SER B O 1
ATOM 5072 N N . LEU B 1 59 ? -35.58548 42.32481 84.33764 1.000 13.30796 59 LEU B N 1
ATOM 5073 C CA . LEU B 1 59 ? -34.66187 43.06318 83.48618 1.000 18.25888 59 LEU B CA 1
ATOM 5074 C C . LEU B 1 59 ? -34.18581 44.36050 84.12720 1.000 16.38287 59 LEU B C 1
ATOM 5075 O O . LEU B 1 59 ? -33.15354 44.89713 83.70906 1.000 11.21794 59 LEU B O 1
ATOM 5091 N N . GLU B 1 60 ? -34.90477 44.87934 85.12568 1.000 7.37132 60 GLU B N 1
ATOM 5092 C CA . GLU B 1 60 ? -34.40465 46.04467 85.84877 1.000 12.08149 60 GLU B CA 1
ATOM 5093 C C . GLU B 1 60 ? -33.01751 45.77004 86.41697 1.000 15.73670 60 GLU B C 1
ATOM 5094 O O . GLU B 1 60 ? -32.13216 46.63201 86.37113 1.000 12.59999 60 GLU B O 1
ATOM 5106 N N . PHE B 1 61 ? -32.81459 44.56706 86.95603 1.000 9.11815 61 PHE B N 1
ATOM 5107 C CA . PHE B 1 61 ? -31.49904 44.16718 87.44304 1.000 10.76598 61 PHE B CA 1
ATOM 5108 C C . PHE B 1 61 ? -30.47874 44.15309 86.31122 1.000 8.39356 61 PHE B C 1
ATOM 5109 O O . PHE B 1 61 ? -29.35984 44.65761 86.46594 1.000 9.26738 61 PHE B O 1
ATOM 5126 N N . ASP B 1 62 ? -30.86323 43.62801 85.14661 1.000 9.63137 62 ASP B N 1
ATOM 5127 C CA . ASP B 1 62 ? -29.90739 43.49307 84.05172 1.000 9.98158 62 ASP B CA 1
ATOM 5128 C C . ASP B 1 62 ? -29.40835 44.84974 83.56735 1.000 10.27232 62 ASP B C 1
ATOM 5129 O O . ASP B 1 62 ? -28.21158 45.01999 83.31078 1.000 10.40661 62 ASP B O 1
ATOM 5138 N N . VAL B 1 63 ? -30.30822 45.82028 83.40703 1.000 9.48707 63 VAL B N 1
ATOM 5139 C CA . VAL B 1 63 ? -29.88636 47.13301 82.92368 1.000 14.68617 63 VAL B CA 1
ATOM 5140 C C . VAL B 1 63 ? -28.81943 47.70948 83.84565 1.000 10.33766 63 VAL B C 1
ATOM 5141 O O . VAL B 1 63 ? -27.78646 48.21759 83.39372 1.000 10.90095 63 VAL B O 1
ATOM 5154 N N . HIS B 1 64 ? -29.05848 47.63725 85.15676 1.000 12.69454 64 HIS B N 1
ATOM 5155 C CA . HIS B 1 64 ? -28.05792 48.06228 86.13076 1.000 15.27024 64 HIS B CA 1
ATOM 5156 C C . HIS B 1 64 ? -26.70837 47.41509 85.84611 1.000 18.11404 64 HIS B C 1
ATOM 5157 O O . HIS B 1 64 ? -25.68273 48.09810 85.73646 1.000 12.30012 64 HIS B O 1
ATOM 5171 N N . ILE B 1 65 ? -26.69400 46.08560 85.73676 1.000 13.14530 65 ILE B N 1
ATOM 5172 C CA . ILE B 1 65 ? -25.43567 45.35501 85.62517 1.000 14.71695 65 ILE B CA 1
ATOM 5173 C C . ILE B 1 65 ? -24.79609 45.60234 84.26658 1.000 15.05411 65 ILE B C 1
ATOM 5174 O O . ILE B 1 65 ? -23.60252 45.90976 84.17010 1.000 9.88358 65 ILE B O 1
ATOM 5190 N N . LEU B 1 66 ? -25.58203 45.47467 83.19577 1.000 13.34828 66 LEU B N 1
ATOM 5191 C CA . LEU B 1 66 ? -25.03294 45.64950 81.85635 1.000 14.37510 66 LEU B CA 1
ATOM 5192 C C . LEU B 1 66 ? -24.44872 47.04277 81.66155 1.000 15.44732 66 LEU B C 1
ATOM 5193 O O . LEU B 1 66 ? -23.46798 47.20460 80.92825 1.000 13.53225 66 LEU B O 1
ATOM 5209 N N . MET B 1 67 ? -25.02611 48.05781 82.30336 1.000 16.32154 67 MET B N 1
ATOM 5210 C CA . MET B 1 67 ? -24.56254 49.43208 82.16046 1.000 13.61384 67 MET B CA 1
ATOM 5211 C C . MET B 1 67 ? -23.66294 49.86444 83.31550 1.000 18.90135 67 MET B C 1
ATOM 5212 O O . MET B 1 67 ? -23.51295 51.06681 83.56448 1.000 14.40249 67 MET B O 1
ATOM 5226 N N . ARG B 1 68 ? -23.04693 48.90435 84.00794 1.000 7.58623 68 ARG B N 1
ATOM 5227 C CA . ARG B 1 68 ? -22.28350 49.21464 85.21133 1.000 13.85320 68 ARG B CA 1
ATOM 5228 C C . ARG B 1 68 ? -21.19232 50.24037 84.93829 1.000 13.78847 68 ARG B C 1
ATOM 5229 O O . ARG B 1 68 ? -20.96305 51.14442 85.74936 1.000 17.74864 68 ARG B O 1
ATOM 5250 N N . ASN B 1 69 ? -20.49495 50.10743 83.81786 1.000 20.62802 69 ASN B N 1
ATOM 5251 C CA . ASN B 1 69 ? -19.35508 50.95852 83.51725 1.000 23.90666 69 ASN B CA 1
ATOM 5252 C C . ASN B 1 69 ? -19.73085 52.18026 82.68912 1.000 21.81663 69 ASN B C 1
ATOM 5253 O O . ASN B 1 69 ? -18.84228 52.93471 82.28384 1.000 21.05036 69 ASN B O 1
ATOM 5264 N N . ASN B 1 70 ? -21.01935 52.40028 82.44538 1.000 13.97191 70 ASN B N 1
ATOM 5265 C CA . ASN B 1 70 ? -21.46661 53.59487 81.73857 1.000 21.78436 70 ASN B CA 1
ATOM 5266 C C . ASN B 1 70 ? -21.79279 54.67923 82.74303 1.000 18.06148 70 ASN B C 1
ATOM 5267 O O . ASN B 1 70 ? -22.65503 54.48411 83.61119 1.000 17.58044 70 ASN B O 1
ATOM 5278 N N . PRO B 1 71 ? -21.14309 55.85870 82.67147 1.000 17.23418 71 PRO B N 1
ATOM 5279 C CA . PRO B 1 71 ? -21.34728 56.87301 83.71632 1.000 19.43665 71 PRO B CA 1
ATOM 5280 C C . PRO B 1 71 ? -22.74080 57.48161 83.73235 1.000 16.10486 71 PRO B C 1
ATOM 5281 O O . PRO B 1 71 ? -23.06772 58.19520 84.68930 1.000 13.48865 71 PRO B O 1
ATOM 5292 N N . ASN B 1 72 ? -23.56737 57.22975 82.71933 1.000 15.95249 72 ASN B N 1
ATOM 5293 C CA . ASN B 1 72 ? -24.89419 57.82168 82.63152 1.000 12.50391 72 ASN B CA 1
ATOM 5294 C C . ASN B 1 72 ? -25.99787 56.87406 83.08823 1.000 13.57345 72 ASN B C 1
ATOM 5295 O O . ASN B 1 72 ? -27.17909 57.18327 82.90570 1.000 12.49235 72 ASN B O 1
ATOM 5306 N N . PHE B 1 73 ? -25.64015 55.73233 83.66948 1.000 16.23051 73 PHE B N 1
ATOM 5307 C CA . PHE B 1 73 ? -26.57593 54.83377 84.32551 1.000 14.92878 73 PHE B CA 1
ATOM 5308 C C . PHE B 1 73 ? -26.14966 54.67980 85.77977 1.000 16.42463 73 PHE B C 1
ATOM 5309 O O . PHE B 1 73 ? -25.00985 54.97976 86.14499 1.000 18.07549 73 PHE B O 1
ATOM 5326 N N . ILE B 1 74 ? -27.07634 54.22154 86.61546 1.000 15.32944 74 ILE B N 1
ATOM 5327 C CA . ILE B 1 74 ? -26.86457 54.19105 88.05921 1.000 10.99193 74 ILE B CA 1
ATOM 5328 C C . ILE B 1 74 ? -26.24695 52.85810 88.45880 1.000 17.53386 74 ILE B C 1
ATOM 5329 O O . ILE B 1 74 ? -26.77999 51.78976 88.13376 1.000 15.63624 74 ILE B O 1
ATOM 5345 N N . LYS B 1 75 ? -25.13803 52.92144 89.19307 1.000 12.11672 75 LYS B N 1
ATOM 5346 C CA . LYS B 1 75 ? -24.42411 51.71394 89.58456 1.000 16.46894 75 LYS B CA 1
ATOM 5347 C C . LYS B 1 75 ? -25.20072 50.96566 90.65898 1.000 21.09186 75 LYS B C 1
ATOM 5348 O O . LYS B 1 75 ? -25.67407 51.56696 91.62746 1.000 12.50372 75 LYS B O 1
ATOM 5367 N N . LEU B 1 76 ? -25.32364 49.65161 90.48741 1.000 16.59403 76 LEU B N 1
ATOM 5368 C CA . LEU B 1 76 ? -25.96183 48.77485 91.46019 1.000 16.19362 76 LEU B CA 1
ATOM 5369 C C . LEU B 1 76 ? -24.88744 48.07849 92.28460 1.000 17.46413 76 LEU B C 1
ATOM 5370 O O . LEU B 1 76 ? -23.97742 47.45552 91.72795 1.000 14.79924 76 LEU B O 1
ATOM 5386 N N . HIS B 1 77 ? -24.99482 48.18442 93.60644 1.000 19.78799 77 HIS B N 1
ATOM 5387 C CA . HIS B 1 77 ? -24.01003 47.60326 94.50953 1.000 15.21738 77 HIS B CA 1
ATOM 5388 C C . HIS B 1 77 ? -24.45395 46.27063 95.09339 1.000 14.95759 77 HIS B C 1
ATOM 5389 O O . HIS B 1 77 ? -23.63679 45.35458 95.21698 1.000 16.22323 77 HIS B O 1
ATOM 5403 N N . ASN B 1 78 ? -25.72851 46.13407 95.44924 1.000 14.93605 78 ASN B N 1
ATOM 5404 C CA . ASN B 1 78 ? -26.25374 44.88411 95.97607 1.000 17.71612 78 ASN B CA 1
ATOM 5405 C C . ASN B 1 78 ? -27.67772 44.68751 95.47557 1.000 17.99252 78 ASN B C 1
ATOM 5406 O O . ASN B 1 78 ? -28.39302 45.65154 95.19096 1.000 18.68415 78 ASN B O 1
ATOM 5417 N N . PHE B 1 79 ? -28.07474 43.42248 95.36115 1.000 12.32989 79 PHE B N 1
ATOM 5418 C CA . PHE B 1 79 ? -29.43234 43.05294 94.98442 1.000 14.30771 79 PHE B CA 1
ATOM 5419 C C . PHE B 1 79 ? -29.78004 41.77838 95.73611 1.000 17.38052 79 PHE B C 1
ATOM 5420 O O . PHE B 1 79 ? -29.02740 40.80098 95.68196 1.000 11.39844 79 PHE B O 1
ATOM 5437 N N . VAL B 1 80 ? -30.89884 41.80147 96.45300 1.000 21.80492 80 VAL B N 1
ATOM 5438 C CA . VAL B 1 80 ? -31.37654 40.65492 97.21601 1.000 17.41853 80 VAL B CA 1
ATOM 5439 C C . VAL B 1 80 ? -32.75499 40.29047 96.68776 1.000 24.53043 80 VAL B C 1
ATOM 5440 O O . VAL B 1 80 ? -33.66194 41.13240 96.67407 1.000 19.78900 80 VAL B O 1
ATOM 5453 N N . PHE B 1 81 ? -32.91257 39.04544 96.25059 1.000 20.77062 81 PHE B N 1
ATOM 5454 C CA . PHE B 1 81 ? -34.19494 38.53518 95.79150 1.000 16.71378 81 PHE B CA 1
ATOM 5455 C C . PHE B 1 81 ? -34.67007 37.42871 96.72275 1.000 14.67391 81 PHE B C 1
ATOM 5456 O O . PHE B 1 81 ? -33.88783 36.55836 97.11983 1.000 16.63568 81 PHE B O 1
ATOM 5473 N N . ASN B 1 82 ? -35.95807 37.47068 97.06005 1.000 17.32925 82 ASN B N 1
ATOM 5474 C CA . ASN B 1 82 ? -36.60936 36.46777 97.89579 1.000 23.16545 82 ASN B CA 1
ATOM 5475 C C . ASN B 1 82 ? -37.90669 36.06635 97.21041 1.000 23.31744 82 ASN B C 1
ATOM 5476 O O . ASN B 1 82 ? -38.80001 36.90153 97.04393 1.000 27.12746 82 ASN B O 1
ATOM 5487 N N . ASP B 1 83 ? -38.01719 34.79574 96.81293 1.000 18.83035 83 ASP B N 1
ATOM 5488 C CA . ASP B 1 83 ? -39.21410 34.37665 96.08872 1.000 29.59640 83 ASP B CA 1
ATOM 5489 C C 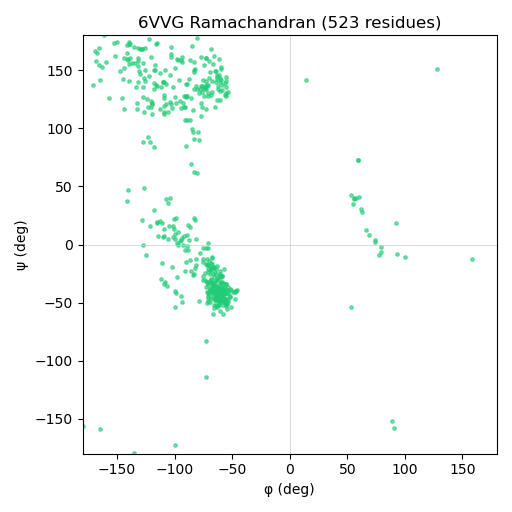. ASP B 1 83 ? -40.46564 34.44195 96.95934 1.000 26.34504 83 ASP B C 1
ATOM 5490 O O . ASP B 1 83 ? -41.57490 34.52843 96.42076 1.000 31.37494 83 ASP B O 1
ATOM 5499 N N . ASN B 1 84 ? -40.31505 34.44196 98.28423 1.000 27.28792 84 ASN B N 1
ATOM 5500 C CA . ASN B 1 84 ? -41.45368 34.61487 99.17926 1.000 48.44405 84 ASN B CA 1
ATOM 5501 C C . ASN B 1 84 ? -41.17838 35.75092 100.15591 1.000 49.79751 84 ASN B C 1
ATOM 5502 O O . ASN B 1 84 ? -41.34957 35.59384 101.36929 1.000 52.53976 84 ASN B O 1
ATOM 5513 N N . GLY B 1 85 ? -40.72542 36.88341 99.64020 1.000 50.79604 85 GLY B N 1
ATOM 5514 C CA . GLY B 1 85 ? -40.49380 38.03740 100.48074 1.000 52.19252 85 GLY B CA 1
ATOM 5515 C C . GLY B 1 85 ? -40.33886 39.29455 99.65549 1.000 56.41326 85 GLY B C 1
ATOM 5516 O O . GLY B 1 85 ? -40.77751 39.35896 98.50560 1.000 59.59532 85 GLY B O 1
ATOM 5520 N N . GLU B 1 86 ? -39.69595 40.29538 100.25389 1.000 65.55924 86 GLU B N 1
ATOM 5521 C CA . GLU B 1 86 ? -39.41129 41.55583 99.58067 1.000 67.02656 86 GLU B CA 1
ATOM 5522 C C . GLU B 1 86 ? -38.00025 41.53444 98.99937 1.000 56.39335 86 GLU B C 1
ATOM 5523 O O . GLU B 1 86 ? -37.06918 41.00259 99.61104 1.000 46.50359 86 GLU B O 1
ATOM 5535 N N . SER B 1 87 ? -37.85866 42.11332 97.81391 1.000 59.14492 87 SER B N 1
ATOM 5536 C CA . SER B 1 87 ? -36.59314 42.21556 97.11152 1.000 47.34129 87 SER B CA 1
ATOM 5537 C C . SER B 1 87 ? -36.02063 43.60331 97.31304 1.000 46.76731 87 SER B C 1
ATOM 5538 O O . SER B 1 87 ? -36.76349 44.57704 97.46787 1.000 34.17690 87 SER B O 1
ATOM 5546 N N . LEU B 1 88 ? -34.68758 43.69215 97.26709 1.000 32.19880 88 LEU B N 1
ATOM 5547 C CA . LEU B 1 88 ? -34.00120 44.94560 97.54426 1.000 26.24814 88 LEU B CA 1
ATOM 5548 C C . LEU B 1 88 ? -32.94897 45.26523 96.49152 1.000 26.34677 88 LEU B C 1
ATOM 5549 O O . LEU B 1 88 ? -32.22637 44.38095 96.02821 1.000 19.73743 88 LEU B O 1
ATOM 5565 N N . LEU B 1 89 ? -32.86252 46.54188 96.12257 1.000 18.94986 89 LEU B N 1
ATOM 5566 C CA . LEU B 1 89 ? -31.80054 47.05622 95.26550 1.000 14.72503 89 LEU B CA 1
ATOM 5567 C C . LEU B 1 89 ? -31.09891 48.19797 95.98791 1.000 21.00426 89 LEU B C 1
ATOM 5568 O O . LEU B 1 89 ? -31.75430 49.15314 96.41503 1.000 18.18738 89 LEU B O 1
ATOM 5584 N N . ILE B 1 90 ? -29.77878 48.09514 96.13320 1.000 16.16597 90 ILE B N 1
ATOM 5585 C CA . ILE B 1 90 ? -28.95864 49.12923 96.75944 1.000 16.11106 90 ILE B CA 1
ATOM 5586 C C . ILE B 1 90 ? -28.07032 49.72857 95.67890 1.000 16.76053 90 ILE B C 1
ATOM 5587 O O . ILE B 1 90 ? -27.21852 49.03481 95.10913 1.000 18.37990 90 ILE B O 1
ATOM 5603 N N . MET B 1 91 ? -28.25892 51.01815 95.40893 1.000 17.08832 91 MET B N 1
ATOM 5604 C CA . MET B 1 91 ? -27.64059 51.68602 94.27473 1.000 15.29352 91 MET B CA 1
ATOM 5605 C C . MET B 1 91 ? -27.06831 53.03040 94.69877 1.000 17.43650 91 MET B C 1
ATOM 5606 O O . MET B 1 91 ? -27.30509 53.51639 95.80704 1.000 16.22755 91 MET B O 1
ATOM 5620 N N . ASP B 1 92 ? -26.29910 53.62885 93.79360 1.000 14.41771 92 ASP B N 1
ATOM 5621 C CA . ASP B 1 92 ? -25.73913 54.94561 94.05099 1.000 13.53879 92 ASP B CA 1
ATOM 5622 C C . ASP B 1 92 ? -26.85400 55.96835 94.25085 1.000 17.71427 92 ASP B C 1
ATOM 5623 O O . ASP B 1 92 ? -27.92419 55.88242 93.64305 1.000 12.01801 92 ASP B O 1
ATOM 5632 N N . TYR B 1 93 ? -26.59734 56.93673 95.12774 1.000 18.96201 93 TYR B N 1
ATOM 5633 C CA . TYR B 1 93 ? -27.36593 58.17690 95.18536 1.000 17.46966 93 TYR B CA 1
ATOM 5634 C C . TYR B 1 93 ? -26.62343 59.20265 94.33625 1.000 20.73584 93 TYR B C 1
ATOM 5635 O O . TYR B 1 93 ? -25.47309 59.53344 94.64011 1.000 16.23123 93 TYR B O 1
ATOM 5653 N N . VAL B 1 94 ? -27.25439 59.68018 93.26118 1.000 15.39500 94 VAL B N 1
ATOM 5654 C CA . VAL B 1 94 ? -26.54835 60.47139 92.26427 1.000 23.31314 94 VAL B CA 1
ATOM 5655 C C . VAL B 1 94 ? -26.99560 61.92923 92.23234 1.000 16.20068 94 VAL B C 1
ATOM 5656 O O . VAL B 1 94 ? -26.18899 62.79837 91.88130 1.000 22.14389 94 VAL B O 1
ATOM 5669 N N . SER B 1 95 ? -28.24216 62.23167 92.57895 1.000 24.03801 95 SER B N 1
ATOM 5670 C CA . SER B 1 95 ? -28.71403 63.60106 92.43094 1.000 22.38332 95 SER B CA 1
ATOM 5671 C C . SER B 1 95 ? -29.96890 63.81351 93.25786 1.000 22.02598 95 SER B C 1
ATOM 5672 O O . SER B 1 95 ? -30.73668 62.88305 93.49328 1.000 27.49377 95 SER B O 1
ATOM 5680 N N . ASP B 1 96 ? -30.17894 65.05557 93.67834 1.000 24.79285 96 ASP B N 1
ATOM 5681 C CA . ASP B 1 96 ? -31.36645 65.41133 94.43968 1.000 34.03652 96 ASP B CA 1
ATOM 5682 C C . ASP B 1 96 ? -32.51827 65.88207 93.55588 1.000 40.48728 96 ASP B C 1
ATOM 5683 O O . ASP B 1 96 ? -33.54351 66.32468 94.08467 1.000 46.40327 96 ASP B O 1
ATOM 5692 N N . GLY B 1 97 ? -32.38436 65.78126 92.23432 1.000 23.67103 97 GLY B N 1
ATOM 5693 C CA . GLY B 1 97 ? -33.44325 66.20836 91.33916 1.000 33.80027 97 GLY B CA 1
ATOM 5694 C C . GLY B 1 97 ? -33.27633 65.60689 89.96024 1.000 27.00512 97 GLY B C 1
ATOM 5695 O O . GLY B 1 97 ? -32.33360 64.85858 89.69237 1.000 23.43112 97 GLY B O 1
ATOM 5699 N N . ASP B 1 98 ? -34.21396 65.95154 89.07415 1.000 20.71021 98 ASP B N 1
ATOM 5700 C CA . ASP B 1 98 ? -34.23723 65.41061 87.72117 1.000 18.28488 98 ASP B CA 1
ATOM 5701 C C . ASP B 1 98 ? -34.50867 66.53182 86.72484 1.000 29.39451 98 ASP B C 1
ATOM 5702 O O . ASP B 1 98 ? -34.66609 67.70050 87.09316 1.000 24.14223 98 ASP B O 1
ATOM 5711 N N . LEU B 1 99 ? -34.56657 66.16437 85.44141 1.000 23.10301 99 LEU B N 1
ATOM 5712 C CA . LEU B 1 99 ? -34.78887 67.16388 84.40322 1.000 21.50225 99 LEU B CA 1
ATOM 5713 C C . LEU B 1 99 ? -36.16703 67.79749 84.51983 1.000 23.62142 99 LEU B C 1
ATOM 5714 O O . LEU B 1 99 ? -36.35788 68.94609 84.10255 1.000 32.33860 99 LEU B O 1
ATOM 5730 N N . PHE B 1 100 ? -37.14486 67.07208 85.06623 1.000 24.34419 100 PHE B N 1
ATOM 5731 C CA . PHE B 1 100 ? -38.46230 67.67163 85.24374 1.000 27.89962 100 PHE B CA 1
ATOM 5732 C C . PHE B 1 100 ? -38.40771 68.79102 86.27722 1.000 32.65790 100 PHE B C 1
ATOM 5733 O O . PHE B 1 100 ? -38.73538 69.94664 85.98105 1.000 30.90390 100 PHE B O 1
ATOM 5750 N N . ASP B 1 101 ? -38.01431 68.45474 87.51125 1.000 32.11970 101 ASP B N 1
ATOM 5751 C CA . ASP B 1 101 ? -37.82888 69.47718 88.53684 1.000 40.16149 101 ASP B CA 1
ATOM 5752 C C . ASP B 1 101 ? -37.03591 70.65439 87.98899 1.000 37.94391 101 ASP B C 1
ATOM 5753 O O . ASP B 1 101 ? -37.34266 71.81690 88.27727 1.000 51.55567 101 ASP B O 1
ATOM 5762 N N . PHE B 1 102 ? -36.01618 70.36459 87.18473 1.000 40.27506 102 PHE B N 1
ATOM 5763 C CA . PHE B 1 102 ? -35.11183 71.37291 86.66055 1.000 38.44425 102 PHE B CA 1
ATOM 5764 C C . PHE B 1 102 ? -35.73103 72.20131 85.54229 1.000 42.69368 102 PHE B C 1
ATOM 5765 O O . PHE B 1 102 ? -35.17392 73.24749 85.19897 1.000 53.94136 102 PHE B O 1
ATOM 5782 N N . VAL B 1 103 ? -36.87559 71.79488 84.99277 1.000 52.58404 103 VAL B N 1
ATOM 5783 C CA . VAL B 1 103 ? -37.50565 72.55286 83.91686 1.000 52.94064 103 VAL B CA 1
ATOM 5784 C C . VAL B 1 103 ? -38.76577 73.22209 84.45520 1.000 50.87940 103 VAL B C 1
ATOM 5785 O O . VAL B 1 103 ? -39.14100 74.32443 84.03153 1.000 48.45051 103 VAL B O 1
ATOM 5798 N N . LYS B 1 104 ? -39.43504 72.55406 85.38426 1.000 58.11583 104 LYS B N 1
ATOM 5799 C CA . LYS B 1 104 ? -40.69034 73.06579 85.93515 1.000 38.33628 104 LYS B CA 1
ATOM 5800 C C . LYS B 1 104 ? -41.70531 73.40637 84.83779 1.000 45.74369 104 LYS B C 1
ATOM 5801 O O . LYS B 1 104 ? -42.61850 72.63340 84.54136 1.000 61.43515 104 LYS B O 1
ATOM 5820 N N . ARG B 1 112 ? -32.80771 77.85030 83.50379 1.000 60.97106 112 ARG B N 1
ATOM 5821 C CA . ARG B 1 112 ? -33.21914 78.11693 82.13048 1.000 56.28308 112 ARG B CA 1
ATOM 5822 C C . ARG B 1 112 ? -32.16608 77.61336 81.14836 1.000 59.49411 112 ARG B C 1
ATOM 5823 O O . ARG B 1 112 ? -31.27085 78.35680 80.74386 1.000 61.11208 112 ARG B O 1
ATOM 5827 N N . LEU B 1 113 ? -32.29126 76.34869 80.75549 1.000 49.41127 113 LEU B N 1
ATOM 5828 C CA . LEU B 1 113 ? -31.29561 75.72598 79.89240 1.000 40.54046 113 LEU B CA 1
ATOM 5829 C C . LEU B 1 113 ? -31.23302 76.43100 78.54428 1.000 42.47966 113 LEU B C 1
ATOM 5830 O O . LEU B 1 113 ? -32.25000 76.55629 77.85595 1.000 43.21562 113 LEU B O 1
ATOM 5846 N N . ASN B 1 114 ? -30.03974 76.88602 78.16301 1.000 35.12145 114 ASN B N 1
ATOM 5847 C CA . ASN B 1 114 ? -29.83001 77.42831 76.82886 1.000 37.04745 114 ASN B CA 1
ATOM 5848 C C . ASN B 1 114 ? -29.52874 76.29439 75.84874 1.000 33.19717 114 ASN B C 1
ATOM 5849 O O . ASN B 1 114 ? -29.32608 75.14033 76.23195 1.000 26.37842 114 ASN B O 1
ATOM 5860 N N . GLU B 1 115 ? -29.50331 76.64266 74.56138 1.000 20.49011 115 GLU B N 1
ATOM 5861 C CA . GLU B 1 115 ? -29.38967 75.63201 73.51434 1.000 23.52443 115 GLU B CA 1
ATOM 5862 C C . GLU B 1 115 ? -28.15175 74.76259 73.70576 1.000 32.52293 115 GLU B C 1
ATOM 5863 O O . GLU B 1 115 ? -28.22295 73.53176 73.60388 1.000 23.93571 115 GLU B O 1
ATOM 5875 N N . ALA B 1 116 ? -27.00167 75.38586 73.97233 1.000 32.05750 116 ALA B N 1
ATOM 5876 C CA . ALA B 1 116 ? -25.77126 74.61794 74.13829 1.000 31.06307 116 ALA B CA 1
ATOM 5877 C C . ALA B 1 116 ? -25.92551 73.55657 75.22084 1.000 26.28041 116 ALA B C 1
ATOM 5878 O O . ALA B 1 116 ? -25.48444 72.41356 75.04946 1.000 23.16057 116 ALA B O 1
ATOM 5885 N N . ALA B 1 117 ? -26.55748 73.91349 76.34063 1.000 23.35662 117 ALA B N 1
ATOM 5886 C CA . ALA B 1 117 ? -26.74119 72.95295 77.42276 1.000 28.46824 117 ALA B CA 1
ATOM 5887 C C . ALA B 1 117 ? -27.68659 71.83239 77.00983 1.000 25.61987 117 ALA B C 1
ATOM 5888 O O . ALA B 1 117 ? -27.48961 70.67272 77.39187 1.000 20.10441 117 ALA B O 1
ATOM 5895 N N . CYS B 1 118 ? -28.71892 72.15655 76.23008 1.000 20.04958 118 CYS B N 1
ATOM 5896 C CA . CYS B 1 118 ? -29.63560 71.12196 75.76633 1.000 18.53988 118 CYS B CA 1
ATOM 5897 C C . CYS B 1 118 ? -28.95137 70.19204 74.77476 1.000 24.62281 118 CYS B C 1
ATOM 5898 O O . CYS B 1 118 ? -29.16568 68.97477 74.80708 1.000 13.22301 118 CYS B O 1
ATOM 5906 N N . LYS B 1 119 ? -28.12707 70.74846 73.88367 1.000 20.17622 119 LYS B N 1
ATOM 5907 C CA . LYS B 1 119 ? -27.40715 69.91812 72.92489 1.000 23.63593 119 LYS B CA 1
ATOM 5908 C C . LYS B 1 119 ? -26.54910 68.87907 73.63426 1.000 27.00594 119 LYS B C 1
ATOM 5909 O O . LYS B 1 119 ? -26.49909 67.71677 73.21398 1.000 16.60708 119 LYS B O 1
ATOM 5928 N N . LYS B 1 120 ? -25.86236 69.27557 74.70922 1.000 21.76482 120 LYS B N 1
ATOM 5929 C CA . LYS B 1 120 ? -25.03318 68.32373 75.44009 1.000 24.18616 120 LYS B CA 1
ATOM 5930 C C . LYS B 1 120 ? -25.88903 67.23451 76.07379 1.000 22.27839 120 LYS B C 1
ATOM 5931 O O . LYS B 1 120 ? -25.56131 66.04372 75.99956 1.000 20.07465 120 LYS B O 1
ATOM 5950 N N . ILE B 1 121 ? -26.98661 67.63404 76.72314 1.000 19.42251 121 ILE B N 1
ATOM 5951 C CA . ILE B 1 121 ? -27.86751 66.66525 77.36895 1.000 18.21546 121 ILE B CA 1
ATOM 5952 C C . ILE B 1 121 ? -28.37950 65.65743 76.34991 1.000 20.77918 121 ILE B C 1
ATOM 5953 O O . ILE B 1 121 ? -28.43180 64.45180 76.61903 1.000 17.36346 121 ILE B O 1
ATOM 5969 N N . ILE B 1 122 ? -28.73795 66.12677 75.15466 1.000 16.00055 122 ILE B N 1
ATOM 5970 C CA . ILE B 1 122 ? -29.31548 65.22865 74.16197 1.000 19.08570 122 ILE B CA 1
ATOM 5971 C C . ILE B 1 122 ? -28.26246 64.26606 73.63164 1.000 17.08903 122 ILE B C 1
ATOM 5972 O O . ILE B 1 122 ? -28.52776 63.06967 73.46148 1.000 10.65797 122 ILE B O 1
ATOM 5988 N N . ILE B 1 123 ? -27.05679 64.76598 73.35046 1.000 18.52837 123 ILE B N 1
ATOM 5989 C CA . ILE B 1 123 ? -25.98386 63.88289 72.89854 1.000 21.94143 123 ILE B CA 1
ATOM 5990 C C . ILE B 1 123 ? -25.71884 62.80723 73.94423 1.000 15.93098 123 ILE B C 1
ATOM 5991 O O . ILE B 1 123 ? -25.62140 61.61482 73.63007 1.000 15.71129 123 ILE B O 1
ATOM 6007 N N . THR B 1 124 ? -25.60173 63.21767 75.20768 1.000 14.88265 124 THR B N 1
ATOM 6008 C CA . THR B 1 124 ? -25.37380 62.26258 76.28580 1.000 18.37489 124 THR B CA 1
ATOM 6009 C C . THR B 1 124 ? -26.49933 61.23866 76.35424 1.000 11.23764 124 THR B C 1
ATOM 6010 O O . THR B 1 124 ? -26.25283 60.02902 76.42599 1.000 17.20366 124 THR B O 1
ATOM 6021 N N . LEU B 1 125 ? -27.74823 61.70710 76.33374 1.000 15.57558 125 LEU B N 1
ATOM 6022 C CA . LEU B 1 125 ? -28.88117 60.79396 76.43612 1.000 15.38404 125 LEU B CA 1
ATOM 6023 C C . LEU B 1 125 ? -28.90981 59.82417 75.26182 1.000 11.43283 125 LEU B C 1
ATOM 6024 O O . LEU B 1 125 ? -29.09175 58.61509 75.44344 1.000 13.27839 125 LEU B O 1
ATOM 6040 N N . VAL B 1 126 ? -28.72905 60.33705 74.04367 1.000 11.50907 126 VAL B N 1
ATOM 6041 C CA . VAL B 1 126 ? -28.77705 59.47259 72.86800 1.000 11.67842 126 VAL B CA 1
ATOM 6042 C C . VAL B 1 126 ? -27.64673 58.45419 72.91245 1.000 15.14260 126 VAL B C 1
ATOM 6043 O O . VAL B 1 126 ? -27.83882 57.27379 72.59351 1.000 13.20907 126 VAL B O 1
ATOM 6056 N N . THR B 1 127 ? -26.44745 58.89666 73.29537 1.000 16.07735 127 THR B N 1
ATOM 6057 C CA . THR B 1 127 ? -25.31430 57.98375 73.38695 1.000 14.56515 127 THR B CA 1
ATOM 6058 C C . THR B 1 127 ? -25.55597 56.92688 74.45627 1.000 19.94498 127 THR B C 1
ATOM 6059 O O . THR B 1 127 ? -25.33811 55.73098 74.22755 1.000 17.88951 127 THR B O 1
ATOM 6070 N N . ALA B 1 128 ? -26.00843 57.35359 75.63682 1.000 15.98330 128 ALA B N 1
ATOM 6071 C CA . ALA B 1 128 ? -26.25533 56.40780 76.71925 1.000 13.07778 128 ALA B CA 1
ATOM 6072 C C . ALA B 1 128 ? -27.30084 55.37713 76.31167 1.000 17.10303 128 ALA B C 1
ATOM 6073 O O . ALA B 1 128 ? -27.12437 54.17394 76.53310 1.000 10.97519 128 ALA B O 1
ATOM 6080 N N . LEU B 1 129 ? -28.40029 55.83031 75.70703 1.000 11.47942 129 LEU B N 1
ATOM 6081 C CA . LEU B 1 129 ? -29.44247 54.89267 75.30604 1.000 11.07071 129 LEU B CA 1
ATOM 6082 C C . LEU B 1 129 ? -28.97900 53.98607 74.17155 1.000 10.83521 129 LEU B C 1
ATOM 6083 O O . LEU B 1 129 ? -29.39721 52.82520 74.10269 1.000 12.62791 129 LEU B O 1
ATOM 6099 N N . ASN B 1 130 ? -28.12463 54.48450 73.27303 1.000 14.09832 130 ASN B N 1
ATOM 6100 C CA . ASN B 1 130 ? -27.58072 53.60750 72.23962 1.000 12.85526 130 ASN B CA 1
ATOM 6101 C C . ASN B 1 130 ? -26.74531 52.49670 72.85993 1.000 15.18696 130 ASN B C 1
ATOM 6102 O O . ASN B 1 130 ? -26.82996 51.33385 72.43973 1.000 12.20910 130 ASN B O 1
ATOM 6113 N N . ASP B 1 131 ? -25.92618 52.82814 73.86400 1.000 11.54789 131 ASP B N 1
ATOM 6114 C CA A ASP B 1 131 ? -25.15435 51.80716 74.55378 0.651 17.59231 131 ASP B CA 1
ATOM 6115 C CA B ASP B 1 131 ? -25.15420 51.81288 74.56618 0.349 14.25139 131 ASP B CA 1
ATOM 6116 C C . ASP B 1 131 ? -26.07609 50.73838 75.15800 1.000 15.36336 131 ASP B C 1
ATOM 6117 O O . ASP B 1 131 ? -25.77420 49.54874 75.08507 1.000 13.22119 131 ASP B O 1
ATOM 6134 N N . LEU B 1 132 ? -27.19522 51.16765 75.73657 1.000 12.39863 132 LEU B N 1
ATOM 6135 C CA . LEU B 1 132 ? -28.15391 50.19337 76.25736 1.000 12.82207 132 LEU B CA 1
ATOM 6136 C C . LEU B 1 132 ? -28.72016 49.33786 75.13380 1.000 8.78766 132 LEU B C 1
ATOM 6137 O O . LEU B 1 132 ? -28.86661 48.11930 75.28462 1.000 13.37131 132 LEU B O 1
ATOM 6153 N N . HIS B 1 133 ? -29.02870 49.95646 73.99177 1.000 12.94558 133 HIS B N 1
ATOM 6154 C CA . HIS B 1 133 ? -29.63338 49.23683 72.87801 1.000 9.09022 133 HIS B CA 1
ATOM 6155 C C . HIS B 1 133 ? -28.69632 48.20372 72.26433 1.000 9.42008 133 HIS B C 1
ATOM 6156 O O . HIS B 1 133 ? -29.16794 47.30116 71.56556 1.000 11.46691 133 HIS B O 1
ATOM 6170 N N . LYS B 1 134 ? -27.38680 48.31229 72.49682 1.000 11.47786 134 LYS B N 1
ATOM 6171 C CA . LYS B 1 134 ? -26.47430 47.27305 72.03510 1.000 13.90981 134 LYS B CA 1
ATOM 6172 C C . LYS B 1 134 ? -26.80033 45.91930 72.64844 1.000 16.70271 134 LYS B C 1
ATOM 6173 O O . LYS B 1 134 ? -26.48801 44.89031 72.04213 1.000 17.91995 134 LYS B O 1
ATOM 6192 N N . ASN B 1 135 ? -27.44084 45.89825 73.81728 1.000 16.91073 135 ASN B N 1
ATOM 6193 C CA . ASN B 1 135 ? -27.89242 44.67286 74.46022 1.000 16.42669 135 ASN B CA 1
ATOM 6194 C C . ASN B 1 135 ? -29.29507 44.26836 74.02194 1.000 17.63498 135 ASN B C 1
ATOM 6195 O O . ASN B 1 135 ? -29.86569 43.33379 74.59489 1.000 10.35717 135 ASN B O 1
ATOM 6206 N N . ASN B 1 136 ? -29.85454 44.94671 73.01908 1.000 8.09160 136 ASN B N 1
ATOM 6207 C CA . ASN B 1 136 ? -31.23025 44.71809 72.57660 1.000 11.30389 136 ASN B CA 1
ATOM 6208 C C . ASN B 1 136 ? -32.21217 44.87569 73.73499 1.000 8.60654 136 ASN B C 1
ATOM 6209 O O . ASN B 1 136 ? -33.18918 44.13494 73.86522 1.000 10.83289 136 ASN B O 1
ATOM 6220 N N . ILE B 1 137 ? -31.95480 45.86985 74.57766 1.000 13.44368 137 ILE B N 1
ATOM 6221 C CA . ILE B 1 137 ? -32.86651 46.26920 75.63979 1.000 13.95364 137 ILE B CA 1
ATOM 6222 C C . ILE B 1 137 ? -33.29917 47.70136 75.37892 1.000 13.28218 137 ILE B C 1
ATOM 6223 O O . ILE B 1 137 ? -32.48772 48.54332 74.97263 1.000 12.35429 137 ILE B O 1
ATOM 6239 N N . VAL B 1 138 ? -34.57634 47.98539 75.60104 1.000 10.20020 138 VAL B N 1
ATOM 6240 C CA A VAL B 1 138 ? -35.13107 49.32170 75.44913 0.452 14.66705 138 VAL B CA 1
ATOM 6241 C CA B VAL B 1 138 ? -35.14219 49.31414 75.44623 0.548 17.49060 138 VAL B CA 1
ATOM 6242 C C . VAL B 1 138 ? -35.58346 49.80296 76.82081 1.000 12.57367 138 VAL B C 1
ATOM 6243 O O . VAL B 1 138 ? -36.24435 49.05796 77.55676 1.000 11.18116 138 VAL B O 1
ATOM 6265 N N . HIS B 1 139 ? -35.22998 51.04079 77.16299 1.000 12.08245 139 HIS B N 1
ATOM 6266 C CA . HIS B 1 139 ? -35.63394 51.57910 78.45918 1.000 8.79496 139 HIS B CA 1
ATOM 6267 C C . HIS B 1 139 ? -37.15023 51.55630 78.60450 1.000 10.07213 139 HIS B C 1
ATOM 6268 O O . HIS B 1 139 ? -37.68503 51.05451 79.60119 1.000 8.04312 139 HIS B O 1
ATOM 6282 N N . ASN B 1 140 ? -37.85838 52.10682 77.62073 1.000 7.41678 140 ASN B N 1
ATOM 6283 C CA . ASN B 1 140 ? -39.30456 52.00842 77.44791 1.000 18.47315 140 ASN B CA 1
ATOM 6284 C C . ASN B 1 140 ? -40.07924 52.95305 78.35863 1.000 14.75264 140 ASN B C 1
ATOM 6285 O O . ASN B 1 140 ? -41.31374 52.96933 78.28705 1.000 17.62369 140 ASN B O 1
ATOM 6296 N N . ASP B 1 141 ? -39.41943 53.72324 79.21790 1.000 14.54615 141 ASP B N 1
ATOM 6297 C CA . ASP B 1 141 ? -40.09002 54.79151 79.95276 1.000 8.59854 141 ASP B CA 1
ATOM 6298 C C . ASP B 1 141 ? -39.19239 56.02156 80.04896 1.000 14.93684 141 ASP B C 1
ATOM 6299 O O . ASP B 1 141 ? -39.01405 56.60588 81.11796 1.000 14.38477 141 ASP B O 1
ATOM 6308 N N . VAL B 1 142 ? -38.59057 56.41677 78.92748 1.000 10.56386 142 VAL B N 1
ATOM 6309 C CA . VAL B 1 142 ? -37.77257 57.62285 78.91344 1.000 9.24909 142 VAL B CA 1
ATOM 6310 C C . VAL B 1 142 ? -38.66610 58.84287 79.09026 1.000 12.76640 142 VAL B C 1
ATOM 6311 O O . VAL B 1 142 ? -39.66059 59.01540 78.37252 1.000 14.15320 142 VAL B O 1
ATOM 6324 N N . LYS B 1 143 ? -38.31040 59.70241 80.04113 1.000 16.25962 143 LYS B N 1
ATOM 6325 C CA . LYS B 1 143 ? -39.07880 60.91329 80.30262 1.000 13.99243 143 LYS B CA 1
ATOM 6326 C C . LYS B 1 143 ? -38.27993 61.80379 81.24375 1.000 14.99002 143 LYS B C 1
ATOM 6327 O O . LYS B 1 143 ? -37.30184 61.37336 81.86058 1.000 13.93752 143 LYS B O 1
ATOM 6346 N N . LEU B 1 144 ? -38.72005 63.05932 81.34980 1.000 16.80425 144 LEU B N 1
ATOM 6347 C CA . LEU B 1 144 ? -38.01335 64.02342 82.18545 1.000 16.25912 144 LEU B CA 1
ATOM 6348 C C . LEU B 1 144 ? -37.83638 63.50132 83.60462 1.000 14.63616 144 LEU B C 1
ATOM 6349 O O . LEU B 1 144 ? -36.77598 63.67605 84.21432 1.000 15.22112 144 LEU B O 1
ATOM 6365 N N . GLU B 1 145 ? -38.87248 62.86359 84.14941 1.000 16.53877 145 GLU B N 1
ATOM 6366 C CA . GLU B 1 145 ? -38.83602 62.40060 85.52895 1.000 14.17884 145 GLU B CA 1
ATOM 6367 C C . GLU B 1 145 ? -37.91398 61.20259 85.72120 1.000 18.95655 145 GLU B C 1
ATOM 6368 O O . GLU B 1 145 ? -37.52230 60.91719 86.85793 1.000 13.85427 145 GLU B O 1
ATOM 6380 N N . ASN B 1 146 ? -37.55403 60.50152 84.64508 1.000 13.77322 146 ASN B N 1
ATOM 6381 C CA . ASN B 1 146 ? -36.64677 59.36406 84.71541 1.000 14.45798 146 ASN B CA 1
ATOM 6382 C C . ASN B 1 146 ? -35.23303 59.72456 84.26584 1.000 19.93475 146 ASN B C 1
ATOM 6383 O O . ASN B 1 146 ? -34.42465 58.83120 83.98592 1.000 14.41802 146 ASN B O 1
ATOM 6394 N N . LEU B 1 147 ? -34.92294 61.01539 84.18942 1.000 14.76463 147 LEU B N 1
ATOM 6395 C CA . LEU B 1 147 ? -33.59616 61.50822 83.83174 1.000 13.62936 147 LEU B CA 1
ATOM 6396 C C . LEU B 1 147 ? -33.11245 62.36648 84.99951 1.000 18.91351 147 LEU B C 1
ATOM 6397 O O . LEU B 1 147 ? -33.35500 63.57464 85.03916 1.000 18.48967 147 LEU B O 1
ATOM 6413 N N . LEU B 1 148 ? -32.45682 61.73610 85.96935 1.000 14.41015 148 LEU B N 1
ATOM 6414 C CA . LEU B 1 148 ? -31.86942 62.48212 87.07150 1.000 17.32994 148 LEU B CA 1
ATOM 6415 C C . LEU B 1 148 ? -30.77898 63.41164 86.55140 1.000 17.83763 148 LEU B C 1
ATOM 6416 O O . LEU B 1 148 ? -30.06692 63.09313 85.59678 1.000 20.09264 148 LEU B O 1
ATOM 6432 N N . TYR B 1 149 ? -30.64409 64.57079 87.19402 1.000 21.30861 149 TYR B N 1
ATOM 6433 C CA . TYR B 1 149 ? -29.75469 65.61950 86.70514 1.000 15.72972 149 TYR B CA 1
ATOM 6434 C C . TYR B 1 149 ? -29.11561 66.33048 87.88651 1.000 19.04523 149 TYR B C 1
ATOM 6435 O O . TYR B 1 149 ? -29.81442 66.95509 88.69092 1.000 17.60796 149 TYR B O 1
ATOM 6453 N N . ASP B 1 150 ? -27.79164 66.22609 87.98622 1.000 20.30592 150 ASP B N 1
ATOM 6454 C CA . ASP B 1 150 ? -27.01176 66.92034 89.00529 1.000 21.89112 150 ASP B CA 1
ATOM 6455 C C . ASP B 1 150 ? -26.67038 68.30828 88.47501 1.000 21.03034 150 ASP B C 1
ATOM 6456 O O . ASP B 1 150 ? -25.82200 68.45253 87.58793 1.000 21.08297 150 ASP B O 1
ATOM 6465 N N . ARG B 1 151 ? -27.32808 69.33067 89.02470 1.000 23.54799 151 ARG B N 1
ATOM 6466 C CA . ARG B 1 151 ? -27.16176 70.68208 88.50117 1.000 33.11702 151 ARG B CA 1
ATOM 6467 C C . ARG B 1 151 ? -25.76402 71.22368 88.76378 1.000 28.03125 151 ARG B C 1
ATOM 6468 O O . ARG B 1 151 ? -25.26161 72.03974 87.98453 1.000 22.99872 151 ARG B O 1
ATOM 6489 N N . LYS B 1 152 ? -25.12527 70.79348 89.85095 1.000 25.22202 152 LYS B N 1
ATOM 6490 C CA . LYS B 1 152 ? -23.77248 71.25545 90.13908 1.000 19.86362 152 LYS B CA 1
ATOM 6491 C C . LYS B 1 152 ? -22.81372 70.85432 89.02622 1.000 25.65828 152 LYS B C 1
ATOM 6492 O O . LYS B 1 152 ? -22.08512 71.69288 88.48366 1.000 17.46397 152 LYS B O 1
ATOM 6511 N N . LYS B 1 153 ? -22.80894 69.57410 88.66380 1.000 16.71599 153 LYS B N 1
ATOM 6512 C CA . LYS B 1 153 ? -21.87535 69.04390 87.68044 1.000 16.41727 153 LYS B CA 1
ATOM 6513 C C . LYS B 1 153 ? -22.46592 68.95838 86.27908 1.000 23.00500 153 LYS B C 1
ATOM 6514 O O . LYS B 1 153 ? -21.76918 68.52686 85.35463 1.000 16.63013 153 LYS B O 1
ATOM 6533 N N . LYS B 1 154 ? -23.72511 69.35562 86.09923 1.000 15.08549 154 LYS B N 1
ATOM 6534 C CA . LYS B 1 154 ? -24.40932 69.22276 84.81424 1.000 25.39419 154 LYS B CA 1
ATOM 6535 C C . LYS B 1 154 ? -24.33215 67.78569 84.31106 1.000 19.17097 154 LYS B C 1
ATOM 6536 O O . LYS B 1 154 ? -24.07895 67.53068 83.13238 1.000 20.17930 154 LYS B O 1
ATOM 6555 N N . ARG B 1 155 ? -24.53466 66.83371 85.21630 1.000 19.88594 155 ARG B N 1
ATOM 6556 C CA . ARG B 1 155 ? -24.41862 65.41959 84.89470 1.000 19.99893 155 ARG B CA 1
ATOM 6557 C C . ARG B 1 155 ? -25.79202 64.76400 84.86126 1.000 20.84862 155 ARG B C 1
ATOM 6558 O O . ARG B 1 155 ? -26.63620 65.01623 85.72680 1.000 18.31326 155 ARG B O 1
ATOM 6579 N N . LEU B 1 156 ? -25.99754 63.91172 83.86212 1.000 20.53172 156 LEU B N 1
ATOM 6580 C CA . LEU B 1 156 ? -27.27539 63.26719 83.60517 1.000 15.52927 156 LEU B CA 1
ATOM 6581 C C . LEU B 1 156 ? -27.18008 61.78321 83.92301 1.000 13.72189 156 LEU B C 1
ATOM 6582 O O . LEU B 1 156 ? -26.17068 61.13714 83.62330 1.000 14.68823 156 LEU B O 1
ATOM 6598 N N . PHE B 1 157 ? -28.23534 61.24862 84.53274 1.000 15.68142 157 PHE B N 1
ATOM 6599 C CA . PHE B 1 157 ? -28.32094 59.82770 84.84656 1.000 15.15076 157 PHE B CA 1
ATOM 6600 C C . PHE B 1 157 ? -29.68450 59.30567 84.41360 1.000 17.60705 157 PHE B C 1
ATOM 6601 O O . PHE B 1 157 ? -30.71577 59.80724 84.87167 1.000 20.60703 157 PHE B O 1
ATOM 6618 N N . VAL B 1 158 ? -29.68733 58.30360 83.53377 1.000 10.25677 158 VAL B N 1
ATOM 6619 C CA . VAL B 1 158 ? -30.90737 57.56251 83.23025 1.000 10.94729 158 VAL B CA 1
ATOM 6620 C C . VAL B 1 158 ? -31.23642 56.65936 84.40974 1.000 10.21871 158 VAL B C 1
ATOM 6621 O O . VAL B 1 158 ? -30.35577 55.97368 84.94482 1.000 15.00386 158 VAL B O 1
ATOM 6634 N N . CYS B 1 159 ? -32.50391 56.64878 84.82320 1.000 9.82915 159 CYS B N 1
ATOM 6635 C CA . CYS B 1 159 ? -32.90441 55.88623 85.99711 1.000 16.68675 159 CYS B CA 1
ATOM 6636 C C . CYS B 1 159 ? -34.23027 55.17543 85.75901 1.000 12.44691 159 CYS B C 1
ATOM 6637 O O . CYS B 1 159 ? -34.90680 55.37969 84.74871 1.000 15.89453 159 CYS B O 1
ATOM 6645 N N . ASP B 1 160 ? -34.58519 54.32509 86.72658 1.000 14.40773 160 ASP B N 1
ATOM 6646 C CA . ASP B 1 160 ? -35.84858 53.58179 86.77433 1.000 18.22432 160 ASP B CA 1
ATOM 6647 C C . ASP B 1 160 ? -36.03116 52.66944 85.55553 1.000 14.97460 160 ASP B C 1
ATOM 6648 O O . ASP B 1 160 ? -36.81796 52.93251 84.64443 1.000 14.16090 160 ASP B O 1
ATOM 6657 N N . TYR B 1 161 ? -35.25673 51.59077 85.55816 1.000 14.60906 161 TYR B N 1
ATOM 6658 C CA . TYR B 1 161 ? -35.34210 50.55523 84.53599 1.000 14.64006 161 TYR B CA 1
ATOM 6659 C C . TYR B 1 161 ? -36.44080 49.52920 84.81060 1.000 14.91996 161 TYR B C 1
ATOM 6660 O O . TYR B 1 161 ? -36.38232 48.41718 84.27390 1.000 18.21917 161 TYR B O 1
ATOM 6678 N N . GLY B 1 162 ? -37.45151 49.88387 85.60654 1.000 12.99178 162 GLY B N 1
ATOM 6679 C CA . GLY B 1 162 ? -38.48399 48.93191 85.97503 1.000 16.39933 162 GLY B CA 1
ATOM 6680 C C . GLY B 1 162 ? -39.37640 48.49188 84.83379 1.000 11.41971 162 GLY B C 1
ATOM 6681 O O . GLY B 1 162 ? -40.02323 47.44558 84.94053 1.000 10.43892 162 GLY B O 1
ATOM 6685 N N . LEU B 1 163 ? -39.43102 49.26072 83.74657 1.000 13.54915 163 LEU B N 1
ATOM 6686 C CA . LEU B 1 163 ? -40.27437 48.92870 82.60563 1.000 9.76169 163 LEU B CA 1
ATOM 6687 C C . LEU B 1 163 ? -39.45388 48.57369 81.37045 1.000 14.02233 163 LEU B C 1
ATOM 6688 O O . LEU B 1 163 ? -39.97113 48.62097 80.24935 1.000 13.47307 163 LEU B O 1
ATOM 6704 N N . SER B 1 164 ? -38.18960 48.20455 81.55778 1.000 6.28496 164 SER B N 1
ATOM 6705 C CA . SER B 1 164 ? -37.32981 47.84872 80.43874 1.000 12.47583 164 SER B CA 1
ATOM 6706 C C . SER B 1 164 ? -37.77816 46.53716 79.80767 1.000 11.40396 164 SER B C 1
ATOM 6707 O O . SER B 1 164 ? -38.30082 45.64294 80.47889 1.000 6.33294 164 SER B O 1
ATOM 6715 N N . ARG B 1 165 ? -37.55990 46.42658 78.49812 1.000 10.16480 165 ARG B N 1
ATOM 6716 C CA . ARG B 1 165 ? -38.01843 45.27401 77.73887 1.000 13.59794 165 ARG B CA 1
ATOM 6717 C C . ARG B 1 165 ? -36.97147 44.88539 76.70435 1.000 12.70087 165 ARG B C 1
ATOM 6718 O O . ARG B 1 165 ? -36.11393 45.68589 76.32140 1.000 11.42506 165 ARG B O 1
ATOM 6739 N N . ILE B 1 166 ? -37.06074 43.63548 76.24811 1.000 15.06807 166 ILE B N 1
ATOM 6740 C CA . ILE B 1 166 ? -36.17265 43.11072 75.21827 1.000 9.56434 166 ILE B CA 1
ATOM 6741 C C . ILE B 1 166 ? -36.78363 43.39697 73.85571 1.000 9.96174 166 ILE B C 1
ATOM 6742 O O . ILE B 1 166 ? -37.99479 43.24233 73.65309 1.000 9.60493 166 ILE B O 1
ATOM 6758 N N . VAL B 1 167 ? -35.93579 43.80690 72.91046 1.000 13.72762 167 VAL B N 1
ATOM 6759 C CA . VAL B 1 167 ? -36.40786 44.10505 71.56646 1.000 11.27545 167 VAL B CA 1
ATOM 6760 C C . VAL B 1 167 ? -37.07275 42.87545 70.96607 1.000 18.27974 167 VAL B C 1
ATOM 6761 O O . VAL B 1 167 ? -36.59160 41.74383 71.11212 1.000 14.59633 167 VAL B O 1
ATOM 6774 N N . GLY B 1 168 ? -38.20233 43.09309 70.29799 1.000 11.01701 168 GLY B N 1
ATOM 6775 C CA . GLY B 1 168 ? -38.88693 42.03500 69.59320 1.000 14.89910 168 GLY B CA 1
ATOM 6776 C C . GLY B 1 168 ? -39.97103 41.32492 70.37239 1.000 16.03962 168 GLY B C 1
ATOM 6777 O O . GLY B 1 168 ? -40.68306 40.49898 69.78917 1.000 12.50755 168 GLY B O 1
ATOM 6781 N N . THR B 1 169 ? -40.10787 41.59533 71.66531 1.000 10.02803 169 THR B N 1
ATOM 6782 C CA . THR B 1 169 ? -41.19135 41.00935 72.43536 1.000 12.62382 169 THR B CA 1
ATOM 6783 C C . THR B 1 169 ? -42.47037 41.82447 72.24967 1.000 13.31937 169 THR B C 1
ATOM 6784 O O . THR B 1 169 ? -42.41444 43.03744 72.02866 1.000 14.92219 169 THR B O 1
ATOM 6795 N N . PRO B 1 170 ? -43.63640 41.18579 72.33856 1.000 9.89325 170 PRO B N 1
ATOM 6796 C CA . PRO B 1 170 ? -44.88787 41.93340 72.14369 1.000 14.55976 170 PRO B CA 1
ATOM 6797 C C . PRO B 1 170 ? -45.05632 42.98934 73.22536 1.000 14.64435 170 PRO B C 1
ATOM 6798 O O . PRO B 1 170 ? -44.68058 42.78483 74.38083 1.000 14.13501 170 PRO B O 1
ATOM 6809 N N . SER B 1 171 ? -45.62925 44.12480 72.84465 1.000 13.34914 171 SER B N 1
ATOM 6810 C CA . SER B 1 171 ? -45.73912 45.26720 73.73937 1.000 13.82924 171 SER B CA 1
ATOM 6811 C C . SER B 1 171 ? -47.15736 45.40740 74.28686 1.000 18.74507 171 SER B C 1
ATOM 6812 O O . SER B 1 171 ? -48.11675 44.84371 73.75600 1.000 21.91967 171 SER B O 1
ATOM 6820 N N . PHE B 1 172 ? -47.26799 46.16308 75.37950 1.000 17.38756 172 PHE B N 1
ATOM 6821 C CA . PHE B 1 172 ? -48.54278 46.53657 75.97654 1.000 21.79424 172 PHE B CA 1
ATOM 6822 C C . PHE B 1 172 ? -48.40713 47.97587 76.45614 1.000 22.78198 172 PHE B C 1
ATOM 6823 O O . PHE B 1 172 ? -47.32625 48.56984 76.40652 1.000 15.11569 172 PHE B O 1
ATOM 6840 N N . TYR B 1 173 ? -49.52528 48.55646 76.88445 1.000 15.27380 173 TYR B N 1
ATOM 6841 C CA . TYR B 1 173 ? -49.57243 49.98239 77.20232 1.000 15.50822 173 TYR B CA 1
ATOM 6842 C C . TYR B 1 173 ? -49.00783 50.25793 78.60107 1.000 24.12512 173 TYR B C 1
ATOM 6843 O O . TYR B 1 173 ? -49.68883 50.75597 79.49723 1.000 16.77569 173 TYR B O 1
ATOM 6861 N N . ASP B 1 174 ? -47.73278 49.92031 78.77969 1.000 18.18787 174 ASP B N 1
ATOM 6862 C CA . ASP B 1 174 ? -47.02457 50.27517 80.00076 1.000 20.35743 174 ASP B CA 1
ATOM 6863 C C . ASP B 1 174 ? -46.27985 51.59261 79.80316 1.000 12.44356 174 ASP B C 1
ATOM 6864 O O . ASP B 1 174 ? -46.05133 52.04429 78.67881 1.000 17.02192 174 ASP B O 1
ATOM 6873 N N . GLY B 1 175 ? -45.91784 52.21876 80.91834 1.000 17.91915 175 GLY B N 1
ATOM 6874 C CA . GLY B 1 175 ? -45.20684 53.47943 80.86446 1.000 17.97148 175 GLY B CA 1
ATOM 6875 C C . GLY B 1 175 ? -46.11719 54.68795 80.82255 1.000 15.27318 175 GLY B C 1
ATOM 6876 O O . GLY B 1 175 ? -47.24794 54.64159 81.31520 1.000 20.51446 175 GLY B O 1
ATOM 6880 N N . THR B 1 176 ? -45.63850 55.76934 80.21172 1.000 16.36663 176 THR B N 1
ATOM 6881 C CA . THR B 1 176 ? -46.29655 57.07088 80.25160 1.000 16.08575 176 THR B CA 1
ATOM 6882 C C . THR B 1 176 ? -46.88390 57.37942 78.88025 1.000 13.00539 176 THR B C 1
ATOM 6883 O O . THR B 1 176 ? -46.14489 57.60024 77.91418 1.000 14.57304 176 THR B O 1
ATOM 6894 N N . THR B 1 177 ? -48.21584 57.43566 78.81915 1.000 15.68146 177 THR B N 1
ATOM 6895 C CA . THR B 1 177 ? -48.91829 57.56801 77.54780 1.000 12.80490 177 THR B CA 1
ATOM 6896 C C . THR B 1 177 ? -48.38522 58.73399 76.72529 1.000 12.59329 177 THR B C 1
ATOM 6897 O O . THR B 1 177 ? -48.18348 58.61419 75.51222 1.000 13.52571 177 THR B O 1
ATOM 6908 N N . VAL B 1 178 ? -48.15584 59.87711 77.36504 1.000 11.16672 178 VAL B N 1
ATOM 6909 C CA . VAL B 1 178 ? -47.87017 61.09671 76.61773 1.000 15.07314 178 VAL B CA 1
ATOM 6910 C C . VAL B 1 178 ? -46.47066 61.05970 76.01586 1.000 12.22527 178 VAL B C 1
ATOM 6911 O O . VAL B 1 178 ? -46.07168 61.98504 75.29991 1.000 9.70127 178 VAL B O 1
ATOM 6924 N N . TYR B 1 179 ? -45.71794 59.99666 76.29562 1.000 10.23867 179 TYR B N 1
ATOM 6925 C CA . TYR B 1 179 ? -44.43536 59.76083 75.64585 1.000 12.16103 179 TYR B CA 1
ATOM 6926 C C . TYR B 1 179 ? -44.49163 58.58617 74.67021 1.000 14.57677 179 TYR B C 1
ATOM 6927 O O . TYR B 1 179 ? -43.44782 58.17054 74.15408 1.000 12.47897 179 TYR B O 1
ATOM 6945 N N . PHE B 1 180 ? -45.67788 58.03634 74.41148 1.000 14.42974 180 PHE B N 1
ATOM 6946 C CA . PHE B 1 180 ? -45.79375 56.87448 73.53707 1.000 11.61368 180 PHE B CA 1
ATOM 6947 C C . PHE B 1 180 ? -45.53041 57.26103 72.08543 1.000 10.75860 180 PHE B C 1
ATOM 6948 O O . PHE B 1 180 ? -46.02317 58.28212 71.60179 1.000 18.63075 180 PHE B O 1
ATOM 6965 N N . SER B 1 181 ? -44.77272 56.42584 71.37931 1.000 12.40990 181 SER B N 1
ATOM 6966 C CA . SER B 1 181 ? -44.56123 56.62055 69.95374 1.000 16.55304 181 SER B CA 1
ATOM 6967 C C . SER B 1 181 ? -45.78622 56.16772 69.16690 1.000 15.22303 181 SER B C 1
ATOM 6968 O O . SER B 1 181 ? -46.62149 55.41740 69.68043 1.000 10.90447 181 SER B O 1
ATOM 6976 N N . PRO B 1 182 ? -45.92243 56.61514 67.91125 1.000 13.03268 182 PRO B N 1
ATOM 6977 C CA . PRO B 1 182 ? -46.98942 56.05122 67.06053 1.000 18.11925 182 PRO B CA 1
ATOM 6978 C C . PRO B 1 182 ? -46.96950 54.53266 67.04107 1.000 15.75219 182 PRO B C 1
ATOM 6979 O O . PRO B 1 182 ? -48.02468 53.88929 67.08280 1.000 14.31828 182 PRO B O 1
ATOM 6990 N N . GLU B 1 183 ? -45.77311 53.94481 67.00478 1.000 13.90101 183 GLU B N 1
ATOM 6991 C CA . GLU B 1 183 ? -45.64893 52.49948 66.86614 1.000 16.96794 183 GLU B CA 1
ATOM 6992 C C . GLU B 1 183 ? -46.05281 51.78242 68.14733 1.000 13.85567 183 GLU B C 1
ATOM 6993 O O . GLU B 1 183 ? -46.65510 50.70345 68.09544 1.000 16.08256 183 GLU B O 1
ATOM 7005 N N . LYS B 1 184 ? -45.74422 52.36367 69.30852 1.000 12.67627 184 LYS B N 1
ATOM 7006 C CA . LYS B 1 184 ? -46.18922 51.75074 70.55621 1.000 13.44124 184 LYS B CA 1
ATOM 7007 C C . LYS B 1 184 ? -47.70271 51.84935 70.70108 1.000 11.99262 184 LYS B C 1
ATOM 7008 O O . LYS B 1 184 ? -48.34912 50.91336 71.18646 1.000 10.52021 184 LYS B O 1
ATOM 7027 N N . ILE B 1 185 ? -48.28508 52.97844 70.29271 1.000 12.12017 185 ILE B N 1
ATOM 7028 C CA . ILE B 1 185 ? -49.73888 53.11017 70.31977 1.000 13.05388 185 ILE B CA 1
ATOM 7029 C C . ILE B 1 185 ? -50.37770 52.04047 69.44426 1.000 12.31765 185 ILE B C 1
ATOM 7030 O O . ILE B 1 185 ? -51.43343 51.48827 69.77899 1.000 17.02872 185 ILE B O 1
ATOM 7046 N N . ARG B 1 186 ? -49.73613 51.71294 68.32287 1.000 15.19926 186 ARG B N 1
ATOM 7047 C CA . ARG B 1 186 ? -50.23892 50.71581 67.38847 1.000 21.10284 186 ARG B CA 1
ATOM 7048 C C . ARG B 1 186 ? -49.80230 49.29870 67.74866 1.000 26.06514 186 ARG B C 1
ATOM 7049 O O . ARG B 1 186 ? -49.88939 48.39604 66.90746 1.000 19.43518 186 ARG B O 1
ATOM 7070 N N . HIS B 1 187 ? -49.31828 49.09291 68.97130 1.000 20.12757 187 HIS B N 1
ATOM 7071 C CA . HIS B 1 187 ? -49.01958 47.76312 69.50024 1.000 20.43437 187 HIS B CA 1
ATOM 7072 C C . HIS B 1 187 ? -47.93846 47.03733 68.70152 1.000 17.51445 187 HIS B C 1
ATOM 7073 O O . HIS B 1 187 ? -47.95251 45.80833 68.60744 1.000 13.98472 187 HIS B O 1
ATOM 7087 N N . GLU B 1 188 ? -46.99771 47.76635 68.11080 1.000 15.63954 188 GLU B N 1
ATOM 7088 C CA . GLU B 1 188 ? -45.84530 47.10382 67.52111 1.000 14.49365 188 GLU B CA 1
ATOM 7089 C C . GLU B 1 188 ? -44.95168 46.53760 68.62371 1.000 16.23689 188 GLU B C 1
ATOM 7090 O O . GLU B 1 188 ? -44.99055 46.97692 69.77570 1.000 15.59952 188 GLU B O 1
ATOM 7102 N N . ALA B 1 189 ? -44.14125 45.54448 68.26040 1.000 12.59458 189 ALA B N 1
ATOM 7103 C CA . ALA B 1 189 ? -43.21200 44.95656 69.21726 1.000 13.39991 189 ALA B CA 1
ATOM 7104 C C . ALA B 1 189 ? -42.25032 46.01597 69.74738 1.000 12.39458 189 ALA B C 1
ATOM 7105 O O . ALA B 1 189 ? -41.95952 47.01313 69.08121 1.000 13.72361 189 ALA B O 1
ATOM 7112 N N . TYR B 1 190 ? -41.75678 45.79407 70.96430 1.000 10.50437 190 TYR B N 1
ATOM 7113 C CA . TYR B 1 190 ? -40.78951 46.71270 71.55020 1.000 10.80496 190 TYR B CA 1
ATOM 7114 C C . TYR B 1 190 ? -39.58324 46.86384 70.63205 1.000 16.94574 190 TYR B C 1
ATOM 7115 O O . TYR B 1 190 ? -39.10082 45.89002 70.04817 1.000 14.45670 190 TYR B O 1
ATOM 7133 N N . GLN B 1 191 ? -39.09542 48.09717 70.51150 1.000 13.71617 191 GLN B N 1
ATOM 7134 C CA . GLN B 1 191 ? -38.06041 48.42766 69.54225 1.000 17.76883 191 GLN B CA 1
ATOM 7135 C C . GLN B 1 191 ? -37.38510 49.72041 69.97207 1.000 15.29652 191 GLN B C 1
ATOM 7136 O O . GLN B 1 191 ? -37.96043 50.52904 70.70551 1.000 13.47180 191 GLN B O 1
ATOM 7150 N N . THR B 1 192 ? -36.15156 49.90797 69.49839 1.000 12.70207 192 THR B N 1
ATOM 7151 C CA . THR B 1 192 ? -35.38509 51.08121 69.90541 1.000 17.54620 192 THR B CA 1
ATOM 7152 C C . THR B 1 192 ? -36.14049 52.37362 69.62386 1.000 14.98768 192 THR B C 1
ATOM 7153 O O . THR B 1 192 ? -36.02074 53.34296 70.38238 1.000 12.32078 192 THR B O 1
ATOM 7164 N N . SER B 1 193 ? -36.92101 52.41078 68.54119 1.000 13.65389 193 SER B N 1
ATOM 7165 C CA . SER B 1 193 ? -37.60275 53.64330 68.16005 1.000 12.52880 193 SER B CA 1
ATOM 7166 C C . SER B 1 193 ? -38.56682 54.12879 69.23462 1.000 11.56866 193 SER B C 1
ATOM 7167 O O . SER B 1 193 ? -38.88965 55.32186 69.26664 1.000 14.47846 193 SER B O 1
ATOM 7175 N N . PHE B 1 194 ? -39.03801 53.23782 70.10991 1.000 14.59944 194 PHE B N 1
ATOM 7176 C CA . PHE B 1 194 ? -39.82229 53.68236 71.25758 1.000 14.09011 194 PHE B CA 1
ATOM 7177 C C . PHE B 1 194 ? -39.03432 54.69439 72.07953 1.000 8.94279 194 PHE B C 1
ATOM 7178 O O . PHE B 1 194 ? -39.54984 55.75363 72.45936 1.000 10.53381 194 PHE B O 1
ATOM 7195 N N . ASP B 1 195 ? -37.77895 54.36247 72.38536 1.000 12.88693 195 ASP B N 1
ATOM 7196 C CA . ASP B 1 195 ? -36.94063 55.25407 73.17620 1.000 12.58545 195 ASP B CA 1
ATOM 7197 C C . ASP B 1 195 ? -36.63955 56.54049 72.41912 1.000 11.54283 195 ASP B C 1
ATOM 7198 O O . ASP B 1 195 ? -36.61238 57.62362 73.01316 1.000 12.18997 195 ASP B O 1
ATOM 7207 N N . TRP B 1 196 ? -36.41086 56.44548 71.10750 1.000 9.61208 196 TRP B N 1
ATOM 7208 C CA . TRP B 1 196 ? -36.03130 57.63255 70.34811 1.000 12.39216 196 TRP B CA 1
ATOM 7209 C C . TRP B 1 196 ? -37.17862 58.63334 70.27769 1.000 12.70818 196 TRP B C 1
ATOM 7210 O O . TRP B 1 196 ? -36.94961 59.84735 70.32727 1.000 12.84025 196 TRP B O 1
ATOM 7231 N N . TRP B 1 197 ? -38.41998 58.15087 70.17233 1.000 15.75293 197 TRP B N 1
ATOM 7232 C CA . TRP B 1 197 ? -39.55983 59.06506 70.19022 1.000 10.85013 197 TRP B CA 1
ATOM 7233 C C . TRP B 1 197 ? -39.62495 59.81722 71.51478 1.000 8.07269 197 TRP B C 1
ATOM 7234 O O . TRP B 1 197 ? -39.81962 61.03834 71.54438 1.000 10.50336 197 TRP B O 1
ATOM 7255 N N . ALA B 1 198 ? -39.46013 59.09796 72.62710 1.000 11.05860 198 ALA B N 1
ATOM 7256 C CA . ALA B 1 198 ? -39.45556 59.74748 73.93344 1.000 14.97302 198 ALA B CA 1
ATOM 7257 C C . ALA B 1 198 ? -38.31236 60.74900 74.04479 1.000 16.97249 198 ALA B C 1
ATOM 7258 O O . ALA B 1 198 ? -38.46918 61.81589 74.65069 1.000 14.03406 198 ALA B O 1
ATOM 7265 N N . VAL B 1 199 ? -37.15391 60.42796 73.46342 1.000 11.73556 199 VAL B N 1
ATOM 7266 C CA . VAL B 1 199 ? -36.04588 61.37977 73.46219 1.000 13.74967 199 VAL B CA 1
ATOM 7267 C C . VAL B 1 199 ? -36.44235 62.65010 72.72189 1.000 13.37317 199 VAL B C 1
ATOM 7268 O O . VAL B 1 199 ? -36.06825 63.76168 73.11512 1.000 16.61572 199 VAL B O 1
ATOM 7281 N N . GLY B 1 200 ? -37.19108 62.50643 71.63008 1.000 11.75746 200 GLY B N 1
ATOM 7282 C CA . GLY B 1 200 ? -37.65831 63.68032 70.91488 1.000 15.70258 200 GLY B CA 1
ATOM 7283 C C . GLY B 1 200 ? -38.52638 64.57361 71.77815 1.000 11.76667 200 GLY B C 1
ATOM 7284 O O . GLY B 1 200 ? -38.41621 65.80015 71.72724 1.000 10.92091 200 GLY B O 1
ATOM 7288 N N . VAL B 1 201 ? -39.39901 63.97159 72.58677 1.000 14.30422 201 VAL B N 1
ATOM 7289 C CA . VAL B 1 201 ? -40.24339 64.75805 73.47991 1.000 14.92068 201 VAL B CA 1
ATOM 7290 C C . VAL B 1 201 ? -39.39037 65.44781 74.53549 1.000 17.24795 201 VAL B C 1
ATOM 7291 O O . VAL B 1 201 ? -39.56451 66.63881 74.81889 1.000 13.43433 201 VAL B O 1
ATOM 7304 N N . VAL B 1 202 ? -38.45583 64.70548 75.13345 1.000 11.02467 202 VAL B N 1
ATOM 7305 C CA . VAL B 1 202 ? -37.53994 65.29482 76.10495 1.000 11.18716 202 VAL B CA 1
ATOM 7306 C C . VAL B 1 202 ? -36.78012 66.45313 75.47278 1.000 12.76594 202 VAL B C 1
ATOM 7307 O O . VAL B 1 202 ? -36.68293 67.54495 76.04584 1.000 16.64227 202 VAL B O 1
ATOM 7320 N N . ALA B 1 203 ? -36.22670 66.22758 74.27891 1.000 14.74622 203 ALA B N 1
ATOM 7321 C CA . ALA B 1 203 ? -35.46088 67.27054 73.60484 1.000 12.66382 203 ALA B CA 1
ATOM 7322 C C . ALA B 1 203 ? -36.30667 68.51878 73.39149 1.000 12.55549 203 ALA B C 1
ATOM 7323 O O . ALA B 1 203 ? -35.86323 69.63895 73.67167 1.000 14.19465 203 ALA B O 1
ATOM 7330 N N . TYR B 1 204 ? -37.52956 68.34642 72.88207 1.000 12.48892 204 TYR B N 1
ATOM 7331 C CA . TYR B 1 204 ? -38.41973 69.49030 72.71005 1.000 10.03648 204 TYR B CA 1
ATOM 7332 C C . TYR B 1 204 ? -38.67115 70.18435 74.04251 1.000 15.60168 204 TYR B C 1
ATOM 7333 O O . TYR B 1 204 ? -38.69478 71.41931 74.11711 1.000 16.98484 204 TYR B O 1
ATOM 7351 N N . GLU B 1 205 ? -38.84107 69.40319 75.11061 1.000 14.29653 205 GLU B N 1
ATOM 7352 C CA . GLU B 1 205 ? -39.22664 69.97243 76.39650 1.000 13.90272 205 GLU B CA 1
ATOM 7353 C C . GLU B 1 205 ? -38.10555 70.81707 76.98561 1.000 21.75518 205 GLU B C 1
ATOM 7354 O O . GLU B 1 205 ? -38.34171 71.93840 77.45086 1.000 18.69830 205 GLU B O 1
ATOM 7366 N N . ILE B 1 206 ? -36.87338 70.30442 76.97475 1.000 13.73143 206 ILE B N 1
ATOM 7367 C CA . ILE B 1 206 ? -35.79742 71.07198 77.59221 1.000 18.34501 206 ILE B CA 1
ATOM 7368 C C . ILE B 1 206 ? -35.43861 72.27891 76.73722 1.000 14.55674 206 ILE B C 1
ATOM 7369 O O . ILE B 1 206 ? -35.04672 73.32575 77.26605 1.000 20.11551 206 ILE B O 1
ATOM 7385 N N . LEU B 1 207 ? -35.56326 72.16557 75.41382 1.000 15.57431 207 LEU B N 1
ATOM 7386 C CA . LEU B 1 207 ? -35.24326 73.30075 74.55566 1.000 20.79605 207 LEU B CA 1
ATOM 7387 C C . LEU B 1 207 ? -36.28838 74.40353 74.66883 1.000 23.00724 207 LEU B C 1
ATOM 7388 O O . LEU B 1 207 ? -35.95304 75.58740 74.54538 1.000 18.58395 207 LEU B O 1
ATOM 7404 N N . SER B 1 208 ? -37.55109 74.03933 74.91200 1.000 19.85696 208 SER B N 1
ATOM 7405 C CA . SER B 1 208 ? -38.65395 74.99144 74.90991 1.000 11.81698 208 SER B CA 1
ATOM 7406 C C . SER B 1 208 ? -39.26325 75.23880 76.27876 1.000 18.31560 208 SER B C 1
ATOM 7407 O O . SER B 1 208 ? -39.98656 76.22594 76.44285 1.000 18.16322 208 SER B O 1
ATOM 7415 N N . THR B 1 209 ? -38.98725 74.37825 77.25525 1.000 17.34590 209 THR B N 1
ATOM 7416 C CA . THR B 1 209 ? -39.63955 74.34241 78.56019 1.000 13.05879 209 THR B CA 1
ATOM 7417 C C . THR B 1 209 ? -41.09285 73.90083 78.46435 1.000 18.19896 209 THR B C 1
ATOM 7418 O O . THR B 1 209 ? -41.82046 73.96591 79.46630 1.000 16.46527 209 THR B O 1
ATOM 7429 N N . GLU B 1 210 ? -41.54455 73.45445 77.29332 1.000 14.34717 210 GLU B N 1
ATOM 7430 C CA . GLU B 1 210 ? -42.94198 73.10018 77.09296 1.000 16.23890 210 GLU B CA 1
ATOM 7431 C C . GLU B 1 210 ? -43.06953 71.73604 76.42403 1.000 14.07562 210 GLU B C 1
ATOM 7432 O O . GLU B 1 210 ? -42.14874 71.25094 75.76584 1.000 15.43387 210 GLU B O 1
ATOM 7444 N N . TYR B 1 211 ? -44.24959 71.12219 76.60137 1.000 19.20696 211 TYR B N 1
ATOM 7445 C CA . TYR B 1 211 ? -44.62830 69.87102 75.95835 1.000 16.18517 211 TYR B CA 1
ATOM 7446 C C . TYR B 1 211 ? -44.98676 70.13133 74.49429 1.000 18.23875 211 TYR B C 1
ATOM 7447 O O . TYR B 1 211 ? -45.66494 71.11790 74.18452 1.000 12.41935 211 TYR B O 1
ATOM 7465 N N . PRO B 1 212 ? -44.52128 69.28269 73.57193 1.000 12.27074 212 PRO B N 1
ATOM 7466 C CA . PRO B 1 212 ? -44.64099 69.64017 72.14766 1.000 16.49082 212 PRO B CA 1
ATOM 7467 C C . PRO B 1 212 ? -46.06630 69.62968 71.61532 1.000 19.32614 212 PRO B C 1
ATOM 7468 O O . PRO B 1 212 ? -46.37670 70.41412 70.71048 1.000 20.59532 212 PRO B O 1
ATOM 7479 N N . PHE B 1 213 ? -46.93813 68.77481 72.13308 1.000 16.52057 213 PHE B N 1
ATOM 7480 C CA . PHE B 1 213 ? -48.24042 68.52753 71.53345 1.000 15.62669 213 PHE B CA 1
ATOM 7481 C C . PHE B 1 213 ? -49.34505 69.23605 72.30837 1.000 19.77134 213 PHE B C 1
ATOM 7482 O O . PHE B 1 213 ? -49.15537 69.69798 73.43580 1.000 13.61970 213 PHE B O 1
ATOM 7499 N N . ASP B 1 214 ? -50.50628 69.34425 71.66253 1.000 17.68960 214 ASP B N 1
ATOM 7500 C CA . ASP B 1 214 ? -51.51410 70.33687 72.03501 1.000 16.09508 214 ASP B CA 1
ATOM 7501 C C . ASP B 1 214 ? -52.41234 69.80637 73.15231 1.000 25.92368 214 ASP B C 1
ATOM 7502 O O . ASP B 1 214 ? -53.60629 69.55390 72.98083 1.000 22.60306 214 ASP B O 1
ATOM 7511 N N . ILE B 1 215 ? -51.81099 69.67084 74.33437 1.000 19.14678 215 ILE B N 1
ATOM 7512 C CA . ILE B 1 215 ? -52.54368 69.40954 75.56533 1.000 17.40482 215 ILE B CA 1
ATOM 7513 C C . ILE B 1 215 ? -51.84720 70.16251 76.69074 1.000 16.71729 215 ILE B C 1
ATOM 7514 O O . ILE B 1 215 ? -50.68159 70.54865 76.58272 1.000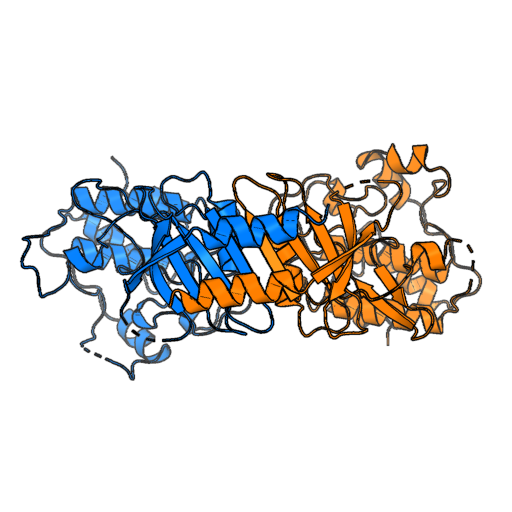 14.76429 215 ILE B O 1
ATOM 7530 N N . ASN B 1 216 ? -52.58164 70.37963 77.77863 1.000 18.52963 216 ASN B N 1
ATOM 7531 C CA . ASN B 1 216 ? -52.07877 71.16104 78.90807 1.000 14.86268 216 ASN B CA 1
ATOM 7532 C C . ASN B 1 216 ? -51.28160 70.23471 79.81753 1.000 13.12942 216 ASN B C 1
ATOM 7533 O O . ASN B 1 216 ? -51.85046 69.50666 80.63370 1.000 13.17014 216 ASN B O 1
ATOM 7544 N N . GLU B 1 217 ? -49.95446 70.26128 79.68181 1.000 10.16426 217 GLU B N 1
ATOM 7545 C CA . GLU B 1 217 ? -49.11686 69.35353 80.45538 1.000 17.69504 217 GLU B CA 1
ATOM 7546 C C . GLU B 1 217 ? -49.13069 69.65842 81.94829 1.000 22.08267 217 GLU B C 1
ATOM 7547 O O . GLU B 1 217 ? -48.69798 68.81133 82.73667 1.000 21.20033 217 GLU B O 1
ATOM 7559 N N . ASP B 1 218 ? -49.57889 70.84552 82.34993 1.000 16.07804 218 ASP B N 1
ATOM 7560 C CA . ASP B 1 218 ? -49.71742 71.18192 83.75548 1.000 18.60306 218 ASP B CA 1
ATOM 7561 C C . ASP B 1 218 ? -51.05660 70.74985 84.31127 1.000 23.14972 218 ASP B C 1
ATOM 7562 O O . ASP B 1 218 ? -51.25197 70.80991 85.53355 1.000 17.60219 218 ASP B O 1
ATOM 7571 N N . ASN B 1 219 ? -52.00793 70.39055 83.44561 1.000 19.84998 219 ASN B N 1
ATOM 7572 C CA . ASN B 1 219 ? -53.23767 69.77607 83.93425 1.000 12.26306 219 ASN B CA 1
ATOM 7573 C C . ASN B 1 219 ? -52.98376 68.28040 84.11530 1.000 29.15668 219 ASN B C 1
ATOM 7574 O O . ASN B 1 219 ? -53.06614 67.49939 83.16412 1.000 21.47082 219 ASN B O 1
ATOM 7585 N N . GLU B 1 220 ? -52.67612 67.88048 85.34920 1.000 18.73195 220 GLU B N 1
ATOM 7586 C CA . GLU B 1 220 ? -52.30148 66.49783 85.62508 1.000 25.81558 220 GLU B CA 1
ATOM 7587 C C . GLU B 1 220 ? -53.40458 65.52639 85.20120 1.000 34.75232 220 GLU B C 1
ATOM 7588 O O . GLU B 1 220 ? -53.21141 64.68023 84.31319 1.000 36.47509 220 GLU B O 1
ATOM 7600 N N . GLU B 1 221 ? -54.59196 65.67637 85.78445 1.000 23.82489 221 GLU B N 1
ATOM 7601 C CA . GLU B 1 221 ? -55.66814 64.73269 85.52583 1.000 21.19316 221 GLU B CA 1
ATOM 7602 C C . GLU B 1 221 ? -55.79590 64.42730 84.03909 1.000 25.08457 221 GLU B C 1
ATOM 7603 O O . GLU B 1 221 ? -56.00937 63.27258 83.65347 1.000 23.44504 221 GLU B O 1
ATOM 7615 N N . GLU B 1 222 ? -55.63402 65.44762 83.18908 1.000 16.15651 222 GLU B N 1
ATOM 7616 C CA . GLU B 1 222 ? -55.77780 65.25700 81.74928 1.000 22.51352 222 GLU B CA 1
ATOM 7617 C C . GLU B 1 222 ? -54.62258 64.44407 81.17776 1.000 22.32513 222 GLU B C 1
ATOM 7618 O O . GLU B 1 222 ? -54.84367 63.53149 80.37563 1.000 20.82199 222 GLU B O 1
ATOM 7630 N N . MET B 1 223 ? -53.38654 64.74196 81.58345 1.000 15.31371 223 MET B N 1
ATOM 7631 C CA . MET B 1 223 ? -52.25509 63.96433 81.09036 1.000 15.38484 223 MET B CA 1
ATOM 7632 C C . MET B 1 223 ? -52.37486 62.50203 81.49486 1.000 19.73607 223 MET B C 1
ATOM 7633 O O . MET B 1 223 ? -52.02919 61.60350 80.71913 1.000 24.54347 223 MET B O 1
ATOM 7647 N N . ASP B 1 224 ? -52.86965 62.24551 82.70570 1.000 18.69976 224 ASP B N 1
ATOM 7648 C CA . ASP B 1 224 ? -52.97487 60.87352 83.18916 1.000 31.03302 224 ASP B CA 1
ATOM 7649 C C . ASP B 1 224 ? -54.13912 60.13569 82.54269 1.000 25.71213 224 ASP B C 1
ATOM 7650 O O . ASP B 1 224 ? -54.09863 58.90694 82.41645 1.000 23.88813 224 ASP B O 1
ATOM 7659 N N . ALA B 1 225 ? -55.17169 60.85906 82.11604 1.000 19.43837 225 ALA B N 1
ATOM 7660 C CA . ALA B 1 225 ? -56.38160 60.22536 81.61358 1.000 21.49163 225 ALA B CA 1
ATOM 7661 C C . ALA B 1 225 ? -56.36184 59.97875 80.11182 1.000 27.74059 225 ALA B C 1
ATOM 7662 O O . ALA B 1 225 ? -57.08890 59.10026 79.63702 1.000 19.53832 225 ALA B O 1
ATOM 7669 N N . ILE B 1 226 ? -55.55083 60.71858 79.35436 1.000 14.83851 226 ILE B N 1
ATOM 7670 C CA . ILE B 1 226 ? -55.61241 60.62907 77.90076 1.000 21.34426 226 ILE B CA 1
ATOM 7671 C C . ILE B 1 226 ? -55.24482 59.22065 77.45495 1.000 21.49472 226 ILE B C 1
ATOM 7672 O O . ILE B 1 226 ? -54.26545 58.63366 77.93226 1.000 20.90506 226 ILE B O 1
ATOM 7688 N N . GLU B 1 227 ? -56.04667 58.66356 76.53166 1.000 22.95618 227 GLU B N 1
ATOM 7689 C CA . GLU B 1 227 ? -55.83547 57.31236 76.03539 1.000 25.41081 227 GLU B CA 1
ATOM 7690 C C . GLU B 1 227 ? -54.78555 57.30703 74.92623 1.000 18.76614 227 GLU B C 1
ATOM 7691 O O . GLU B 1 227 ? -54.67526 58.27093 74.16247 1.000 16.24877 227 GLU B O 1
ATOM 7703 N N . PRO B 1 228 ? -54.01157 56.22283 74.80805 1.000 18.50713 228 PRO B N 1
ATOM 7704 C CA . PRO B 1 228 ? -53.02371 56.15593 73.71352 1.000 10.84823 228 PRO B CA 1
ATOM 7705 C C . PRO B 1 228 ? -53.59678 56.50979 72.34971 1.000 13.85204 228 PRO B C 1
ATOM 7706 O O . PRO B 1 228 ? -52.93776 57.20880 71.57042 1.000 16.35344 228 PRO B O 1
ATOM 7717 N N . LYS B 1 229 ? -54.81009 56.05028 72.03595 1.000 18.14615 229 LYS B N 1
ATOM 7718 C CA . LYS B 1 229 ? -55.36912 56.31838 70.71590 1.000 19.01773 229 LYS B CA 1
ATOM 7719 C C . LYS B 1 229 ? -55.58060 57.80742 70.48790 1.000 21.70001 229 LYS B C 1
ATOM 7720 O O . LYS B 1 229 ? -55.49946 58.27782 69.34737 1.000 24.82708 229 LYS B O 1
ATOM 7739 N N . ASP B 1 230 ? -55.84253 58.56509 71.55144 1.000 19.01252 230 ASP B N 1
ATOM 7740 C CA . ASP B 1 230 ? -56.06995 59.99680 71.41810 1.000 21.60548 230 ASP B CA 1
ATOM 7741 C C . ASP B 1 230 ? -54.78293 60.78836 71.23777 1.000 17.60857 230 ASP B C 1
ATOM 7742 O O . ASP B 1 230 ? -54.85087 61.99405 70.97634 1.000 13.89101 230 ASP B O 1
ATOM 7751 N N . MET B 1 231 ? -53.61780 60.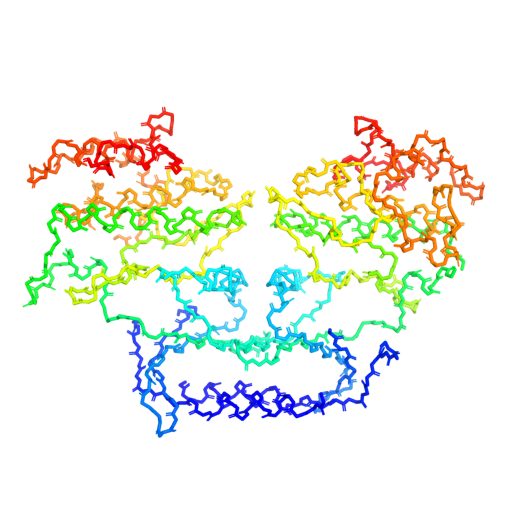14936 71.36036 1.000 13.83774 231 MET B N 1
ATOM 7752 C CA . MET B 1 231 ? -52.37401 60.85350 71.07404 1.000 12.77489 231 MET B CA 1
ATOM 7753 C C . MET B 1 231 ? -52.16570 61.02460 69.57523 1.000 19.46108 231 MET B C 1
ATOM 7754 O O . MET B 1 231 ? -51.54733 62.00462 69.14261 1.000 15.91240 231 MET B O 1
ATOM 7768 N N . LEU B 1 232 ? -52.66989 60.08822 68.77269 1.000 22.14123 232 LEU B N 1
ATOM 7769 C CA . LEU B 1 232 ? -52.34947 60.09615 67.34874 1.000 18.60034 232 LEU B CA 1
ATOM 7770 C C . LEU B 1 232 ? -52.84741 61.34444 66.63858 1.000 15.03910 232 LEU B C 1
ATOM 7771 O O . LEU B 1 232 ? -52.09647 61.88147 65.80302 1.000 24.75409 232 LEU B O 1
ATOM 7787 N N . PRO B 1 233 ? -54.06008 61.85199 66.88746 1.000 22.52434 233 PRO B N 1
ATOM 7788 C CA . PRO B 1 233 ? -54.44238 63.12742 66.24999 1.000 24.25246 233 PRO B CA 1
ATOM 7789 C C . PRO B 1 233 ? -53.51334 64.27201 66.62080 1.000 19.31312 233 PRO B C 1
ATOM 7790 O O . PRO B 1 233 ? -53.26961 65.16010 65.79325 1.000 20.88629 233 PRO B O 1
ATOM 7801 N N . LEU B 1 234 ? -52.97508 64.27165 67.84301 1.000 18.07148 234 LEU B N 1
ATOM 7802 C CA . LEU B 1 234 ? -52.08397 65.35069 68.25252 1.000 18.27069 234 LEU B CA 1
ATOM 7803 C C . LEU B 1 234 ? -50.78545 65.33456 67.45829 1.000 21.64397 234 LEU B C 1
ATOM 7804 O O . LEU B 1 234 ? -50.21879 66.39750 67.17975 1.000 14.86744 234 LEU B O 1
ATOM 7820 N N . TYR B 1 235 ? -50.29910 64.14613 67.08943 1.000 19.39026 235 TYR B N 1
ATOM 7821 C CA . TYR B 1 235 ? -49.07188 64.05170 66.30837 1.000 19.05182 235 TYR B CA 1
ATOM 7822 C C . TYR B 1 235 ? -49.26278 64.53321 64.87364 1.000 22.12151 235 TYR B C 1
ATOM 7823 O O . TYR B 1 235 ? -48.27161 64.82032 64.19363 1.000 23.84470 235 TYR B O 1
ATOM 7841 N N . SER B 1 236 ? -50.50874 64.62866 64.39883 1.000 24.14592 236 SER B N 1
ATOM 7842 C CA . SER B 1 236 ? -50.75253 65.15319 63.05759 1.000 31.68887 236 SER B CA 1
ATOM 7843 C C . SER B 1 236 ? -50.39259 66.63184 62.96648 1.000 28.26157 236 SER B C 1
ATOM 7844 O O . SER B 1 236 ? -49.91708 67.09800 61.92486 1.000 34.54329 236 SER B O 1
ATOM 7852 N N . LYS B 1 237 ? -50.62765 67.38211 64.04186 1.000 32.24869 237 LYS B N 1
ATOM 7853 C CA . LYS B 1 237 ? -50.48128 68.82762 64.00818 1.000 36.62934 237 LYS B CA 1
ATOM 7854 C C . LYS B 1 237 ? -49.02298 69.22164 63.76694 1.000 37.16688 237 LYS B C 1
ATOM 7855 O O . LYS B 1 237 ? -48.09961 68.49923 64.15652 1.000 37.02278 237 LYS B O 1
ATOM 7874 N N . PRO B 1 238 ? -48.78738 70.35917 63.11056 1.000 38.25523 238 PRO B N 1
ATOM 7875 C CA . PRO B 1 238 ? -47.40917 70.85717 62.99982 1.000 41.63706 238 PRO B CA 1
ATOM 7876 C C . PRO B 1 238 ? -46.84640 71.19400 64.37327 1.000 29.34464 238 PRO B C 1
ATOM 7877 O O . PRO B 1 238 ? -47.55336 71.69306 65.25083 1.000 32.16140 238 PRO B O 1
ATOM 7888 N N . LEU B 1 239 ? -45.56630 70.90955 64.55207 1.000 35.23171 239 LEU B N 1
ATOM 7889 C CA . LEU B 1 239 ? -44.90238 71.19813 65.81596 1.000 28.40711 239 LEU B CA 1
ATOM 7890 C C . LEU B 1 239 ? -44.73621 72.70351 65.98218 1.000 25.22064 239 LEU B C 1
ATOM 7891 O O . LEU B 1 239 ? -44.22344 73.36837 65.07174 1.000 30.68800 239 LEU B O 1
ATOM 7907 N N . PRO B 1 240 ? -45.16260 73.28200 67.10580 1.000 27.11556 240 PRO B N 1
ATOM 7908 C CA . PRO B 1 240 ? -44.88958 74.70691 67.33433 1.000 27.85567 240 PRO B CA 1
ATOM 7909 C C . PRO B 1 240 ? -43.39882 74.99071 67.23127 1.000 26.00503 240 PRO B C 1
ATOM 7910 O O . PRO B 1 240 ? -42.56373 74.19635 67.67145 1.000 20.02664 240 PRO B O 1
ATOM 7921 N N . THR B 1 241 ? -43.06660 76.12617 66.62434 1.000 25.61783 241 THR B N 1
ATOM 7922 C CA . THR B 1 241 ? -41.67147 76.53164 66.53943 1.000 22.02782 241 THR B CA 1
ATOM 7923 C C . THR B 1 241 ? -41.17316 76.97587 67.90952 1.000 26.92042 241 THR B C 1
ATOM 7924 O O . THR B 1 241 ? -41.87381 77.67448 68.64556 1.000 28.58123 241 THR B O 1
ATOM 7935 N N . ILE B 1 242 ? -39.96784 76.54349 68.26414 1.000 25.41195 242 ILE B N 1
ATOM 7936 C CA . ILE B 1 242 ? -39.31971 77.00492 69.48742 1.000 26.08908 242 ILE B CA 1
ATOM 7937 C C . ILE B 1 242 ? -38.63712 78.33051 69.17802 1.000 29.80841 242 ILE B C 1
ATOM 7938 O O . ILE B 1 242 ? -37.70403 78.38555 68.37115 1.000 26.90344 242 ILE B O 1
ATOM 7954 N N . GLU B 1 243 ? -39.09681 79.39988 69.82500 1.000 36.39677 243 GLU B N 1
ATOM 7955 C CA . GLU B 1 243 ? -38.81867 80.74286 69.32616 1.000 45.38760 243 GLU B CA 1
ATOM 7956 C C . GLU B 1 243 ? -37.33332 81.08090 69.39726 1.000 47.17649 243 GLU B C 1
ATOM 7957 O O . GLU B 1 243 ? -36.71804 81.45391 68.39073 1.000 50.54400 243 GLU B O 1
ATOM 7969 N N . HIS B 1 244 ? -36.73616 80.96090 70.57799 1.000 33.72595 244 HIS B N 1
ATOM 7970 C CA . HIS B 1 244 ? -35.40376 81.50319 70.83690 1.000 39.62524 244 HIS B CA 1
ATOM 7971 C C . HIS B 1 244 ? -34.33342 80.42203 70.85381 1.000 43.98292 244 HIS B C 1
ATOM 7972 O O . HIS B 1 244 ? -33.42006 80.43877 71.68347 1.000 32.51390 244 HIS B O 1
ATOM 7986 N N . VAL B 1 245 ? -34.43825 79.45938 69.93926 1.000 24.33615 245 VAL B N 1
ATOM 7987 C CA . VAL B 1 245 ? -33.38919 78.48469 69.69164 1.000 29.84699 245 VAL B CA 1
ATOM 7988 C C . VAL B 1 245 ? -33.09318 78.47917 68.19871 1.000 21.76516 245 VAL B C 1
ATOM 7989 O O . VAL B 1 245 ? -33.84131 79.02903 67.38987 1.000 34.40575 245 VAL B O 1
ATOM 8002 N N . SER B 1 246 ? -31.98928 77.82319 67.84247 1.000 32.29805 246 SER B N 1
ATOM 8003 C CA . SER B 1 246 ? -31.51078 77.79543 66.45987 1.000 27.94213 246 SER B CA 1
ATOM 8004 C C . SER B 1 246 ? -32.50241 77.16260 65.49051 1.000 35.33052 246 SER B C 1
ATOM 8005 O O . SER B 1 246 ? -33.42506 76.47031 65.91560 1.000 30.29624 246 SER B O 1
ATOM 8013 N N . LYS B 1 247 ? -32.36555 77.45826 64.19485 1.000 30.99631 247 LYS B N 1
ATOM 8014 C CA . LYS B 1 247 ? -33.10336 76.71390 63.18032 1.000 28.45028 247 LYS B CA 1
ATOM 8015 C C . LYS B 1 247 ? -32.67150 75.25026 63.15894 1.000 29.41364 247 LYS B C 1
ATOM 8016 O O . LYS B 1 247 ? -33.49375 74.35710 62.91975 1.000 24.48976 247 LYS B O 1
ATOM 8035 N N . LYS B 1 248 ? -31.38449 74.98478 63.40192 1.000 21.53211 248 LYS B N 1
ATOM 8036 C CA . LYS B 1 248 ? -30.92474 73.60235 63.51380 1.000 30.49551 248 LYS B CA 1
ATOM 8037 C C . LYS B 1 248 ? -31.64860 72.87349 64.64015 1.000 19.82183 248 LYS B C 1
ATOM 8038 O O . LYS B 1 248 ? -32.08485 71.72920 64.46976 1.000 22.22152 248 LYS B O 1
ATOM 8057 N N . ALA B 1 249 ? -31.77852 73.51651 65.80204 1.000 20.38458 249 ALA B N 1
ATOM 8058 C CA . ALA B 1 249 ? -32.49257 72.90043 66.91591 1.000 26.59989 249 ALA B CA 1
ATOM 8059 C C . ALA B 1 249 ? -33.94062 72.60783 66.54158 1.000 24.38652 249 ALA B C 1
ATOM 8060 O O . ALA B 1 249 ? -34.45440 71.51348 66.80284 1.000 19.37916 249 ALA B O 1
ATOM 8067 N N . ASN B 1 250 ? -34.61691 73.57869 65.92429 1.000 22.03658 250 ASN B N 1
ATOM 8068 C CA . ASN B 1 250 ? -36.00445 73.36780 65.52677 1.000 22.03044 250 ASN B CA 1
ATOM 8069 C C . ASN B 1 250 ? -36.11756 72.23199 64.51896 1.000 23.60689 250 ASN B C 1
ATOM 8070 O O . ASN B 1 250 ? -37.03906 71.41041 64.59792 1.000 23.51356 250 ASN B O 1
ATOM 8081 N N . ASP B 1 251 ? -35.19001 72.16674 63.56124 1.000 22.87484 251 ASP B N 1
ATOM 8082 C CA . ASP B 1 251 ? -35.20764 71.06119 62.61058 1.000 27.92703 251 ASP B CA 1
ATOM 8083 C C . ASP B 1 251 ? -35.02101 69.72954 63.32376 1.000 18.85096 251 ASP B C 1
ATOM 8084 O O . ASP B 1 251 ? -35.61621 68.71726 62.93564 1.000 15.81665 251 ASP B O 1
ATOM 8093 N N . PHE B 1 252 ? -34.20776 69.71279 64.37989 1.000 21.10614 252 PHE B N 1
ATOM 8094 C CA . PHE B 1 252 ? -33.95254 68.46355 65.08523 1.000 24.23053 252 PHE B CA 1
ATOM 8095 C C . PHE B 1 252 ? -35.22981 67.91164 65.70146 1.000 17.80741 252 PHE B C 1
ATOM 8096 O O . PHE B 1 252 ? -35.59137 66.75210 65.47445 1.000 15.53714 252 PHE B O 1
ATOM 8113 N N . VAL B 1 253 ? -35.92270 68.72756 66.49990 1.000 13.81538 253 VAL B N 1
ATOM 8114 C CA . VAL B 1 253 ? -37.12002 68.23861 67.17423 1.000 15.75714 253 VAL B CA 1
ATOM 8115 C C . VAL B 1 253 ? -38.21714 67.93683 66.16380 1.000 18.40448 253 VAL B C 1
ATOM 8116 O O . VAL B 1 253 ? -39.02078 67.01803 66.36607 1.000 15.10350 253 VAL B O 1
ATOM 8129 N N . ARG B 1 254 ? -38.27911 68.69962 65.06937 1.000 19.88541 254 ARG B N 1
ATOM 8130 C CA . ARG B 1 254 ? -39.27798 68.42624 64.04195 1.000 15.36364 254 ARG B CA 1
ATOM 8131 C C . ARG B 1 254 ? -39.09181 67.03148 63.46187 1.000 15.35945 254 ARG B C 1
ATOM 8132 O O . ARG B 1 254 ? -40.06579 66.29567 63.26541 1.000 16.42675 254 ARG B O 1
ATOM 8153 N N . ARG B 1 255 ? -37.84517 66.64052 63.19874 1.000 19.79428 255 ARG B N 1
ATOM 8154 C CA . ARG B 1 255 ? -37.59480 65.34278 62.58667 1.000 18.08648 255 ARG B CA 1
ATOM 8155 C C . ARG B 1 255 ? -37.55999 64.21802 63.61368 1.000 21.21209 255 ARG B C 1
ATOM 8156 O O . ARG B 1 255 ? -37.84512 63.06546 63.27009 1.000 17.61659 255 ARG B O 1
ATOM 8177 N N . MET B 1 256 ? -37.21592 64.51812 64.86816 1.000 16.28020 256 MET B N 1
ATOM 8178 C CA . MET B 1 256 ? -37.30565 63.48980 65.89850 1.000 14.65258 256 MET B CA 1
ATOM 8179 C C . MET B 1 256 ? -38.74503 63.03671 66.10208 1.000 15.00030 256 MET B C 1
ATOM 8180 O O . MET B 1 256 ? -38.98855 61.87948 66.46580 1.000 14.22915 256 MET B O 1
ATOM 8194 N N . LEU B 1 257 ? -39.71002 63.93066 65.87645 1.000 15.38838 257 LEU B N 1
ATOM 8195 C CA . LEU B 1 257 ? -41.10727 63.67934 66.20813 1.000 11.48543 257 LEU B CA 1
ATOM 8196 C C . LEU B 1 257 ? -42.01150 63.62779 64.97991 1.000 11.84870 257 LEU B C 1
ATOM 8197 O O . LEU B 1 257 ? -43.23362 63.75839 65.10968 1.000 16.26618 257 LEU B O 1
ATOM 8213 N N . ALA B 1 258 ? -41.44304 63.42894 63.79350 1.000 14.89250 258 ALA B N 1
ATOM 8214 C CA . ALA B 1 258 ? -42.26029 63.27175 62.59733 1.000 16.12249 258 ALA B CA 1
ATOM 8215 C C . ALA B 1 258 ? -43.17217 62.05883 62.74300 1.000 17.60428 258 ALA B C 1
ATOM 8216 O O . ALA B 1 258 ? -42.72513 60.97361 63.12732 1.000 20.53038 258 ALA B O 1
ATOM 8223 N N . LEU B 1 259 ? -44.45868 62.24243 62.43803 1.000 11.70290 259 LEU B N 1
ATOM 8224 C CA . LEU B 1 259 ? -45.40401 61.13579 62.55911 1.000 20.73426 259 LEU B CA 1
ATOM 8225 C C . LEU B 1 259 ? -45.03257 59.99496 61.61608 1.000 23.69063 259 LEU B C 1
ATOM 8226 O O . LEU B 1 259 ? -45.02092 58.82469 62.01485 1.000 19.13063 259 LEU B O 1
ATOM 8242 N N . ASP B 1 260 ? -44.72822 60.31851 60.35855 1.000 21.85264 260 ASP B N 1
ATOM 8243 C CA . ASP B 1 260 ? -44.27206 59.31803 59.39898 1.000 24.11963 260 ASP B CA 1
ATOM 8244 C C . ASP B 1 260 ? -42.84613 58.89950 59.74038 1.000 20.26441 260 ASP B C 1
ATOM 8245 O O . ASP B 1 260 ? -41.92186 59.71772 59.69090 1.000 17.93958 260 ASP B O 1
ATOM 8254 N N . ILE B 1 261 ? -42.66300 57.62219 60.08299 1.000 22.38080 261 ILE B N 1
ATOM 8255 C CA . ILE B 1 261 ? -41.35376 57.16794 60.53230 1.000 19.54311 261 ILE B CA 1
ATOM 8256 C C . ILE B 1 261 ? -40.30764 57.27069 59.42909 1.000 20.96096 261 ILE B C 1
ATOM 8257 O O . ILE B 1 261 ? -39.11113 57.36064 59.72465 1.000 17.42723 261 ILE B O 1
ATOM 8273 N N . ASN B 1 262 ? -40.72033 57.26143 58.16033 1.000 22.42338 262 ASN B N 1
ATOM 8274 C CA . ASN B 1 262 ? -39.76708 57.47309 57.07766 1.000 25.76492 262 ASN B CA 1
ATOM 8275 C C . ASN B 1 262 ? -39.24442 58.90343 57.05056 1.000 25.70366 262 ASN B C 1
ATOM 8276 O O . ASN B 1 262 ? -38.16636 59.14836 56.49814 1.000 28.81657 262 ASN B O 1
ATOM 8287 N N . SER B 1 263 ? -39.98129 59.84643 57.63166 1.000 23.82767 263 SER B N 1
ATOM 8288 C CA . SER B 1 263 ? -39.53931 61.22765 57.75671 1.000 22.78305 263 SER B CA 1
ATOM 8289 C C . SER B 1 263 ? -38.86696 61.50327 59.09404 1.000 20.25533 263 SER B C 1
ATOM 8290 O O . SER B 1 263 ? -38.49471 62.64970 59.36084 1.000 22.10468 263 SER B O 1
ATOM 8298 N N . ARG B 1 264 ? -38.68911 60.48176 59.92473 1.000 22.48892 264 ARG B N 1
ATOM 8299 C CA . ARG B 1 264 ? -38.25877 60.63404 61.30460 1.000 18.45609 264 ARG B CA 1
ATOM 8300 C C . ARG B 1 264 ? -36.82558 60.15403 61.48195 1.000 16.63381 264 ARG B C 1
ATOM 8301 O O . ARG B 1 264 ? -36.35307 59.26823 60.76312 1.000 20.69379 264 ARG B O 1
ATOM 8322 N N . LEU B 1 265 ? -36.13295 60.75913 62.44349 1.000 14.11195 265 LEU B N 1
ATOM 8323 C CA . LEU B 1 265 ? -34.86402 60.22117 62.92713 1.000 16.99199 265 LEU B CA 1
ATOM 8324 C C . LEU B 1 265 ? -35.19997 59.09147 63.89094 1.000 22.87453 265 LEU B C 1
ATOM 8325 O O . LEU B 1 265 ? -35.48417 59.33529 65.06460 1.000 16.13481 265 LEU B O 1
ATOM 8341 N N . SER B 1 266 ? -35.18870 57.85006 63.39952 1.000 17.73904 266 SER B N 1
ATOM 8342 C CA . SER B 1 266 ? -35.64203 56.69903 64.17356 1.000 17.26374 266 SER B CA 1
ATOM 8343 C C . SER B 1 266 ? -34.52523 55.71120 64.48288 1.000 19.83363 266 SER B C 1
ATOM 8344 O O . SER B 1 266 ? -34.79955 54.63095 65.01541 1.000 17.68547 266 SER B O 1
ATOM 8352 N N . THR B 1 267 ? -33.27905 56.04945 64.16249 1.000 18.16861 267 THR B N 1
ATOM 8353 C CA . THR B 1 267 ? -32.13518 55.20417 64.46765 1.000 16.86490 267 THR B CA 1
ATOM 8354 C C . THR B 1 267 ? -31.01671 56.05771 65.04873 1.000 18.30532 267 THR B C 1
ATOM 8355 O O . THR B 1 267 ? -30.93924 57.26389 64.80567 1.000 15.55867 267 THR B O 1
ATOM 8366 N N . TYR B 1 268 ? -30.13112 55.41171 65.81041 1.000 14.70215 268 TYR B N 1
ATOM 8367 C CA . TYR B 1 268 ? -28.99651 56.12585 66.39030 1.000 24.18066 268 TYR B CA 1
ATOM 8368 C C . TYR B 1 268 ? -28.18123 56.83295 65.31370 1.000 23.19747 268 TYR B C 1
ATOM 8369 O O . TYR B 1 268 ? -27.87271 58.02420 65.42913 1.000 19.59228 268 TYR B O 1
ATOM 8387 N N . ASP B 1 269 ? -27.81064 56.10216 64.25988 1.000 20.40718 269 ASP B N 1
ATOM 8388 C CA . ASP B 1 269 ? -26.98222 56.68617 63.21040 1.000 27.49790 269 ASP B CA 1
ATOM 8389 C C . ASP B 1 269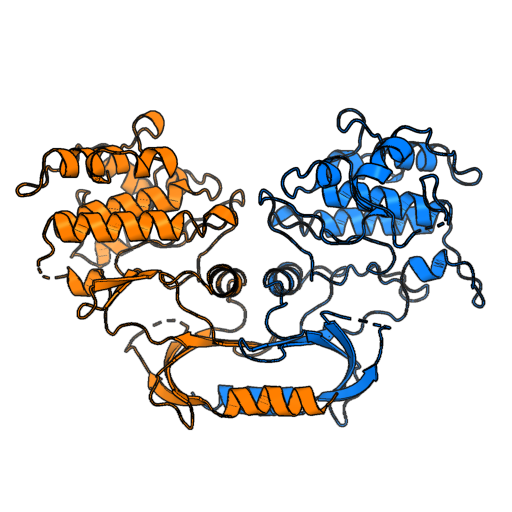 ? -27.66345 57.89449 62.58192 1.000 22.95031 269 ASP B C 1
ATOM 8390 O O . ASP B 1 269 ? -27.01572 58.91486 62.32049 1.000 31.00386 269 ASP B O 1
ATOM 8399 N N . GLU B 1 270 ? -28.97349 57.80570 62.34570 1.000 24.10885 270 GLU B N 1
ATOM 8400 C CA . GLU B 1 270 ? -29.70965 58.95473 61.82999 1.000 19.60605 270 GLU B CA 1
ATOM 8401 C C . GLU B 1 270 ? -29.67478 60.11008 62.82250 1.000 24.53023 270 GLU B C 1
ATOM 8402 O O . GLU B 1 270 ? -29.39971 61.25818 62.45366 1.000 17.70328 270 GLU B O 1
ATOM 8414 N N . ILE B 1 271 ? -29.95071 59.81981 64.09453 1.000 18.04684 271 ILE B N 1
ATOM 8415 C CA . ILE B 1 271 ? -30.05670 60.87667 65.09648 1.000 22.38749 271 ILE B CA 1
ATOM 8416 C C . ILE B 1 271 ? -28.71840 61.58186 65.27219 1.000 18.98452 271 ILE B C 1
ATOM 8417 O O . ILE B 1 271 ? -28.63027 62.81343 65.21282 1.000 21.31906 271 ILE B O 1
ATOM 8433 N N . ILE B 1 272 ? -27.65605 60.80709 65.49945 1.000 20.27611 272 ILE B N 1
ATOM 8434 C CA . ILE B 1 272 ? -26.37326 61.37723 65.88799 1.000 21.88675 272 ILE B CA 1
ATOM 8435 C C . ILE B 1 272 ? -25.71315 62.14554 64.75419 1.000 25.10345 272 ILE B C 1
ATOM 8436 O O . ILE B 1 272 ? -24.78057 62.91959 64.99982 1.000 24.82578 272 ILE B O 1
ATOM 8452 N N . LYS B 1 273 ? -26.18687 61.98310 63.52379 1.000 27.86827 273 LYS B N 1
ATOM 8453 C CA . LYS B 1 273 ? -25.60900 62.67925 62.38344 1.000 22.98699 273 LYS B CA 1
ATOM 8454 C C . LYS B 1 273 ? -26.33682 63.97419 62.03432 1.000 26.58775 273 LYS B C 1
ATOM 8455 O O . LYS B 1 273 ? -25.98099 64.61607 61.04117 1.000 25.16400 273 LYS B O 1
ATOM 8474 N N . HIS B 1 274 ? -27.34693 64.36604 62.80295 1.000 25.79367 274 HIS B N 1
ATOM 8475 C CA . HIS B 1 274 ? -28.08998 65.57506 62.48089 1.000 21.77298 274 HIS B CA 1
ATOM 8476 C C . HIS B 1 274 ? -27.24499 66.80999 62.78903 1.000 24.14580 274 HIS B C 1
ATOM 8477 O O . HIS B 1 274 ? -26.53555 66.83984 63.80217 1.000 22.13643 274 HIS B O 1
ATOM 8491 N N . PRO B 1 275 ? -27.30174 67.84568 61.94001 1.000 23.94390 275 PRO B N 1
ATOM 8492 C CA . PRO B 1 275 ? -26.46783 69.03750 62.19114 1.000 23.19628 275 PRO B CA 1
ATOM 8493 C C . PRO B 1 275 ? -26.53990 69.52901 63.62339 1.000 24.28790 275 PRO B C 1
ATOM 8494 O O . PRO B 1 275 ? -25.51547 69.91654 64.19802 1.000 31.37416 275 PRO B O 1
ATOM 8505 N N . PHE B 1 276 ? -27.72914 69.50379 64.22434 1.000 20.82434 276 PHE B N 1
ATOM 8506 C CA . PHE B 1 276 ? -27.87233 70.00850 65.58166 1.000 22.23121 276 PHE B CA 1
ATOM 8507 C C . PHE B 1 276 ? -26.95978 69.28712 66.55521 1.000 21.65452 276 PHE B C 1
ATOM 8508 O O . PHE B 1 276 ? -26.50660 69.89179 67.52912 1.000 23.52840 276 PHE B O 1
ATOM 8525 N N . LEU B 1 277 ? -26.69789 68.00126 66.33066 1.000 22.09430 277 LEU B N 1
ATOM 8526 C CA . LEU B 1 277 ? -25.88374 67.20553 67.23845 1.000 19.62599 277 LEU B CA 1
ATOM 8527 C C . LEU B 1 277 ? -24.44438 67.05483 66.76775 1.000 29.70103 277 LEU B C 1
ATOM 8528 O O . LEU B 1 277 ? -23.67088 66.33783 67.40814 1.000 24.55118 277 LEU B O 1
ATOM 8544 N N . CYS B 1 278 ? -24.06265 67.72079 65.68366 1.000 38.21072 278 CYS B N 1
ATOM 8545 C CA . CYS B 1 278 ? -22.71827 67.58249 65.13534 1.000 47.08135 278 CYS B CA 1
ATOM 8546 C C . CYS B 1 278 ? -21.78146 68.67068 65.64801 1.000 52.55608 278 CYS B C 1
ATOM 8547 O O . CYS B 1 278 ? -22.22043 69.75645 66.02184 1.000 48.50580 278 CYS B O 1
#

Organism: Cydia pomonella granulosis virus (NCBI:txid28289)

Foldseek 3Di:
DVVVVVVLVVVVVQKDFDAWQDDPQKTKTWIDGVPDDFIKIKMKGFAPQFDVCQVVLQVLCVPPQQEKHWDDWADDNPGIIITIIHDDASAWLLQQLDPPPPPPRAAELVLLLVLLLSVLVSQVSVCVVQKGQLADAGVQWGADPPVSGTHGDDSRVMDGFPAFADPDYDLLQAAPCNLVRHTDDQLSVLSSSLQRSCCRHQSDGFWDDPVPPDDNVNCVVGLVDDGDARPPDDPQSRVLSCQSSNNDVVSHQRDSVSNCPRPSNPD/DVVVVVVVVVQVVQKDFDAWLDPPCTKTWIDGNPDPFIKIKRKDDAPQFDVCLVVLQVLCQPPQQEWHWDDWADDNPDIIMTIIGDDASAWQCVVLCQDALVLLLVVLLSLLVSQVSVCVQQKELLADARRQWHAHPVVRGTHGHDSRPMDGFPAWADPDYFLLQAAPCVLVRHTDDNLSVLSSSLQVSCCNNQVDGFWPDDVVPVVCSRPDRNVVVLVRLVDQTDARPPHDPLSRVLSRQSSRNPVVSHQRDSVSNCPRPSND

Solvent-accessible surface area: 24553 Å² total; per-residue (Å²): 102,51,69,4,9,68,53,10,17,59,39,5,74,94,9,64,43,70,115,103,69,56,208,129,54,33,24,34,36,22,0,44,45,67,86,89,151,96,98,13,17,0,15,12,8,114,63,108,68,26,26,3,8,5,0,3,0,4,45,79,6,39,148,19,75,22,0,8,61,8,39,12,0,0,14,5,18,140,19,61,3,0,0,0,18,22,78,22,10,102,8,27,0,82,29,14,26,55,193,103,50,129,144,133,16,178,20,87,52,70,26,0,57,57,5,0,55,40,0,0,66,0,0,28,43,0,14,142,36,34,0,0,1,11,17,2,41,5,78,10,0,31,13,14,111,174,111,129,98,5,3,0,18,61,0,16,46,1,44,10,37,37,17,105,14,102,86,15,34,42,27,17,21,6,1,0,4,8,0,115,98,63,40,2,48,43,6,8,2,3,0,5,0,0,0,0,0,7,15,1,14,24,72,119,47,4,17,100,53,168,147,157,84,44,100,10,121,68,0,47,80,19,10,81,98,122,18,74,78,12,134,174,26,47,187,123,0,17,55,0,0,93,121,0,8,20,71,79,56,136,70,7,20,17,64,63,84,73,0,38,146,12,70,7,11,63,143,94,50,61,10,5,69,55,5,11,115,39,2,60,90,11,89,41,81,118,113,64,91,174,137,110,34,52,20,22,0,47,31,63,77,78,158,79,88,6,15,0,24,16,9,54,57,117,101,30,32,8,10,7,0,0,0,4,29,77,10,95,129,21,82,24,9,9,58,2,30,1,0,2,25,29,76,144,27,65,5,2,0,1,16,26,88,32,16,112,9,18,0,90,72,49,29,192,136,35,96,49,70,34,0,53,115,11,0,40,36,0,0,54,1,0,27,41,0,15,135,33,34,0,0,0,11,15,2,37,8,71,10,1,38,4,34,106,168,137,144,104,5,11,0,16,67,1,16,54,1,50,13,37,42,21,112,18,110,93,12,33,35,26,11,19,7,1,0,8,5,8,123,114,70,41,3,44,42,8,9,1,4,1,4,0,0,0,0,0,5,14,2,12,21,81,104,15,3,12,95,40,82,65,119,52,129,135,91,27,117,65,32,87,12,140,68,0,46,84,19,8,78,98,125,29,80,98,10,148,169,27,40,180,124,0,11,32,0,1,120,114,0,6,20,61,81,60,140,71,12,22,18,60,63,84,80,0,40,143,8,70,7,9,103

InterPro domains:
  IPR000719 Protein kinase domain [PF00069] (30-277)
  IPR000719 Protein kinase domain [PS50011] (20-277)
  IPR000719 Protein kinase domain [SM00220] (17-277)
  IPR008271 Serine/threonine-protein kinase, active site [PS00108] (137-149)
  IPR011009 Protein kinase-like domain superfamily [SSF56112] (13-277)

Nearest PDB structures (foldseek):
  6vvg-assembly1_A  TM=1.004E+00  e=2.416E-56  Cydia pomonella granulosis virus (isolate Mexican)
  6vvg-assembly1_B  TM=9.572E-01  e=9.847E-47  Cydia pomonella granulosis virus (isolate Mexican)
  1q3d-assembly1_B  TM=8.135E-01  e=5.663E-15  Homo sapiens
  5dyl-assembly1_A  TM=7.662E-01  e=1.086E-14  Plasmodium vivax
  4dit-assembly1_A  TM=7.644E-01  e=2.798E-14  Homo sapiens

Secondary structure (DSSP, 8-state):
--HHHHHHHHHTTSEEEEEE-----EEEEEEEETT---EEEEEEE-TT---THHHHHHHHTTT-TTS--EEEEEEETTS-EEEEEE---S-BGGGGTSS--TT-----HHHHHHHHHHHHHHHHHHHTTTEE----SGGGEE--TTT---EE--GGG-EETTSPP-S-S-GGG--HHHHTTPPP-HHHHHHHHHHHHHHHHHSS-SSS---TT--HHHHHHHHTSPPPP-TTS-HHHHHHHHHHT-SSGGGS--SHHHHHTSGGG--/-HHHHHHHHHHHHTEEEEEES----EEEEEEETT-S-EEEEEEE-TT---HHHHHHHHHTTT-TTBPPEEEEEEETTS-EEEEEE---S-BHHHHH----HHHHHHHHHHHHHHHHHHHTTTEE----SGGGEEEETTTTEEEE---TT-EETTSPP-S-S-GGG--HHHHTTPPP-HHHHHHHHHHHHHHHHHSS-SSSS-TT-HHHHHH--HHHHHHHHHSPPPP-TTS-HHHHHHHHHHT-SSGGGS--SHHHHHTSGGG-

Sequence (531 aa):
PSKSISRVAQELSKYEILKKLDESYSSVYLCKKKGEHKRFVCKIVKPSTFNSLEFDVHILMRNNPNFIKLHNFVFNDNGESLLIMDYVSDGDLFDFVKMNDTRELRLNEAACKKIIITLVTALNDDLHKNNIVHNDVKLENLLYDRKKKRLFVCDYGLSSRIVGTPSFYDGTTVYFSPEKIRHEAYQTSFDWWAVGVVAYEILSTEYPFDINMDAIEPKDMLPLYSKPLPTIEHVSKKANDFVRRMLALDINSRLSTYDEIIKHPFLCFPSKSISRVAQELSKYEILKKLDESSSVYLCKKKGEHKRFVCKIVKPSTFNSLEFDVHILMRNNPNFIKLHNFVFNDNGESLLIMDYVSDGDLFDFVKRLNEAACKKIIITLVTALNDDLHKNNIVVHNDVKLENLLYDRKKKRLFVCDYGLSRIVGTPSFYDGTTVYFSPEKIRHEAYQTSFDWWAVGVVAYEILSTEYPFDINEDNEEEMDAIEPKDMLPLYSKPLPTIEHVSKKANDFVRRMLALDINSRLSTYDEIIKHPFLC

B-factor: mean 26.28, std 15.85, range [2.77, 129.93]

Radius of gyration: 26.21 Å; Cα contacts (8 Å, |Δi|>4): 996; chains: 2; bounding box: 49×82×57 Å